Protein AF-0000000084943792 (afdb_homodimer)

pLDDT: mean 89.02, std 17.97, range [29.5, 98.94]

Structure (mmCIF, N/CA/C/O backbone):
data_AF-0000000084943792-model_v1
#
loop_
_entity.id
_entity.type
_entity.pdbx_description
1 polymer 'Methyltransferase small domain protein'
#
loop_
_atom_site.group_PDB
_atom_site.id
_atom_site.type_symbol
_atom_site.label_atom_id
_atom_site.label_alt_id
_atom_site.label_comp_id
_atom_site.label_asym_id
_atom_site.label_entity_id
_atom_site.label_seq_id
_atom_site.pdbx_PDB_ins_code
_atom_site.Cartn_x
_atom_site.Cartn_y
_atom_site.Cartn_z
_atom_site.occupancy
_atom_site.B_iso_or_equiv
_atom_site.auth_seq_id
_atom_site.auth_comp_id
_atom_site.auth_asym_id
_atom_site.auth_atom_id
_atom_site.pdbx_PDB_model_num
ATOM 1 N N . MET A 1 1 ? -8.391 41.938 5.5 1 45.59 1 MET A N 1
ATOM 2 C CA . MET A 1 1 ? -7.602 41.938 6.727 1 45.59 1 MET A CA 1
ATOM 3 C C . MET A 1 1 ? -6.223 42.531 6.496 1 45.59 1 MET A C 1
ATOM 5 O O . MET A 1 1 ? -5.566 42.25 5.496 1 45.59 1 MET A O 1
ATOM 9 N N . ILE A 1 2 ? -5.973 43.656 7.027 1 51.38 2 ILE A N 1
ATOM 10 C CA . ILE A 1 2 ? -4.75 44.438 6.805 1 51.38 2 ILE A CA 1
ATOM 11 C C . ILE A 1 2 ? -3.539 43.594 7.207 1 51.38 2 ILE A C 1
ATOM 13 O O . ILE A 1 2 ? -3.455 43.125 8.344 1 51.38 2 ILE A O 1
ATOM 17 N N . LYS A 1 3 ? -2.818 43 6.191 1 65.25 3 LYS A N 1
ATOM 18 C CA . LYS A 1 3 ? -1.578 42.281 6.48 1 65.25 3 LYS A CA 1
ATOM 19 C C . LYS A 1 3 ? -0.645 43.125 7.34 1 65.25 3 LYS A C 1
ATOM 21 O O . LYS A 1 3 ? -0.493 44.312 7.105 1 65.25 3 LYS A O 1
ATOM 26 N N . LYS A 1 4 ? -0.359 42.531 8.523 1 76.5 4 LYS A N 1
ATOM 27 C CA . LYS A 1 4 ? 0.578 43.188 9.438 1 76.5 4 LYS A CA 1
ATOM 28 C C . LYS A 1 4 ? 2.01 43.094 8.914 1 76.5 4 LYS A C 1
ATOM 30 O O . LYS A 1 4 ? 2.291 42.312 8 1 76.5 4 LYS A O 1
ATOM 35 N N . THR A 1 5 ? 2.773 44.062 9.297 1 81.69 5 THR A N 1
ATOM 36 C CA . THR A 1 5 ? 4.176 44.031 8.891 1 81.69 5 THR A CA 1
ATOM 37 C C . THR A 1 5 ? 5 43.188 9.859 1 81.69 5 THR A C 1
ATOM 39 O O . THR A 1 5 ? 4.863 43.312 11.078 1 81.69 5 THR A O 1
ATOM 42 N N . VAL A 1 6 ? 5.629 42.094 9.32 1 84.94 6 VAL A N 1
ATOM 43 C CA . VAL A 1 6 ? 6.535 41.312 10.141 1 84.94 6 VAL A CA 1
ATOM 44 C C . VAL A 1 6 ? 7.957 41.406 9.594 1 84.94 6 VAL A C 1
ATOM 46 O O . VAL A 1 6 ? 8.156 41.656 8.398 1 84.94 6 VAL A O 1
ATOM 49 N N . THR A 1 7 ? 8.922 41.375 10.523 1 88.81 7 THR A N 1
ATOM 50 C CA . THR A 1 7 ? 10.328 41.438 10.133 1 88.81 7 THR A CA 1
ATOM 51 C C . THR A 1 7 ? 10.844 40.062 9.711 1 88.81 7 THR A C 1
ATOM 53 O O . THR A 1 7 ? 10.633 39.094 10.414 1 88.81 7 THR A O 1
ATOM 56 N N . LEU A 1 8 ? 11.445 40.031 8.555 1 93 8 LEU A N 1
ATOM 57 C CA . LEU A 1 8 ? 12.117 38.812 8.094 1 93 8 LEU A CA 1
ATOM 58 C C . LEU A 1 8 ? 13.523 38.719 8.688 1 93 8 LEU A C 1
ATOM 60 O O . LEU A 1 8 ? 14.258 39.719 8.719 1 93 8 LEU A O 1
ATOM 64 N N . LYS A 1 9 ? 13.859 37.594 9.195 1 93.38 9 LYS A N 1
ATOM 65 C CA . LYS A 1 9 ? 15.211 37.344 9.703 1 93.38 9 LYS A CA 1
ATOM 66 C C . LYS A 1 9 ? 16.141 36.906 8.586 1 93.38 9 LYS A C 1
ATOM 68 O O . LYS A 1 9 ? 15.719 36.719 7.441 1 93.38 9 LYS A O 1
ATOM 73 N N . SER A 1 10 ? 17.422 36.719 9.016 1 90.56 10 SER A N 1
ATOM 74 C CA . SER A 1 10 ? 18.422 36.344 8.031 1 90.56 10 SER A CA 1
ATOM 75 C C . SER A 1 10 ? 18.062 35.031 7.324 1 90.56 10 SER A C 1
ATOM 77 O O . SER A 1 10 ? 17.656 34.094 7.969 1 90.56 10 SER A O 1
ATOM 79 N N . HIS A 1 11 ? 18.125 35.031 6.027 1 91 11 HIS A N 1
ATOM 80 C CA . HIS A 1 11 ? 17.969 33.875 5.168 1 91 11 HIS A CA 1
ATOM 81 C C . HIS A 1 11 ? 16.484 33.5 5.027 1 91 11 HIS A C 1
ATOM 83 O O . HIS A 1 11 ? 16.172 32.406 4.555 1 91 11 HIS A O 1
ATOM 89 N N . GLU A 1 12 ? 15.641 34.375 5.52 1 94.69 12 GLU A N 1
ATOM 90 C CA . GLU A 1 12 ? 14.211 34.125 5.371 1 94.69 12 GLU A CA 1
ATOM 91 C C . GLU A 1 12 ? 13.641 34.844 4.148 1 94.69 12 GLU A C 1
ATOM 93 O O . GLU A 1 12 ? 14.172 35.875 3.732 1 94.69 12 GLU A O 1
ATOM 98 N N . ARG A 1 13 ? 12.664 34.219 3.57 1 93.81 13 ARG A N 1
ATOM 99 C CA . ARG A 1 13 ? 11.922 34.844 2.467 1 93.81 13 ARG A CA 1
ATOM 100 C C . ARG A 1 13 ? 10.422 34.625 2.641 1 93.81 13 ARG A C 1
ATOM 102 O O . ARG A 1 13 ? 9.992 33.781 3.432 1 93.81 13 ARG A O 1
ATOM 109 N N . LEU A 1 14 ? 9.68 35.406 1.891 1 93.19 14 LEU A N 1
ATOM 110 C CA . LEU A 1 14 ? 8.227 35.25 1.849 1 93.19 14 LEU A CA 1
ATOM 111 C C . LEU A 1 14 ? 7.797 34.531 0.582 1 93.19 14 LEU A C 1
ATOM 113 O O . LEU A 1 14 ? 8.195 34.906 -0.522 1 93.19 14 LEU A O 1
ATOM 117 N N . ASP A 1 15 ? 7.145 33.469 0.838 1 91.69 15 ASP A N 1
ATOM 118 C CA . ASP A 1 15 ? 6.445 32.812 -0.265 1 91.69 15 ASP A CA 1
ATOM 119 C C . ASP A 1 15 ? 4.93 32.906 -0.084 1 91.69 15 ASP A C 1
ATOM 121 O O . ASP A 1 15 ? 4.449 33.531 0.865 1 91.69 15 ASP A O 1
ATOM 125 N N . ARG A 1 16 ? 4.191 32.406 -1.17 1 90.19 16 ARG A N 1
ATOM 126 C CA . ARG A 1 16 ? 2.74 32.531 -1.088 1 90.19 16 ARG A CA 1
ATOM 127 C C . ARG A 1 16 ? 2.055 31.203 -1.386 1 90.19 16 ARG A C 1
ATOM 129 O O . ARG A 1 16 ? 2.408 30.516 -2.348 1 90.19 16 ARG A O 1
ATOM 136 N N . LEU A 1 17 ? 1.208 30.781 -0.43 1 90.06 17 LEU A N 1
ATOM 137 C CA . LEU A 1 17 ? 0.222 29.75 -0.734 1 90.06 17 LEU A CA 1
ATOM 138 C C . LEU A 1 17 ? -0.937 30.328 -1.542 1 90.06 17 LEU A C 1
ATOM 140 O O . LEU A 1 17 ? -1.874 30.891 -0.974 1 90.06 17 LEU A O 1
ATOM 144 N N . GLU A 1 18 ? -0.9 30.141 -2.809 1 84.81 18 GLU A N 1
ATOM 145 C CA . GLU A 1 18 ? -1.724 30.875 -3.758 1 84.81 18 GLU A CA 1
ATOM 146 C C . GLU A 1 18 ? -3.203 30.562 -3.572 1 84.81 18 GLU A C 1
ATOM 148 O O . GLU A 1 18 ? -4.031 31.469 -3.467 1 84.81 18 GLU A O 1
ATOM 153 N N . LYS A 1 19 ? -3.445 29.328 -3.477 1 85.19 19 LYS A N 1
ATOM 154 C CA . LYS A 1 19 ? -4.84 28.906 -3.367 1 85.19 19 LYS A CA 1
ATOM 155 C C . LYS A 1 19 ? -5.473 29.438 -2.08 1 85.19 19 LYS A C 1
ATOM 157 O O . LYS A 1 19 ? -6.641 29.828 -2.07 1 85.19 19 LYS A O 1
ATOM 162 N N . GLU A 1 20 ? -4.703 29.578 -1.036 1 88.56 20 GLU A N 1
ATOM 163 C CA . GLU A 1 20 ? -5.199 29.969 0.278 1 88.56 20 GLU A CA 1
ATOM 164 C C . GLU A 1 20 ? -4.938 31.438 0.549 1 88.56 20 GLU A C 1
ATOM 166 O O . GLU A 1 20 ? -5.43 32 1.535 1 88.56 20 GLU A O 1
ATOM 171 N N . ASN A 1 21 ? -4.215 32.094 -0.339 1 89.56 21 ASN A N 1
ATOM 172 C CA . ASN A 1 21 ? -3.859 33.5 -0.195 1 89.56 21 ASN A CA 1
ATOM 173 C C . ASN A 1 21 ? -3.178 33.781 1.144 1 89.56 21 ASN A C 1
ATOM 175 O O . ASN A 1 21 ? -3.588 34.688 1.882 1 89.56 21 ASN A O 1
ATOM 179 N N . ILE A 1 22 ? -2.186 33 1.455 1 92.94 22 ILE A N 1
ATOM 180 C CA . ILE A 1 22 ? -1.424 33.156 2.691 1 92.94 22 ILE A CA 1
ATOM 181 C C . ILE A 1 22 ? 0.05 33.375 2.369 1 92.94 22 ILE A C 1
ATOM 183 O O . ILE A 1 22 ? 0.651 32.625 1.601 1 92.94 22 ILE A O 1
ATOM 187 N N . ASP A 1 23 ? 0.575 34.438 2.936 1 95.06 23 ASP A N 1
ATOM 188 C CA . ASP A 1 23 ? 2.02 34.656 2.893 1 95.06 23 ASP A CA 1
ATOM 189 C C . ASP A 1 23 ? 2.723 33.844 3.98 1 95.06 23 ASP A C 1
ATOM 191 O O . ASP A 1 23 ? 2.377 33.938 5.16 1 95.06 23 ASP A O 1
ATOM 195 N N . ILE A 1 24 ? 3.715 33.062 3.559 1 95.25 24 ILE A N 1
ATOM 196 C CA . ILE A 1 24 ? 4.363 32.156 4.52 1 95.25 24 ILE A CA 1
ATOM 197 C C . ILE A 1 24 ? 5.867 32.438 4.535 1 95.25 24 ILE A C 1
ATOM 199 O O . ILE A 1 24 ? 6.488 32.594 3.48 1 95.25 24 ILE A O 1
ATOM 203 N N . ILE A 1 25 ? 6.402 32.562 5.719 1 95.88 25 ILE A N 1
ATOM 204 C CA . ILE A 1 25 ? 7.836 32.75 5.895 1 95.88 25 ILE A CA 1
ATOM 205 C C . ILE A 1 25 ? 8.57 31.438 5.75 1 95.88 25 ILE A C 1
ATOM 207 O O . ILE A 1 25 ? 8.203 30.438 6.391 1 95.88 25 ILE A O 1
ATOM 211 N N . GLN A 1 26 ? 9.562 31.406 4.918 1 93.5 26 GLN A N 1
ATOM 212 C CA . GLN A 1 26 ? 10.383 30.234 4.676 1 93.5 26 GLN A CA 1
ATOM 213 C C . GLN A 1 26 ? 11.867 30.562 4.77 1 93.5 26 GLN A C 1
ATOM 215 O O . GLN A 1 26 ? 12.25 31.734 4.797 1 93.5 26 GLN A O 1
ATOM 220 N N . SER A 1 27 ? 12.609 29.5 4.91 1 90.5 27 SER A N 1
ATOM 221 C CA . SER A 1 27 ? 14.07 29.594 4.883 1 90.5 27 SER A CA 1
ATOM 222 C C . SER A 1 27 ? 14.688 28.359 4.25 1 90.5 27 SER A C 1
ATOM 224 O O . SER A 1 27 ? 14.453 27.234 4.715 1 90.5 27 SER A O 1
ATOM 226 N N . ARG A 1 28 ? 15.477 28.609 3.232 1 83.06 28 ARG A N 1
ATOM 227 C CA . ARG A 1 28 ? 16.141 27.484 2.586 1 83.06 28 ARG A CA 1
ATOM 228 C C . ARG A 1 28 ? 17.078 26.766 3.557 1 83.06 28 ARG A C 1
ATOM 230 O O . ARG A 1 28 ? 17.266 25.547 3.463 1 83.06 28 ARG A O 1
ATOM 237 N N . GLU A 1 29 ? 17.5 27.5 4.469 1 78.31 29 GLU A N 1
ATOM 238 C CA . GLU A 1 29 ? 18.453 26.969 5.434 1 78.31 29 GLU A CA 1
ATOM 239 C C . GLU A 1 29 ? 17.75 26.172 6.531 1 78.31 29 GLU A C 1
ATOM 241 O O . GLU A 1 29 ? 18.328 25.25 7.102 1 78.31 29 GLU A O 1
ATOM 246 N N . VAL A 1 30 ? 16.594 26.594 6.719 1 74.81 30 VAL A N 1
ATOM 247 C CA . VAL A 1 30 ? 15.906 26 7.863 1 74.81 30 VAL A CA 1
ATOM 248 C C . VAL A 1 30 ? 14.812 25.047 7.375 1 74.81 30 VAL A C 1
ATOM 250 O O . VAL A 1 30 ? 14.828 23.859 7.672 1 74.81 30 VAL A O 1
ATOM 253 N N . PHE A 1 31 ? 13.891 25.656 6.578 1 78.88 31 PHE A N 1
ATOM 254 C CA . PHE A 1 31 ? 12.758 24.844 6.133 1 78.88 31 PHE A CA 1
ATOM 255 C C . PHE A 1 31 ? 11.977 25.562 5.039 1 78.88 31 PHE A C 1
ATOM 257 O O . PHE A 1 31 ? 11.703 26.766 5.152 1 78.88 31 PHE A O 1
ATOM 264 N N . SER A 1 32 ? 11.742 24.891 3.961 1 81.25 32 SER A N 1
ATOM 265 C CA . SER A 1 32 ? 10.789 25.25 2.922 1 81.25 32 SER A CA 1
ATOM 266 C C . SER A 1 32 ? 9.695 24.188 2.777 1 81.25 32 SER A C 1
ATOM 268 O O . SER A 1 32 ? 9.984 22.984 2.826 1 81.25 32 SER A O 1
ATOM 270 N N . PHE A 1 33 ? 8.5 24.781 2.738 1 80.12 33 PHE A N 1
ATOM 271 C CA . PHE A 1 33 ? 7.449 23.781 2.621 1 80.12 33 PHE A CA 1
ATOM 272 C C . PHE A 1 33 ? 7.582 23 1.316 1 80.12 33 PHE A C 1
ATOM 274 O O . PHE A 1 33 ? 8.156 23.5 0.347 1 80.12 33 PHE A O 1
ATOM 281 N N . SER A 1 34 ? 7.004 21.797 1.365 1 87.75 34 SER A N 1
ATOM 282 C CA . SER A 1 34 ? 7.199 20.828 0.289 1 87.75 34 SER A CA 1
ATOM 283 C C . SER A 1 34 ? 5.863 20.391 -0.305 1 87.75 34 SER A C 1
ATOM 285 O O . SER A 1 34 ? 4.805 20.719 0.226 1 87.75 34 SER A O 1
ATOM 287 N N . LEU A 1 35 ? 5.953 19.734 -1.43 1 92.56 35 LEU A N 1
ATOM 288 C CA . LEU A 1 35 ? 4.785 19.094 -2.039 1 92.56 35 LEU A CA 1
ATOM 289 C C . LEU A 1 35 ? 4.098 18.156 -1.053 1 92.56 35 LEU A C 1
ATOM 291 O O . LEU A 1 35 ? 2.873 18.031 -1.071 1 92.56 35 LEU A O 1
ATOM 295 N N . ASP A 1 36 ? 4.816 17.594 -0.114 1 94.94 36 ASP A N 1
ATOM 296 C CA . ASP A 1 36 ? 4.262 16.719 0.92 1 94.94 36 ASP A CA 1
ATOM 297 C C . ASP A 1 36 ? 3.193 17.453 1.732 1 94.94 36 ASP A C 1
ATOM 299 O O . ASP A 1 36 ? 2.113 16.906 1.979 1 94.94 36 ASP A O 1
ATOM 303 N N . ALA A 1 37 ? 3.52 18.641 2.088 1 95.56 37 ALA A N 1
ATOM 304 C CA . ALA A 1 37 ? 2.605 19.422 2.916 1 95.56 37 ALA A CA 1
ATOM 305 C C . ALA A 1 37 ? 1.3 19.703 2.178 1 95.56 37 ALA A C 1
ATOM 307 O O . ALA A 1 37 ? 0.216 19.562 2.748 1 95.56 37 ALA A O 1
ATOM 308 N N . VAL A 1 38 ? 1.476 20.078 0.917 1 95.31 38 VAL A N 1
ATOM 309 C CA . VAL A 1 38 ? 0.312 20.438 0.116 1 95.31 38 VAL A CA 1
ATOM 310 C C . VAL A 1 38 ? -0.555 19.203 -0.13 1 95.31 38 VAL A C 1
ATOM 312 O O . VAL A 1 38 ? -1.78 19.266 -0.002 1 95.31 38 VAL A O 1
ATOM 315 N N . LEU A 1 39 ? 0.08 18.078 -0.41 1 97.69 39 LEU A N 1
ATOM 316 C CA . LEU A 1 39 ? -0.632 16.844 -0.668 1 97.69 39 LEU A CA 1
ATOM 317 C C . LEU A 1 39 ? -1.338 16.344 0.591 1 97.69 39 LEU A C 1
ATOM 319 O O . LEU A 1 39 ? -2.473 15.867 0.525 1 97.69 39 LEU A O 1
ATOM 323 N N . LEU A 1 40 ? -0.668 16.438 1.708 1 98.44 40 LEU A N 1
ATOM 324 C CA . LEU A 1 40 ? -1.256 16.031 2.977 1 98.44 40 LEU A CA 1
ATOM 325 C C . LEU A 1 40 ? -2.51 16.844 3.287 1 98.44 40 LEU A C 1
ATOM 327 O O . LEU A 1 40 ? -3.545 16.281 3.65 1 98.44 40 LEU A O 1
ATOM 331 N N . ALA A 1 41 ? -2.402 18.156 3.148 1 98 41 ALA A N 1
ATOM 332 C CA . ALA A 1 41 ? -3.547 19.016 3.418 1 98 41 ALA A CA 1
ATOM 333 C C . ALA A 1 41 ? -4.711 18.703 2.486 1 98 41 ALA A C 1
ATOM 335 O O . ALA A 1 41 ? -5.867 18.656 2.916 1 98 41 ALA A O 1
ATOM 336 N N . ASP A 1 42 ? -4.41 18.453 1.244 1 97.06 42 ASP A N 1
ATOM 337 C CA . ASP A 1 42 ? -5.445 18.125 0.27 1 97.06 42 ASP A CA 1
ATOM 338 C C . ASP A 1 42 ? -6.082 16.781 0.59 1 97.06 42 ASP A C 1
ATOM 340 O O . ASP A 1 42 ? -7.297 16.609 0.442 1 97.06 42 ASP A O 1
ATOM 344 N N . PHE A 1 43 ? -5.336 15.82 1.006 1 98.44 43 PHE A N 1
ATOM 345 C CA . PHE A 1 43 ? -5.754 14.461 1.308 1 98.44 43 PHE A CA 1
ATOM 346 C C . PHE A 1 43 ? -6.637 14.422 2.549 1 98.44 43 PHE A C 1
ATOM 348 O O . PHE A 1 43 ? -7.586 13.641 2.619 1 98.44 43 PHE A O 1
ATOM 355 N N . ALA A 1 44 ? -6.336 15.227 3.52 1 98.69 44 ALA A N 1
ATOM 356 C CA . ALA A 1 44 ? -7.035 15.219 4.805 1 98.69 44 ALA A CA 1
ATOM 357 C C . ALA A 1 44 ? -8.5 15.617 4.633 1 98.69 44 ALA A C 1
ATOM 359 O O . ALA A 1 44 ? -8.797 16.656 4.043 1 98.69 44 ALA A O 1
ATOM 360 N N . THR A 1 45 ? -9.344 14.758 5.121 1 98 45 THR A N 1
ATOM 361 C CA . THR A 1 45 ? -10.773 15.039 5.168 1 98 45 THR A CA 1
ATOM 362 C C . THR A 1 45 ? -11.203 15.406 6.586 1 98 45 THR A C 1
ATOM 364 O O . THR A 1 45 ? -11.398 14.523 7.43 1 98 45 THR A O 1
ATOM 367 N N . ILE A 1 46 ? -11.383 16.703 6.793 1 98 46 ILE A N 1
ATOM 368 C CA . ILE A 1 46 ? -11.68 17.172 8.141 1 98 46 ILE A CA 1
ATOM 369 C C . ILE A 1 46 ? -13.016 17.922 8.148 1 98 46 ILE A C 1
ATOM 371 O O . ILE A 1 46 ? -13.586 18.188 7.086 1 98 46 ILE A O 1
ATOM 375 N N . ALA A 1 47 ? -13.477 18.203 9.32 1 96.94 47 ALA A N 1
ATOM 376 C CA . ALA A 1 47 ? -14.734 18.922 9.461 1 96.94 47 ALA A CA 1
ATOM 377 C C . ALA A 1 47 ? -14.602 20.359 8.969 1 96.94 47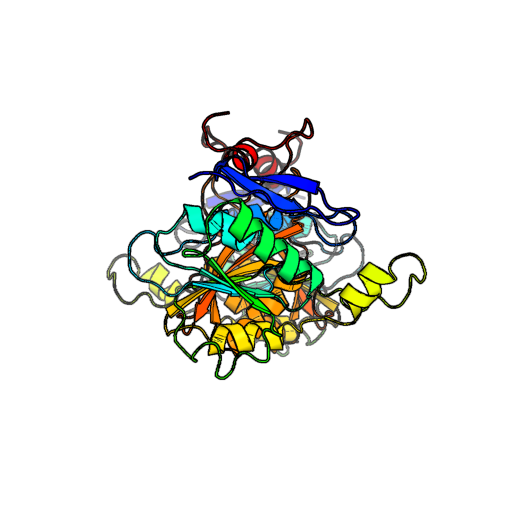 ALA A C 1
ATOM 379 O O . ALA A 1 47 ? -13.703 21.094 9.398 1 96.94 47 ALA A O 1
ATOM 380 N N . GLU A 1 48 ? -15.484 20.672 8.148 1 95.75 48 GLU A N 1
ATOM 381 C CA . GLU A 1 48 ? -15.453 22.031 7.594 1 95.75 48 GLU A CA 1
ATOM 382 C C . GLU A 1 48 ? -16.094 23.031 8.547 1 95.75 48 GLU A C 1
ATOM 384 O O . GLU A 1 48 ? -15.484 24.031 8.922 1 95.75 48 GLU A O 1
ATOM 389 N N . ARG A 1 49 ? -17.375 22.672 8.922 1 95.12 49 ARG A N 1
ATOM 390 C CA . ARG A 1 49 ? -18.141 23.625 9.719 1 95.12 49 ARG A CA 1
ATOM 391 C C . ARG A 1 49 ? -18.5 23.031 11.078 1 95.12 49 ARG A C 1
ATOM 393 O O . ARG A 1 49 ? -18.578 23.75 12.07 1 95.12 49 ARG A O 1
ATOM 400 N N . ARG A 1 50 ? -18.594 21.703 11.047 1 96.69 50 ARG A N 1
ATOM 401 C CA . ARG A 1 50 ? -18.875 21.047 12.32 1 96.69 50 ARG A CA 1
ATOM 402 C C . ARG A 1 50 ? -17.75 21.281 13.32 1 96.69 50 ARG A C 1
ATOM 404 O O . ARG A 1 50 ? -16.562 21.203 12.961 1 96.69 50 ARG A O 1
ATOM 411 N N . LYS A 1 51 ? -18.172 21.547 14.531 1 97.81 51 LYS A N 1
ATOM 412 C CA . LYS A 1 51 ? -17.156 21.766 15.57 1 97.81 51 LYS A CA 1
ATOM 413 C C . LYS A 1 51 ? -16.25 20.562 15.727 1 97.81 51 LYS A C 1
ATOM 415 O O . LYS A 1 51 ? -16.719 19.438 15.844 1 97.81 51 LYS A O 1
ATOM 420 N N . ALA A 1 52 ? -14.992 20.828 15.695 1 98.5 52 ALA A N 1
ATOM 421 C CA . ALA A 1 52 ? -13.992 19.781 15.805 1 98.5 52 ALA A CA 1
ATOM 422 C C . ALA A 1 52 ? -12.672 20.328 16.328 1 98.5 52 ALA A C 1
ATOM 424 O O . ALA A 1 52 ? -12.312 21.484 16.047 1 98.5 52 ALA A O 1
ATOM 425 N N . ASN A 1 53 ? -12.039 19.453 17.109 1 98.62 53 ASN A N 1
ATOM 426 C CA . ASN A 1 53 ? -10.68 19.75 17.531 1 98.62 53 ASN A CA 1
ATOM 427 C C . ASN A 1 53 ? -9.656 19.219 16.531 1 98.62 53 ASN A C 1
ATOM 429 O O . ASN A 1 53 ? -9.586 18.016 16.281 1 98.62 53 ASN A O 1
ATOM 433 N N . ILE A 1 54 ? -8.852 20.141 15.977 1 98.81 54 ILE A N 1
ATOM 434 C CA . ILE A 1 54 ? -7.883 19.797 14.938 1 98.81 54 ILE A CA 1
ATOM 435 C C . ILE A 1 54 ? -6.473 20.125 15.414 1 98.81 54 ILE A C 1
ATOM 437 O O . ILE A 1 54 ? -6.219 21.234 15.914 1 98.81 54 ILE A O 1
ATOM 441 N N . VAL A 1 55 ? -5.527 19.156 15.266 1 98.94 55 VAL A N 1
ATOM 442 C CA . VAL A 1 55 ? -4.145 19.328 15.703 1 98.94 55 VAL A CA 1
ATOM 443 C C . VAL A 1 55 ? -3.195 18.969 14.555 1 98.94 55 VAL A C 1
ATOM 445 O O . VAL A 1 55 ? -3.4 17.969 13.867 1 98.94 55 VAL A O 1
ATOM 448 N N . ASP A 1 56 ? -2.207 19.812 14.312 1 98.88 56 ASP A N 1
ATOM 449 C CA . ASP A 1 56 ? -1.108 19.516 13.398 1 98.88 56 ASP A CA 1
ATOM 450 C C . ASP A 1 56 ? 0.186 19.25 14.164 1 98.88 56 ASP A C 1
ATOM 452 O O . ASP A 1 56 ? 0.746 20.156 14.781 1 98.88 56 ASP A O 1
ATOM 456 N N . LEU A 1 57 ? 0.64 18 14.086 1 98.44 57 LEU A N 1
ATOM 457 C CA . LEU A 1 57 ? 1.87 17.609 14.773 1 98.44 57 LEU A CA 1
ATOM 458 C C . LEU A 1 57 ? 3.074 17.766 13.844 1 98.44 57 LEU A C 1
ATOM 460 O O . LEU A 1 57 ? 2.957 17.578 12.633 1 98.44 57 LEU A O 1
ATOM 464 N N . CYS A 1 58 ? 4.258 18.062 14.453 1 95.94 58 CYS A N 1
ATOM 465 C CA . CYS A 1 58 ? 5.449 18.312 13.656 1 95.94 58 CYS A CA 1
ATOM 466 C C . CYS A 1 58 ? 5.18 19.359 12.578 1 95.94 58 CYS A C 1
ATOM 468 O O . CYS A 1 58 ? 5.457 19.125 11.398 1 95.94 58 CYS A O 1
ATOM 470 N N . SER A 1 59 ? 4.785 20.547 13.016 1 96.94 59 SER A N 1
ATOM 471 C CA . SER A 1 59 ? 4.121 21.469 12.109 1 96.94 59 SER A CA 1
ATOM 472 C C . SER A 1 59 ? 5.137 22.234 11.266 1 96.94 59 SER A C 1
ATOM 474 O O . SER A 1 59 ? 4.781 22.844 10.258 1 96.94 59 SER A O 1
ATOM 476 N N . GLY A 1 60 ? 6.43 22.203 11.656 1 94 60 GLY A N 1
ATOM 477 C CA . GLY A 1 60 ? 7.41 22.984 10.922 1 94 60 GLY A CA 1
ATOM 478 C C . GLY A 1 60 ? 7.098 24.469 10.898 1 94 60 GLY A C 1
ATOM 479 O O . GLY A 1 60 ? 6.855 25.078 11.945 1 94 60 GLY A O 1
ATOM 480 N N . ASN A 1 61 ? 7.141 25.062 9.742 1 95.38 61 ASN A N 1
ATOM 481 C CA . ASN A 1 61 ? 6.809 26.484 9.633 1 95.38 61 ASN A CA 1
ATOM 482 C C . ASN A 1 61 ? 5.305 26.703 9.531 1 95.38 61 ASN A C 1
ATOM 484 O O . ASN A 1 61 ? 4.852 27.797 9.195 1 95.38 61 ASN A O 1
ATOM 488 N N . GLY A 1 62 ? 4.543 25.641 9.664 1 97.19 62 GLY A N 1
ATOM 489 C CA . GLY A 1 62 ? 3.1 25.781 9.781 1 97.19 62 GLY A CA 1
ATOM 490 C C . GLY A 1 62 ? 2.371 25.516 8.477 1 97.19 62 GLY A C 1
ATOM 491 O O . GLY A 1 62 ? 1.152 25.688 8.398 1 97.19 62 GLY A O 1
ATOM 492 N N . ALA A 1 63 ? 3.062 25.078 7.441 1 95.81 63 ALA A N 1
ATOM 493 C CA . ALA A 1 63 ? 2.506 24.984 6.094 1 95.81 63 ALA A CA 1
ATOM 494 C C . ALA A 1 63 ? 1.195 24.203 6.094 1 95.81 63 ALA A C 1
ATOM 496 O O . ALA A 1 63 ? 0.18 24.672 5.582 1 95.81 63 ALA A O 1
ATOM 497 N N . VAL A 1 64 ? 1.166 23.047 6.723 1 97.94 64 VAL A N 1
ATOM 49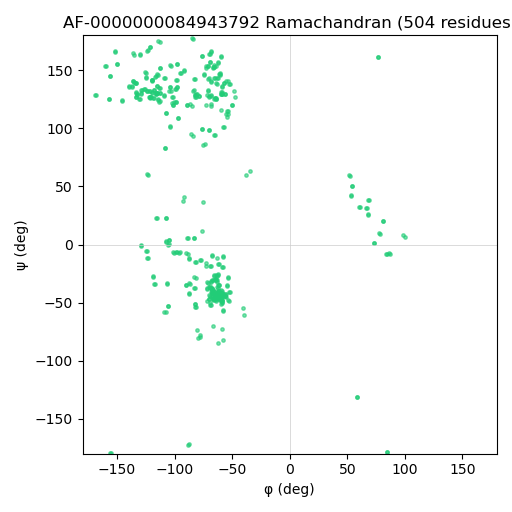8 C CA . VAL A 1 64 ? -0.023 22.203 6.699 1 97.94 64 VAL A CA 1
ATOM 499 C C . VAL A 1 64 ? -1.153 22.875 7.473 1 97.94 64 VAL A C 1
ATOM 501 O O . VAL A 1 64 ? -2.295 22.922 7.008 1 97.94 64 VAL A O 1
ATOM 504 N N . ALA A 1 65 ? -0.881 23.422 8.609 1 98.31 65 ALA A N 1
ATOM 505 C CA . ALA A 1 65 ? -1.893 24.109 9.406 1 98.31 65 ALA A CA 1
ATOM 506 C C . ALA A 1 65 ? -2.514 25.266 8.617 1 98.31 65 ALA A C 1
ATOM 508 O O . ALA A 1 65 ? -3.734 25.438 8.633 1 98.31 65 ALA A O 1
ATOM 509 N N . PHE A 1 66 ? -1.668 26.031 7.938 1 97.5 66 PHE A N 1
ATOM 510 C CA . PHE A 1 66 ? -2.156 27.156 7.164 1 97.5 66 PHE A CA 1
ATOM 511 C C . PHE A 1 66 ? -3.029 26.688 6.008 1 97.5 66 PHE A C 1
ATOM 513 O O . PHE A 1 66 ? -4.098 27.25 5.758 1 97.5 66 PHE A O 1
ATOM 520 N N . LEU A 1 67 ? -2.588 25.656 5.355 1 96.5 67 LEU A N 1
ATOM 521 C CA . LEU A 1 67 ? -3.381 25.109 4.258 1 96.5 67 LEU A CA 1
ATOM 522 C C . LEU A 1 67 ? -4.73 24.609 4.762 1 96.5 67 LEU A C 1
ATOM 524 O O . LEU A 1 67 ? -5.762 24.859 4.137 1 96.5 67 LEU A O 1
ATOM 528 N N . LEU A 1 68 ? -4.73 23.984 5.906 1 97.56 68 LEU A N 1
ATOM 529 C CA . LEU A 1 68 ? -5.941 23.406 6.48 1 97.56 68 LEU A CA 1
ATOM 530 C C . LEU A 1 68 ? -6.914 24.5 6.906 1 97.56 68 LEU A C 1
ATOM 532 O O . LEU A 1 68 ? -8.133 24.281 6.902 1 97.56 68 LEU A O 1
ATOM 536 N N . SER A 1 69 ? -6.402 25.594 7.316 1 96.31 69 SER A N 1
ATOM 537 C CA . SER A 1 69 ? -7.254 26.672 7.812 1 96.31 69 SER A CA 1
ATOM 538 C C . SER A 1 69 ? -8.266 27.109 6.758 1 96.31 69 SER A C 1
ATOM 540 O O . SER A 1 69 ? -9.32 27.656 7.09 1 96.31 69 SER A O 1
ATOM 542 N N . HIS A 1 70 ? -7.996 26.797 5.547 1 92.69 70 HIS A N 1
ATOM 543 C CA . HIS A 1 70 ? -8.891 27.172 4.453 1 92.69 70 HIS A CA 1
ATOM 544 C C . HIS A 1 70 ? -9.969 26.109 4.242 1 92.69 70 HIS A C 1
ATOM 546 O O . HIS A 1 70 ? -10.953 26.359 3.539 1 92.69 70 HIS A O 1
ATOM 552 N N . LYS A 1 71 ? -9.812 24.969 4.867 1 94.88 71 LYS A N 1
ATOM 553 C CA . LYS A 1 71 ? -10.742 23.859 4.691 1 94.88 71 LYS A CA 1
ATOM 554 C C . LYS A 1 71 ? -11.75 23.797 5.84 1 94.88 71 LYS A C 1
ATOM 556 O O . LYS A 1 71 ? -12.688 23 5.812 1 94.88 71 LYS A O 1
ATOM 561 N N . THR A 1 72 ? -11.539 24.656 6.844 1 97.5 72 THR A N 1
ATOM 562 C CA . THR A 1 72 ? -12.352 24.516 8.047 1 97.5 72 THR A CA 1
ATOM 563 C C . THR A 1 72 ? -12.547 25.859 8.727 1 97.5 72 THR A C 1
ATOM 565 O O . THR A 1 72 ? -11.734 26.766 8.57 1 97.5 72 THR A O 1
ATOM 568 N N . THR A 1 73 ? -13.586 25.969 9.469 1 96.94 73 THR A N 1
ATOM 569 C CA . THR A 1 73 ? -13.82 27.141 10.297 1 96.94 73 THR A CA 1
ATOM 570 C C . THR A 1 73 ? -13.328 26.906 11.719 1 96.94 73 THR A C 1
ATOM 572 O O . THR A 1 73 ? -13.328 27.828 12.547 1 96.94 73 THR A O 1
ATOM 575 N N . ASN A 1 74 ? -12.922 25.672 11.977 1 97.88 74 ASN A N 1
ATOM 576 C CA . ASN A 1 74 ? -12.438 25.328 13.312 1 97.88 74 ASN A CA 1
ATOM 577 C C . ASN A 1 74 ? -11.039 25.891 13.555 1 97.88 74 ASN A C 1
ATOM 579 O O . ASN A 1 74 ? -10.242 26.016 12.617 1 97.88 74 ASN A O 1
ATOM 583 N N . PRO A 1 75 ? -10.758 26.266 14.797 1 97.75 75 PRO A N 1
ATOM 584 C CA . PRO A 1 75 ? -9.359 26.594 15.102 1 97.75 75 PRO A CA 1
ATOM 585 C C . PRO A 1 75 ? -8.438 25.375 15 1 97.75 75 PRO A C 1
ATOM 587 O O . PRO A 1 75 ? -8.898 24.234 15.141 1 97.75 75 PRO A O 1
ATOM 590 N N . ILE A 1 76 ? -7.199 25.625 14.742 1 98.69 76 ILE A N 1
ATOM 591 C CA . ILE A 1 76 ? -6.191 24.578 14.602 1 98.69 76 ILE A CA 1
ATOM 592 C C . ILE A 1 76 ? -5.07 24.797 15.609 1 98.69 76 ILE A C 1
ATOM 594 O O . ILE A 1 76 ? -4.605 25.938 15.797 1 98.69 76 ILE A O 1
ATOM 598 N N . THR A 1 77 ? -4.707 23.75 16.297 1 98.88 77 THR A N 1
ATOM 599 C CA . THR A 1 77 ? -3.525 23.766 17.156 1 98.88 77 THR A CA 1
ATOM 600 C C . THR A 1 77 ? -2.361 23.047 16.484 1 98.88 77 THR A C 1
ATOM 602 O O . THR A 1 77 ? -2.506 21.906 16.031 1 98.88 77 THR A O 1
ATOM 605 N N . ALA A 1 78 ? -1.251 23.75 16.422 1 98.81 78 ALA A N 1
ATOM 606 C CA . ALA A 1 78 ? -0.07 23.172 15.773 1 98.81 78 ALA A CA 1
ATOM 607 C C . ALA A 1 78 ? 1.092 23.078 16.766 1 98.81 78 ALA A C 1
ATOM 609 O O . ALA A 1 78 ? 1.303 23.969 17.578 1 98.81 78 ALA A O 1
ATOM 610 N N . VAL A 1 79 ? 1.851 21.938 16.625 1 98.56 79 VAL A N 1
ATOM 611 C CA . VAL A 1 79 ? 2.93 21.688 17.578 1 98.56 79 VAL A CA 1
ATOM 612 C C . VAL A 1 79 ? 4.258 21.594 16.828 1 98.56 79 VAL A C 1
ATOM 614 O O . VAL A 1 79 ? 4.375 20.844 15.852 1 98.56 79 VAL A O 1
ATOM 617 N N . GLU A 1 80 ? 5.18 22.375 17.281 1 96.75 80 GLU A N 1
ATOM 618 C CA . GLU A 1 80 ? 6.512 22.359 16.688 1 96.75 80 GLU A CA 1
ATOM 619 C C . GLU A 1 80 ? 7.598 22.469 17.75 1 96.75 80 GLU A C 1
ATOM 621 O O . GLU A 1 80 ? 7.488 23.266 18.672 1 96.75 80 GLU A O 1
ATOM 626 N N . ILE A 1 81 ? 8.609 21.625 17.531 1 95.12 81 ILE A N 1
ATOM 627 C CA . ILE A 1 81 ? 9.625 21.5 18.578 1 95.12 81 ILE A CA 1
ATOM 628 C C . ILE A 1 81 ? 10.742 22.516 18.328 1 95.12 81 ILE A C 1
ATOM 630 O O . ILE A 1 81 ? 11.352 23 19.281 1 95.12 81 ILE A O 1
ATOM 634 N N . GLN A 1 82 ? 11.094 22.812 17.172 1 93.25 82 GLN A N 1
ATOM 635 C CA . GLN A 1 82 ? 12.219 23.688 16.844 1 93.25 82 GLN A CA 1
ATOM 636 C C . GLN A 1 82 ? 11.82 25.156 16.953 1 93.25 82 GLN A C 1
ATOM 638 O O . GLN A 1 82 ? 10.891 25.594 16.281 1 93.25 82 GLN A O 1
ATOM 643 N N . GLU A 1 83 ? 12.57 25.859 17.625 1 95.56 83 GLU A N 1
ATOM 644 C CA . GLU A 1 83 ? 12.266 27.25 17.938 1 95.56 83 GLU A CA 1
ATOM 645 C C . GLU A 1 83 ? 12.227 28.109 16.688 1 95.56 83 GLU A C 1
ATOM 647 O O . GLU A 1 83 ? 11.336 28.953 16.531 1 95.56 83 GLU A O 1
ATOM 652 N N . GLN A 1 84 ? 13.195 27.891 15.836 1 94.25 84 GLN A N 1
ATOM 653 C CA . GLN A 1 84 ? 13.273 28.703 14.625 1 94.25 84 GLN A CA 1
ATOM 654 C C . GLN A 1 84 ? 12.031 28.516 13.758 1 94.25 84 GLN A C 1
ATOM 656 O O . GLN A 1 84 ? 11.484 29.484 13.234 1 94.25 84 GLN A O 1
ATOM 661 N N . LEU A 1 85 ? 11.617 27.344 13.641 1 94.69 85 LEU A N 1
ATOM 662 C CA . LEU A 1 85 ? 10.43 27.031 12.852 1 94.69 85 LEU A CA 1
ATOM 663 C C . LEU A 1 85 ? 9.172 27.562 13.539 1 94.69 85 LEU A C 1
ATOM 665 O O . LEU A 1 85 ? 8.297 28.141 12.891 1 94.69 85 LEU A O 1
ATOM 669 N N . TYR A 1 86 ? 9.133 27.328 14.797 1 96.81 86 TYR A N 1
ATOM 670 C CA . TYR A 1 86 ? 8.039 27.844 15.602 1 96.81 86 TYR A CA 1
ATOM 671 C C . TYR A 1 86 ? 7.918 29.359 15.438 1 96.81 86 TYR A C 1
ATOM 673 O O . TYR A 1 86 ? 6.816 29.875 15.242 1 96.81 86 TYR A O 1
ATOM 681 N N . ASP A 1 87 ? 8.992 30.016 15.484 1 96.69 87 ASP A N 1
ATOM 682 C CA . ASP A 1 87 ? 9.031 31.469 15.344 1 96.69 87 ASP A CA 1
ATOM 683 C C . ASP A 1 87 ? 8.539 31.906 13.961 1 96.69 87 ASP A C 1
ATOM 685 O O . ASP A 1 87 ? 7.746 32.844 13.852 1 96.69 87 ASP A O 1
ATOM 689 N N . MET A 1 88 ? 9 31.234 12.945 1 96.5 88 MET A N 1
ATOM 690 C CA . MET A 1 88 ? 8.555 31.531 11.586 1 96.5 88 MET A CA 1
ATOM 691 C C . MET A 1 88 ? 7.039 31.375 11.469 1 96.5 88 MET A C 1
ATOM 693 O O . MET A 1 88 ? 6.367 32.219 10.859 1 96.5 88 MET A O 1
ATOM 697 N N . ALA A 1 89 ? 6.531 30.344 12.055 1 97.19 89 ALA A N 1
ATOM 698 C CA . ALA A 1 89 ? 5.102 30.062 12 1 97.19 89 ALA A CA 1
ATOM 699 C C . ALA A 1 89 ? 4.297 31.125 12.734 1 97.19 89 ALA A C 1
ATOM 701 O O . ALA A 1 89 ? 3.26 31.578 12.242 1 97.19 89 ALA A O 1
ATOM 702 N N . MET A 1 90 ? 4.824 31.547 13.852 1 97.31 90 MET A N 1
ATOM 703 C CA . MET A 1 90 ? 4.16 32.594 14.633 1 97.31 90 MET A CA 1
ATOM 704 C C . MET A 1 90 ? 4.105 33.906 13.859 1 97.31 90 MET A C 1
ATOM 706 O O . MET A 1 90 ? 3.062 34.562 13.812 1 97.31 90 MET A O 1
ATOM 710 N N . ARG A 1 91 ? 5.164 34.219 13.273 1 97.06 91 ARG A N 1
ATOM 711 C CA . ARG A 1 91 ? 5.219 35.469 12.516 1 97.06 91 ARG A CA 1
ATOM 712 C C . ARG A 1 91 ? 4.359 35.375 11.258 1 97.06 91 ARG A C 1
ATOM 714 O O . ARG A 1 91 ? 3.746 36.375 10.852 1 97.06 91 ARG A O 1
ATOM 721 N N . THR A 1 92 ? 4.32 34.219 10.625 1 96.94 92 THR A N 1
ATOM 722 C CA . THR A 1 92 ? 3.416 34 9.5 1 96.94 92 THR A CA 1
ATOM 723 C C . THR A 1 92 ? 1.965 34.188 9.93 1 96.94 92 THR A C 1
ATOM 725 O O . THR A 1 92 ? 1.181 34.812 9.211 1 96.94 92 THR A O 1
ATOM 728 N N . THR A 1 93 ? 1.654 33.688 11.078 1 97.06 93 THR A N 1
ATOM 729 C CA . THR A 1 93 ? 0.309 33.844 11.625 1 97.06 93 THR A CA 1
ATOM 730 C C . THR A 1 93 ? -0.054 35.312 11.797 1 97.06 93 THR A C 1
ATOM 732 O O . THR A 1 93 ? -1.139 35.75 11.406 1 97.06 93 THR A O 1
ATOM 735 N N . GLN A 1 94 ? 0.822 36.062 12.328 1 96.19 94 GLN A N 1
ATOM 736 C CA . GLN A 1 94 ? 0.621 37.5 12.539 1 96.19 94 GLN A CA 1
ATOM 737 C C . GLN A 1 94 ? 0.491 38.219 11.211 1 96.19 94 GLN A C 1
ATOM 739 O O . GLN A 1 94 ? -0.417 39.031 11.031 1 96.19 94 GLN A O 1
ATOM 744 N N . LEU A 1 95 ? 1.361 37.875 10.359 1 95.5 95 LEU A N 1
ATOM 745 C CA . LEU A 1 95 ? 1.411 38.5 9.039 1 95.5 95 LEU A CA 1
ATOM 746 C C . LEU A 1 95 ? 0.065 38.406 8.336 1 95.5 95 LEU A C 1
ATOM 748 O O . LEU A 1 95 ? -0.352 39.312 7.629 1 95.5 95 LEU A O 1
ATOM 752 N N . ASN A 1 96 ? -0.634 37.312 8.539 1 95.44 96 ASN A N 1
ATOM 753 C CA . ASN A 1 96 ? -1.855 37.031 7.797 1 95.44 96 ASN A CA 1
ATOM 754 C C . ASN A 1 96 ? -3.1 37.25 8.656 1 95.44 96 ASN A C 1
ATOM 756 O O . ASN A 1 96 ? -4.219 37 8.203 1 95.44 96 ASN A O 1
ATOM 760 N N . GLY A 1 97 ? -2.932 37.656 9.914 1 94.44 97 GLY A N 1
ATOM 761 C CA . GLY A 1 97 ? -4.059 37.875 10.805 1 94.44 97 GLY A CA 1
ATOM 762 C C . GLY A 1 97 ? -4.789 36.625 11.195 1 94.44 97 GLY A C 1
ATOM 763 O O . GLY A 1 97 ? -6.02 36.594 11.258 1 94.44 97 GLY A O 1
ATOM 764 N N . LEU A 1 98 ? -4.074 35.531 11.422 1 96.12 98 LEU A N 1
ATOM 765 C CA . LEU A 1 98 ? -4.68 34.25 11.68 1 96.12 98 LEU A CA 1
ATOM 766 C C . LEU A 1 98 ? -4.531 33.844 13.141 1 96.12 98 LEU A C 1
ATOM 768 O O . LEU A 1 98 ? -4.625 32.656 13.492 1 96.12 98 LEU A O 1
ATOM 772 N N . GLU A 1 99 ? -4.34 34.75 14.031 1 95.75 99 GLU A N 1
ATOM 773 C CA . GLU A 1 99 ? -4.051 34.5 15.445 1 95.75 99 GLU A CA 1
ATOM 774 C C . GLU A 1 99 ? -5.242 33.844 16.141 1 95.75 99 GLU A C 1
ATOM 776 O O . GLU A 1 99 ? -5.07 33.094 17.094 1 95.75 99 GLU A O 1
ATOM 781 N N . ASP A 1 100 ? -6.426 34.094 15.648 1 95.44 100 ASP A N 1
ATOM 782 C CA . ASP A 1 100 ? -7.621 33.5 16.25 1 95.44 100 ASP A CA 1
ATOM 783 C C . ASP A 1 100 ? -7.934 32.125 15.625 1 95.44 100 ASP A C 1
ATOM 785 O O . ASP A 1 100 ? -8.812 31.422 16.109 1 95.44 100 ASP A O 1
ATOM 789 N N . ARG A 1 101 ? -7.258 31.766 14.594 1 96.5 101 ARG A N 1
ATOM 790 C CA . ARG A 1 101 ? -7.562 30.562 13.828 1 96.5 101 ARG A CA 1
ATOM 791 C C . ARG A 1 101 ? -6.535 29.469 14.094 1 96.5 101 ARG A C 1
ATOM 793 O O . ARG A 1 101 ? -6.859 28.281 14.039 1 96.5 101 ARG A O 1
ATOM 800 N N . ILE A 1 102 ? -5.34 29.891 14.305 1 98.31 102 ILE A N 1
ATOM 801 C CA . ILE A 1 102 ? -4.262 28.922 14.461 1 98.31 102 ILE A CA 1
ATOM 802 C C . ILE A 1 102 ? -3.422 29.281 15.688 1 98.31 102 ILE A C 1
ATOM 804 O O . ILE A 1 102 ? -2.986 30.422 15.836 1 98.31 102 ILE A O 1
ATOM 808 N N . THR A 1 103 ? -3.219 28.359 16.5 1 98.38 103 THR A N 1
ATOM 809 C CA . THR A 1 103 ? -2.348 28.484 17.672 1 98.38 103 THR A CA 1
ATOM 810 C C . THR A 1 103 ? -1.153 27.547 17.562 1 98.38 103 THR A C 1
ATOM 812 O O . THR A 1 103 ? -1.319 26.344 17.281 1 98.38 103 THR A O 1
ATOM 815 N N . PHE A 1 104 ? -0.01 28.078 17.75 1 98.5 104 PHE A N 1
ATOM 816 C CA . PHE A 1 104 ? 1.195 27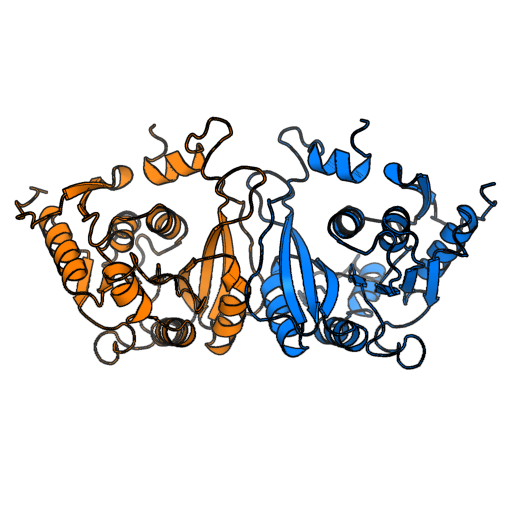.25 17.734 1 98.5 104 PHE A CA 1
ATOM 817 C C . PHE A 1 104 ? 1.713 27.016 19.141 1 98.5 104 PHE A C 1
ATOM 819 O O . PHE A 1 104 ? 1.741 27.938 19.969 1 98.5 104 PHE A O 1
ATOM 826 N N . ILE A 1 105 ? 2.07 25.797 19.391 1 98.56 105 ILE A N 1
ATOM 827 C CA . ILE A 1 105 ? 2.672 25.391 20.656 1 98.56 105 ILE A CA 1
ATOM 828 C C . ILE A 1 105 ? 4.113 24.938 20.422 1 98.56 105 ILE A C 1
ATOM 830 O O . ILE A 1 105 ? 4.375 24.078 19.578 1 98.56 105 ILE A O 1
ATOM 834 N N . HIS A 1 106 ? 5.055 25.562 21.156 1 98.25 106 HIS A N 1
ATOM 835 C CA . HIS A 1 106 ? 6.457 25.156 21.094 1 98.25 106 HIS A CA 1
ATOM 836 C C . HIS A 1 106 ? 6.746 24.016 22.062 1 98.25 106 HIS A C 1
ATOM 838 O O . HIS A 1 106 ? 7.047 24.25 23.234 1 98.25 106 HIS A O 1
ATOM 844 N N . GLN A 1 107 ? 6.68 22.781 21.516 1 97.56 107 GLN A N 1
ATOM 845 C CA . GLN A 1 107 ? 6.758 21.625 22.406 1 97.56 107 GLN A CA 1
ATOM 846 C C . GLN A 1 107 ? 7.156 20.375 21.641 1 97.56 107 GLN A C 1
ATOM 848 O O . GLN A 1 107 ? 6.941 20.281 20.422 1 97.56 107 GLN A O 1
ATOM 853 N N . ASP A 1 108 ? 7.773 19.422 22.328 1 96.25 108 ASP A N 1
ATOM 854 C CA . ASP A 1 108 ? 7.941 18.062 21.844 1 96.25 108 ASP A CA 1
ATOM 855 C C . ASP A 1 108 ? 6.609 17.312 21.828 1 96.25 108 ASP A C 1
ATOM 857 O O . ASP A 1 108 ? 5.898 17.281 22.844 1 96.25 108 ASP A O 1
ATOM 861 N N . ILE A 1 109 ? 6.281 16.719 20.656 1 96.75 109 ILE A N 1
ATOM 862 C CA . ILE A 1 109 ? 4.98 16.078 20.547 1 96.75 109 ILE A CA 1
ATOM 863 C C . ILE A 1 109 ? 4.895 14.93 21.562 1 96.75 109 ILE A C 1
ATOM 865 O O . ILE A 1 109 ? 3.801 14.445 21.875 1 96.75 109 ILE A O 1
ATOM 869 N N . ARG A 1 110 ? 5.973 14.445 22.125 1 94.94 110 ARG A N 1
ATOM 870 C CA . ARG A 1 110 ? 6.008 13.375 23.109 1 94.94 110 ARG A CA 1
ATOM 871 C C . ARG A 1 110 ? 5.602 13.883 24.5 1 94.94 110 ARG A C 1
ATOM 873 O O . ARG A 1 110 ? 5.336 13.094 25.406 1 94.94 110 ARG A O 1
ATOM 880 N N . ASN A 1 111 ? 5.57 15.133 24.594 1 96.25 111 ASN A N 1
ATOM 881 C CA . ASN A 1 111 ? 5.297 15.75 25.891 1 96.25 111 ASN A CA 1
ATOM 882 C C . ASN A 1 111 ? 4.09 16.688 25.812 1 96.25 111 ASN A C 1
ATOM 884 O O . ASN A 1 111 ? 4.18 17.844 26.219 1 96.25 111 ASN A O 1
ATOM 888 N N . LEU A 1 112 ? 2.992 16.125 25.469 1 97.81 112 LEU A N 1
ATOM 889 C CA . LEU A 1 112 ? 1.813 16.969 25.297 1 97.81 112 LEU A CA 1
ATOM 890 C C . LEU A 1 112 ? 0.821 16.75 26.438 1 97.81 112 LEU A C 1
ATOM 892 O O . LEU A 1 112 ? -0.264 17.328 26.438 1 97.81 112 LEU A O 1
ATOM 896 N N . LYS A 1 113 ? 1.229 15.883 27.391 1 94.12 113 LYS A N 1
ATOM 897 C CA . LYS A 1 113 ? 0.372 15.68 28.547 1 94.12 113 LYS A CA 1
ATOM 898 C C . LYS A 1 113 ? 0.136 16.984 29.297 1 94.12 113 LYS A C 1
ATOM 900 O O . LYS A 1 113 ? 1.085 17.703 29.609 1 94.12 113 LYS A O 1
ATOM 905 N N . GLY A 1 114 ? -1.112 17.344 29.594 1 95.44 114 GLY A N 1
ATOM 906 C CA . GLY A 1 114 ? -1.457 18.562 30.312 1 95.44 114 GLY A CA 1
ATOM 907 C C . GLY A 1 114 ? -1.554 19.766 29.391 1 95.44 114 GLY A C 1
ATOM 908 O O . GLY A 1 114 ? -1.998 20.844 29.812 1 95.44 114 GLY A O 1
ATOM 909 N N . ILE A 1 115 ? -1.197 19.656 28.219 1 97.88 115 ILE A N 1
ATOM 910 C CA . ILE A 1 115 ? -1.242 20.75 27.25 1 97.88 115 ILE A CA 1
ATOM 911 C C . ILE A 1 115 ? -2.402 20.531 26.281 1 97.88 115 ILE A C 1
ATOM 913 O O . ILE A 1 115 ? -3.256 21.406 26.125 1 97.88 115 ILE A O 1
ATOM 917 N N . ILE A 1 116 ? -2.408 19.375 25.703 1 98.19 116 ILE A N 1
ATOM 918 C CA . ILE A 1 116 ? -3.559 18.922 24.922 1 98.19 116 ILE A CA 1
ATOM 919 C C . ILE A 1 116 ? -4.211 17.734 25.625 1 98.19 116 ILE A C 1
ATOM 921 O O . ILE A 1 116 ? -3.551 16.719 25.891 1 98.19 116 ILE A O 1
ATOM 925 N N . PRO A 1 117 ? -5.445 17.844 25.938 1 98.19 117 PRO A N 1
ATOM 926 C CA . PRO A 1 117 ? -6.09 16.766 26.672 1 98.19 117 PRO A CA 1
ATOM 927 C C . PRO A 1 117 ? -6.113 15.445 25.906 1 98.19 117 PRO A C 1
ATOM 929 O O . PRO A 1 117 ? -6.309 15.453 24.688 1 98.19 117 PRO A O 1
ATOM 932 N N . LYS A 1 118 ? -5.949 14.367 26.625 1 98.06 118 LYS A N 1
ATOM 933 C CA . LYS A 1 118 ? -6.062 13.031 26.031 1 98.06 118 LYS A CA 1
ATOM 934 C C . LYS A 1 118 ? -7.457 12.789 25.469 1 98.06 118 LYS A C 1
ATOM 936 O O . LYS A 1 118 ? -8.445 13.273 26.016 1 98.06 118 LYS A O 1
ATOM 941 N N . ASP A 1 119 ? -7.527 12.016 24.375 1 98.38 119 ASP A N 1
ATOM 942 C CA . ASP A 1 119 ? -8.781 11.578 23.766 1 98.38 119 ASP A CA 1
ATOM 943 C C . ASP A 1 119 ? -9.695 12.766 23.469 1 98.38 119 ASP A C 1
ATOM 945 O O . ASP A 1 119 ? -10.898 12.695 23.719 1 98.38 119 ASP A O 1
ATOM 949 N N . SER A 1 120 ? -9.156 13.859 22.969 1 98.69 120 SER A N 1
ATOM 950 C CA . SER A 1 120 ? -9.953 15.062 22.797 1 98.69 120 SER A CA 1
ATOM 951 C C . SER A 1 120 ? -9.93 15.539 21.344 1 98.69 120 SER A C 1
ATOM 953 O O . SER A 1 120 ? -10.727 16.406 20.953 1 98.69 120 SER A O 1
ATOM 955 N N . VAL A 1 121 ? -9.086 15 20.562 1 98.88 121 VAL A N 1
ATOM 956 C CA . VAL A 1 121 ? -8.82 15.531 19.234 1 98.88 121 VAL A CA 1
ATOM 957 C C . VAL A 1 121 ? -9.617 14.734 18.203 1 98.88 121 VAL A C 1
ATOM 959 O O . VAL A 1 121 ? -9.688 13.508 18.266 1 98.88 121 VAL A O 1
ATOM 962 N N . ASP A 1 122 ? -10.242 15.43 17.266 1 98.88 122 ASP A N 1
ATOM 963 C CA . ASP A 1 122 ? -11.016 14.789 16.203 1 98.88 122 ASP A CA 1
ATOM 964 C C . ASP A 1 122 ? -10.125 14.438 15.008 1 98.88 122 ASP A C 1
ATOM 966 O O . ASP A 1 122 ? -10.273 13.367 14.414 1 98.88 122 ASP A O 1
ATOM 970 N N . PHE A 1 123 ? -9.242 15.352 14.656 1 98.88 123 PHE A N 1
ATOM 971 C CA . PHE A 1 123 ? -8.398 15.18 13.477 1 98.88 123 PHE A CA 1
ATOM 972 C C . PHE A 1 123 ? -6.961 15.594 13.773 1 98.88 123 PHE A C 1
ATOM 974 O O . PHE A 1 123 ? -6.723 16.625 14.398 1 98.88 123 PHE A O 1
ATOM 981 N N . ILE A 1 124 ? -6.004 14.766 13.312 1 98.94 124 ILE A N 1
ATOM 982 C CA . ILE A 1 124 ? -4.582 15.07 13.43 1 98.94 124 ILE A CA 1
ATOM 983 C C . ILE A 1 124 ? -3.92 14.984 12.055 1 98.94 124 ILE A C 1
ATOM 985 O O . ILE A 1 124 ? -4.203 14.07 11.281 1 98.94 124 ILE A O 1
ATOM 989 N N . THR A 1 125 ? -3.131 15.93 11.727 1 98.88 125 THR A N 1
ATOM 990 C CA . THR A 1 125 ? -2.225 15.805 10.594 1 98.88 125 THR A CA 1
ATOM 991 C C . THR A 1 125 ? -0.772 15.766 11.062 1 98.88 125 THR A C 1
ATOM 993 O O . THR A 1 125 ? -0.438 16.312 12.117 1 98.88 125 THR A O 1
ATOM 996 N N . CYS A 1 126 ? 0.038 15.109 10.273 1 98.31 126 CYS A N 1
ATOM 997 C CA . CYS A 1 126 ? 1.462 15.086 10.586 1 98.31 126 CYS A CA 1
ATOM 998 C C . CYS A 1 126 ? 2.291 14.797 9.336 1 98.31 126 CYS A C 1
ATOM 1000 O O . CYS A 1 126 ? 2.025 13.828 8.625 1 98.31 126 CYS A O 1
ATOM 1002 N N . ASN A 1 127 ? 3.193 15.617 9.039 1 95.94 127 ASN A N 1
ATOM 1003 C CA . ASN A 1 127 ? 4.309 15.398 8.125 1 95.94 127 ASN A CA 1
ATOM 1004 C C . ASN A 1 127 ? 5.633 15.266 8.875 1 95.94 127 ASN A C 1
ATOM 1006 O O . ASN A 1 127 ? 6.375 16.234 9.008 1 95.94 127 ASN A O 1
ATOM 1010 N N . PRO A 1 128 ? 5.871 14.078 9.344 1 93.81 128 PRO A N 1
ATOM 1011 C CA . PRO A 1 128 ? 7 13.914 10.266 1 93.81 128 PRO A CA 1
ATOM 1012 C C . PRO A 1 128 ? 8.352 14.086 9.57 1 93.81 128 PRO A C 1
ATOM 1014 O O . PRO A 1 128 ? 8.445 13.93 8.352 1 93.81 128 PRO A O 1
ATOM 1017 N N . PRO A 1 129 ? 9.328 14.414 10.344 1 83.56 129 PRO A N 1
ATOM 1018 C CA . PRO A 1 129 ? 10.672 14.461 9.766 1 83.56 129 PRO A CA 1
ATOM 1019 C C . PRO A 1 129 ? 11.195 13.078 9.383 1 83.56 129 PRO A C 1
ATOM 1021 O O . PRO A 1 129 ? 10.883 12.086 10.055 1 83.56 129 PRO A O 1
ATOM 1024 N N . TYR A 1 130 ? 11.523 12.844 8.117 1 67.25 130 TYR A N 1
ATOM 1025 C CA . TYR A 1 130 ? 11.867 11.523 7.598 1 67.25 130 TYR A CA 1
ATOM 1026 C C . TYR A 1 130 ? 13 10.898 8.406 1 67.25 130 TYR A C 1
ATOM 1028 O O . TYR A 1 130 ? 13.953 11.594 8.789 1 67.25 130 TYR A O 1
ATOM 1036 N N . PHE A 1 131 ? 12.656 9.875 9.023 1 53.5 131 PHE A N 1
ATOM 1037 C CA . PHE A 1 131 ? 13.516 9.062 9.875 1 53.5 131 PHE A CA 1
ATOM 1038 C C . PHE A 1 131 ? 14.492 8.242 9.031 1 53.5 131 PHE A C 1
ATOM 1040 O O . PHE A 1 131 ? 14.086 7.598 8.062 1 53.5 131 PHE A O 1
ATOM 1047 N N . LYS A 1 132 ? 15.672 8.82 8.664 1 45.97 132 LYS A N 1
ATOM 1048 C CA . LYS A 1 132 ? 16.562 7.902 7.957 1 45.97 132 LYS A CA 1
ATOM 1049 C C . LYS A 1 132 ? 16.812 6.641 8.773 1 45.97 132 LYS A C 1
ATOM 1051 O O . LYS A 1 132 ? 16.984 6.707 10 1 45.97 132 LYS A O 1
ATOM 1056 N N . VAL A 1 133 ? 16.328 5.523 8.422 1 41.31 133 VAL A N 1
ATOM 1057 C CA . VAL A 1 133 ? 17.125 4.426 8.977 1 41.31 133 VAL A CA 1
ATOM 1058 C C . VAL A 1 133 ? 18.609 4.688 8.719 1 41.31 133 VAL A C 1
ATOM 1060 O O . VAL A 1 133 ? 18.984 5.152 7.645 1 41.31 133 VAL A O 1
ATOM 1063 N N . LYS A 1 134 ? 19.391 4.633 9.812 1 38.66 134 LYS A N 1
ATOM 1064 C CA . LYS A 1 134 ? 20.859 4.738 9.789 1 38.66 134 LYS A CA 1
ATOM 1065 C C . LYS A 1 134 ? 21.438 4.094 8.531 1 38.66 134 LYS A C 1
ATOM 1067 O O . LYS A 1 134 ? 21.422 2.869 8.398 1 38.66 134 LYS A O 1
ATOM 1072 N N . GLU A 1 135 ? 21.219 4.48 7.332 1 34.44 135 GLU A N 1
ATOM 1073 C CA . GLU A 1 135 ? 22.375 4.055 6.559 1 34.44 135 GLU A CA 1
ATOM 1074 C C . GLU A 1 135 ? 23.672 4.598 7.16 1 34.44 135 GLU A C 1
ATOM 1076 O O . GLU A 1 135 ? 23.75 5.777 7.512 1 34.44 135 GLU A O 1
ATOM 1081 N N . THR A 1 136 ? 24.641 3.805 7.746 1 30.94 136 THR A N 1
ATOM 1082 C CA . THR A 1 136 ? 25.953 4.059 8.32 1 30.94 136 THR A CA 1
ATOM 1083 C C . THR A 1 136 ? 26.719 5.074 7.473 1 30.94 136 THR A C 1
ATOM 1085 O O . THR A 1 136 ? 27.609 5.762 7.977 1 30.94 136 THR A O 1
ATOM 1088 N N . ASN A 1 137 ? 27 5.039 6.18 1 29.5 137 ASN A N 1
ATOM 1089 C CA . ASN A 1 137 ? 28.312 5.527 5.738 1 29.5 137 ASN A CA 1
ATOM 1090 C C . ASN A 1 137 ? 28.344 7.051 5.66 1 29.5 137 ASN A C 1
ATOM 1092 O O . ASN A 1 137 ? 29.422 7.652 5.645 1 29.5 137 ASN A O 1
ATOM 1096 N N . LEU A 1 138 ? 27.828 7.809 4.59 1 29.58 138 LEU A N 1
ATOM 1097 C CA . LEU A 1 138 ? 28.547 8.93 3.996 1 29.58 138 LEU A CA 1
ATOM 1098 C C . LEU A 1 138 ? 28.562 10.125 4.941 1 29.58 138 LEU A C 1
ATOM 1100 O O . LEU A 1 138 ? 27.516 10.508 5.488 1 29.58 138 LEU A O 1
ATOM 1104 N N . THR A 1 139 ? 29.734 10.867 5.34 1 29.5 139 THR A N 1
ATOM 1105 C CA . THR A 1 139 ? 30.406 11.766 6.266 1 29.5 139 THR A CA 1
ATOM 1106 C C . THR A 1 139 ? 29.703 13.125 6.297 1 29.5 139 THR A C 1
ATOM 1108 O O . THR A 1 139 ? 29.453 13.68 7.371 1 29.5 139 THR A O 1
ATOM 1111 N N . ASN A 1 140 ? 30.094 14.117 5.234 1 31.19 140 ASN A N 1
ATOM 1112 C CA . ASN A 1 140 ? 30.438 15.523 5.398 1 31.19 140 ASN A CA 1
ATOM 1113 C C . ASN A 1 140 ? 29.203 16.391 5.578 1 31.19 140 ASN A C 1
ATOM 1115 O O . ASN A 1 140 ? 29.188 17.297 6.426 1 31.19 140 ASN A O 1
ATOM 1119 N N . LEU A 1 141 ? 28.562 16.688 4.434 1 32.34 141 LEU A N 1
ATOM 1120 C CA . LEU A 1 141 ? 27.734 17.891 4.367 1 32.34 141 LEU A CA 1
ATOM 1121 C C . LEU A 1 141 ? 26.562 17.797 5.352 1 32.34 141 LEU A C 1
ATOM 1123 O O . LEU A 1 141 ? 25.688 18.656 5.355 1 32.34 141 LEU A O 1
ATOM 1127 N N . LYS A 1 142 ? 26.328 16.609 5.91 1 37.97 142 LYS A N 1
ATOM 1128 C CA . LYS A 1 142 ? 25.172 16.141 6.664 1 37.97 142 LYS A CA 1
ATOM 1129 C C . LYS A 1 142 ? 25.172 16.703 8.086 1 37.97 142 LYS A C 1
ATOM 1131 O O . LYS A 1 142 ? 24.453 16.203 8.953 1 37.97 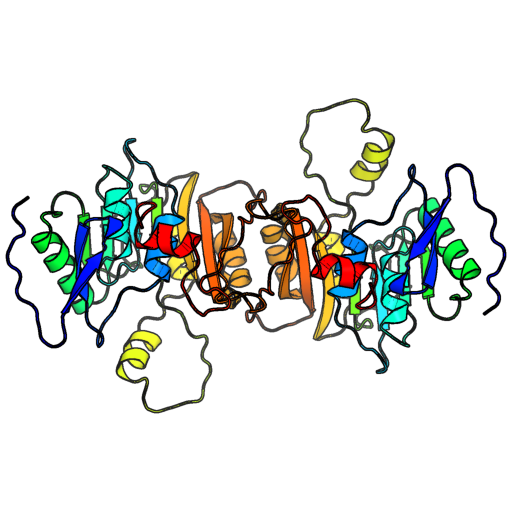142 LYS A O 1
ATOM 1136 N N . GLU A 1 143 ? 25.984 17.641 8.359 1 33.03 143 GLU A N 1
ATOM 1137 C CA . GLU A 1 143 ? 26.078 17.969 9.773 1 33.03 143 GLU A CA 1
ATOM 1138 C C . GLU A 1 143 ? 24.766 18.578 10.289 1 33.03 143 GLU A C 1
ATOM 1140 O O . GLU A 1 143 ? 24.266 18.188 11.344 1 33.03 143 GLU A O 1
ATOM 1145 N N . ALA A 1 144 ? 24.469 19.875 9.82 1 34.03 144 ALA A N 1
ATOM 1146 C CA . ALA A 1 144 ? 23.359 20.547 10.461 1 34.03 144 ALA A CA 1
ATOM 1147 C C . ALA A 1 144 ? 22.047 19.828 10.188 1 34.03 144 ALA A C 1
ATOM 1149 O O . ALA A 1 144 ? 21.188 19.703 11.07 1 34.03 144 ALA A O 1
ATOM 1150 N N . TYR A 1 145 ? 21.781 19.453 8.914 1 35.94 145 TYR A N 1
ATOM 1151 C CA . TYR A 1 145 ? 20.625 18.625 8.57 1 35.94 145 TYR A CA 1
ATOM 1152 C C . TYR A 1 145 ? 20.703 17.266 9.258 1 35.94 145 TYR A C 1
ATOM 1154 O O . TYR A 1 145 ? 19.688 16.703 9.648 1 35.94 145 TYR A O 1
ATOM 1162 N N . THR A 1 146 ? 21.953 16.75 9.391 1 38.81 146 THR A N 1
ATOM 1163 C CA . THR A 1 146 ? 22.281 15.492 10.055 1 38.81 146 THR A CA 1
ATOM 1164 C C . THR A 1 146 ? 22.062 15.602 11.562 1 38.81 146 THR A C 1
ATOM 1166 O O . THR A 1 146 ? 21.547 14.672 12.195 1 38.81 146 THR A O 1
ATOM 1169 N N . ILE A 1 147 ? 22.656 16.688 12.102 1 37.53 147 ILE A N 1
ATOM 1170 C CA . ILE A 1 147 ? 22.359 16.875 13.516 1 37.53 147 ILE A CA 1
ATOM 1171 C C . ILE A 1 147 ? 20.844 16.984 13.719 1 37.53 147 ILE A C 1
ATOM 1173 O O . ILE A 1 147 ? 20.297 16.359 14.633 1 37.53 147 ILE A O 1
ATOM 1177 N N . ALA A 1 148 ? 20.172 18 13 1 37.88 148 ALA A N 1
ATOM 1178 C CA . ALA A 1 148 ? 18.719 18.109 13.094 1 37.88 148 ALA A CA 1
ATOM 1179 C C . ALA A 1 148 ? 18.031 16.797 12.727 1 37.88 148 ALA A C 1
ATOM 1181 O O . ALA A 1 148 ? 17.062 16.391 13.359 1 37.88 148 ALA A O 1
ATOM 1182 N N . ARG A 1 149 ? 18.438 16.141 11.742 1 38.09 149 ARG A N 1
ATOM 1183 C CA . ARG A 1 149 ? 17.906 14.859 11.266 1 38.09 149 ARG A CA 1
ATOM 1184 C C . ARG A 1 149 ? 18.25 13.734 12.234 1 38.09 149 ARG A C 1
ATOM 1186 O O . ARG A 1 149 ? 17.453 12.828 12.453 1 38.09 149 ARG A O 1
ATOM 1193 N N . HIS A 1 150 ? 19.391 13.656 12.641 1 41.03 150 HIS A N 1
ATOM 1194 C CA . HIS A 1 150 ? 19.875 12.609 13.539 1 41.03 150 HIS A CA 1
ATOM 1195 C C . HIS A 1 150 ? 19.266 12.742 14.93 1 41.03 150 HIS A C 1
ATOM 1197 O O . HIS A 1 150 ? 18.984 11.734 15.586 1 41.03 150 HIS A O 1
ATOM 1203 N N . GLU A 1 151 ? 19.375 14.008 15.547 1 39.34 151 GLU A N 1
ATOM 1204 C CA . GLU A 1 151 ? 18.922 14.242 16.906 1 39.34 151 GLU A CA 1
ATOM 1205 C C . GLU A 1 151 ? 17.406 14.117 17.016 1 39.34 151 GLU A C 1
ATOM 1207 O O . GLU A 1 151 ? 16.875 13.703 18.062 1 39.34 151 GLU A O 1
ATOM 1212 N N . VAL A 1 152 ? 16.688 14.695 16.125 1 48.16 152 VAL A N 1
ATOM 1213 C CA . VAL A 1 152 ? 15.242 14.773 16.359 1 48.16 152 VAL A CA 1
ATOM 1214 C C . VAL A 1 152 ? 14.555 13.57 15.711 1 48.16 152 VAL A C 1
ATOM 1216 O O . VAL A 1 152 ? 14.086 13.656 14.57 1 48.16 152 VAL A O 1
ATOM 1219 N N . HIS A 1 153 ? 15.156 12.398 15.734 1 61.22 153 HIS A N 1
ATOM 1220 C CA . HIS A 1 153 ? 14.5 11.227 15.164 1 61.22 153 HIS A CA 1
ATOM 1221 C C . HIS A 1 153 ? 13.242 10.859 15.953 1 61.22 153 HIS A C 1
ATOM 1223 O O . HIS A 1 153 ? 13.297 10.68 17.172 1 61.22 153 HIS A O 1
ATOM 1229 N N . LEU A 1 154 ? 12.164 11.32 15.523 1 78.62 154 LEU A N 1
ATOM 1230 C CA . LEU A 1 154 ? 10.891 10.883 16.078 1 78.62 154 LEU A CA 1
ATOM 1231 C C . LEU A 1 154 ? 10.586 9.438 15.68 1 78.62 154 LEU A C 1
ATOM 1233 O O . LEU A 1 154 ? 10.234 9.164 14.531 1 78.62 154 LEU A O 1
ATOM 1237 N N . PRO A 1 155 ? 10.922 8.555 16.688 1 88.62 155 PRO A N 1
ATOM 1238 C CA . PRO A 1 155 ? 10.562 7.168 16.391 1 88.62 155 PRO A CA 1
ATOM 1239 C C . PRO A 1 155 ? 9.086 7.004 16.016 1 88.62 155 PRO A C 1
ATOM 1241 O O . PRO A 1 155 ? 8.227 7.676 16.594 1 88.62 155 PRO A O 1
ATOM 1244 N N . LEU A 1 156 ? 8.859 6.188 15.086 1 92.75 156 LEU A N 1
ATOM 1245 C CA . LEU A 1 156 ? 7.508 5.902 14.617 1 92.75 156 LEU A CA 1
ATOM 1246 C C . LEU A 1 156 ? 6.602 5.52 15.781 1 92.75 156 LEU A C 1
ATOM 1248 O O . LEU A 1 156 ? 5.449 5.957 15.844 1 92.75 156 LEU A O 1
ATOM 1252 N N . GLU A 1 157 ? 7.098 4.758 16.688 1 94.19 157 GLU A N 1
ATOM 1253 C CA . GLU A 1 157 ? 6.328 4.312 17.844 1 94.19 157 GLU A CA 1
ATOM 1254 C C . GLU A 1 157 ? 5.855 5.496 18.688 1 94.19 157 GLU A C 1
ATOM 1256 O O . GLU A 1 157 ? 4.699 5.539 19.109 1 94.19 157 GLU A O 1
ATOM 1261 N N . ASP A 1 158 ? 6.75 6.438 18.906 1 94.94 158 ASP A N 1
ATOM 1262 C CA . ASP A 1 158 ? 6.391 7.613 19.688 1 94.94 158 ASP A CA 1
ATOM 1263 C C . ASP A 1 158 ? 5.328 8.445 18.984 1 94.94 158 ASP A C 1
ATOM 1265 O O . ASP A 1 158 ? 4.383 8.922 19.609 1 94.94 158 ASP A O 1
ATOM 1269 N N . LEU A 1 159 ? 5.516 8.609 17.719 1 96.44 159 LEU A N 1
ATOM 1270 C CA . LEU A 1 159 ? 4.555 9.375 16.922 1 96.44 159 LEU A CA 1
ATOM 1271 C C . LEU A 1 159 ? 3.168 8.742 17 1 96.44 159 LEU A C 1
ATOM 1273 O O . LEU A 1 159 ? 2.193 9.414 17.344 1 96.44 159 LEU A O 1
ATOM 1277 N N . LEU A 1 160 ? 3.105 7.48 16.75 1 97.75 160 LEU A N 1
ATOM 1278 C CA . LEU A 1 160 ? 1.812 6.809 16.688 1 97.75 160 LEU A CA 1
ATOM 1279 C C . LEU A 1 160 ? 1.189 6.688 18.062 1 97.75 160 LEU A C 1
ATOM 1281 O O . LEU A 1 160 ? -0.034 6.746 18.219 1 97.75 160 LEU A O 1
ATOM 1285 N N . SER A 1 161 ? 2.004 6.527 19.062 1 97.94 161 SER A N 1
ATOM 1286 C CA . SER A 1 161 ? 1.515 6.547 20.438 1 97.94 161 SER A CA 1
ATOM 1287 C C . SER A 1 161 ? 0.875 7.887 20.781 1 97.94 161 SER A C 1
ATOM 1289 O O . SER A 1 161 ? -0.208 7.934 21.375 1 97.94 161 SER A O 1
ATOM 1291 N N . THR A 1 162 ? 1.538 8.945 20.406 1 98.31 162 THR A N 1
ATOM 1292 C CA . THR A 1 162 ? 1.019 10.289 20.656 1 98.31 162 THR A CA 1
ATOM 1293 C C . THR A 1 162 ? -0.296 10.508 19.922 1 98.31 162 THR A C 1
ATOM 1295 O O . THR A 1 162 ? -1.271 10.984 20.5 1 98.31 162 THR A O 1
ATOM 1298 N N . ILE A 1 163 ? -0.292 10.094 18.656 1 98.69 163 ILE A N 1
ATOM 1299 C CA . ILE A 1 163 ? -1.489 10.234 17.844 1 98.69 163 ILE A CA 1
ATOM 1300 C C . ILE A 1 163 ? -2.65 9.484 18.484 1 98.69 163 ILE A C 1
ATOM 1302 O O . ILE A 1 163 ? -3.727 10.047 18.688 1 98.69 163 ILE A O 1
ATOM 1306 N N . SER A 1 164 ? -2.387 8.297 18.844 1 98.75 164 SER A N 1
ATOM 1307 C CA . SER A 1 164 ? -3.42 7.457 19.438 1 98.75 164 SER A CA 1
ATOM 1308 C C . SER A 1 164 ? -3.92 8.047 20.75 1 98.75 164 SER A C 1
ATOM 1310 O O . SER A 1 164 ? -5.121 8.039 21.031 1 98.75 164 SER A O 1
ATOM 1312 N N . GLY A 1 165 ? -3.047 8.547 21.531 1 98.62 165 GLY A N 1
ATOM 1313 C CA . GLY A 1 165 ? -3.395 9.102 22.828 1 98.62 165 GLY A CA 1
ATOM 1314 C C . GLY A 1 165 ? -4.23 10.359 22.734 1 98.62 165 GLY A C 1
ATOM 1315 O O . GLY A 1 165 ? -5.059 10.633 23.609 1 98.62 165 GLY A O 1
ATOM 1316 N N . LEU A 1 166 ? -4.059 11.117 21.719 1 98.81 166 LEU A N 1
ATOM 1317 C CA . LEU A 1 166 ? -4.738 12.398 21.562 1 98.81 166 LEU A CA 1
ATOM 1318 C C . LEU A 1 166 ? -6.105 12.211 20.906 1 98.81 166 LEU A C 1
ATOM 1320 O O . LEU A 1 166 ? -7.051 12.938 21.234 1 98.81 166 LEU A O 1
ATOM 1324 N N . LEU A 1 167 ? -6.195 11.25 20.016 1 98.88 167 LEU A N 1
ATOM 1325 C CA . LEU A 1 167 ? -7.402 11.086 19.219 1 98.88 167 LEU A CA 1
ATOM 1326 C C . LEU A 1 167 ? -8.562 10.594 20.078 1 98.88 167 LEU A C 1
ATOM 1328 O O . LEU A 1 167 ? -8.375 9.734 20.938 1 98.88 167 LEU A O 1
ATOM 1332 N N . LYS A 1 168 ? -9.727 11.125 19.734 1 98.5 168 LYS A N 1
ATOM 1333 C CA . LYS A 1 168 ? -10.969 10.508 20.203 1 98.5 168 LYS A CA 1
ATOM 1334 C C . LYS A 1 168 ? -11.195 9.156 19.516 1 98.5 168 LYS A C 1
ATOM 1336 O O . LYS A 1 168 ? -10.586 8.867 18.484 1 98.5 168 LYS A O 1
ATOM 1341 N N . MET A 1 169 ? -12.141 8.422 20.188 1 98.12 169 MET A N 1
ATOM 1342 C CA . MET A 1 169 ? -12.594 7.234 19.469 1 98.12 169 MET A CA 1
ATOM 1343 C C . MET A 1 169 ? -13.133 7.605 18.094 1 98.12 169 MET A C 1
ATOM 1345 O O . MET A 1 169 ? -13.883 8.57 17.953 1 98.12 169 MET A O 1
ATOM 1349 N N . LYS A 1 170 ? -12.656 6.91 17.078 1 98.06 170 LYS A N 1
ATOM 1350 C CA . LYS A 1 170 ? -13.039 7.082 15.688 1 98.06 170 LYS A CA 1
ATOM 1351 C C . LYS A 1 170 ? -12.445 8.367 15.109 1 98.06 170 LYS A C 1
ATOM 1353 O O . LYS A 1 170 ? -12.758 8.742 13.977 1 98.06 170 LYS A O 1
ATOM 1358 N N . GLY A 1 171 ? -11.656 9.094 15.953 1 98.81 171 GLY A N 1
ATOM 1359 C CA . GLY A 1 171 ? -10.883 10.188 15.383 1 98.81 171 GLY A CA 1
ATOM 1360 C C . GLY A 1 171 ? -9.914 9.734 14.305 1 98.81 171 GLY A C 1
ATOM 1361 O O . GLY A 1 171 ? -9.57 8.555 14.227 1 98.81 171 GLY A O 1
ATOM 1362 N N . LYS A 1 172 ? -9.469 10.711 13.484 1 98.88 172 LYS A N 1
ATOM 1363 C CA . LYS A 1 172 ? -8.656 10.344 12.336 1 98.88 172 LYS A CA 1
ATOM 1364 C C . LYS A 1 172 ? -7.328 11.102 12.336 1 98.88 172 LYS A C 1
ATOM 1366 O O . LYS A 1 172 ? -7.273 12.273 12.727 1 98.88 172 LYS A O 1
ATOM 1371 N N . ALA A 1 173 ? -6.344 10.414 11.906 1 98.94 173 ALA A N 1
ATOM 1372 C CA . ALA A 1 173 ? -5.043 11.023 11.648 1 98.94 173 ALA A CA 1
ATOM 1373 C C . ALA A 1 173 ? -4.645 10.859 10.188 1 98.94 173 ALA A C 1
ATOM 1375 O O . ALA A 1 173 ? -4.902 9.82 9.578 1 98.94 173 ALA A O 1
ATOM 1376 N N . TYR A 1 174 ? -4.066 11.867 9.664 1 98.94 174 TYR A N 1
ATOM 1377 C CA . TYR A 1 174 ? -3.555 11.883 8.305 1 98.94 174 TYR A CA 1
ATOM 1378 C C . TYR A 1 174 ? -2.045 12.102 8.289 1 98.94 174 TYR A C 1
ATOM 1380 O O . TYR A 1 174 ? -1.545 13.07 8.852 1 98.94 174 TYR A O 1
ATOM 1388 N N . LEU A 1 175 ? -1.369 11.18 7.609 1 98.44 175 LEU A N 1
ATOM 1389 C CA . LEU A 1 175 ? 0.089 11.203 7.559 1 98.44 175 LEU A CA 1
ATOM 1390 C C . LEU A 1 175 ? 0.582 11.211 6.113 1 98.44 175 LEU A C 1
ATOM 1392 O O . LEU A 1 175 ? -0.07 10.648 5.23 1 98.44 175 LEU A O 1
ATOM 1396 N N . VAL A 1 176 ? 1.698 11.859 5.922 1 98.06 176 VAL A N 1
ATOM 1397 C CA . VAL A 1 176 ? 2.498 11.664 4.719 1 98.06 176 VAL A CA 1
ATOM 1398 C C . VAL A 1 176 ? 3.844 11.047 5.086 1 98.06 176 VAL A C 1
ATOM 1400 O O . VAL A 1 176 ? 4.445 11.414 6.102 1 98.06 176 VAL A O 1
ATOM 1403 N N . HIS A 1 177 ? 4.277 10.086 4.344 1 96.5 177 HIS A N 1
ATOM 1404 C CA . HIS A 1 177 ? 5.516 9.375 4.641 1 96.5 177 HIS A CA 1
ATOM 1405 C C . HIS A 1 177 ? 6.102 8.742 3.383 1 96.5 177 HIS A C 1
ATOM 1407 O O . HIS A 1 177 ? 5.633 9.008 2.273 1 96.5 177 HIS A O 1
ATOM 1413 N N . ARG A 1 178 ? 7.191 8.094 3.584 1 95.06 178 ARG A N 1
ATOM 1414 C CA . ARG A 1 178 ? 7.801 7.324 2.502 1 95.06 178 ARG A CA 1
ATOM 1415 C C . ARG A 1 178 ? 7.145 5.957 2.357 1 95.06 178 ARG A C 1
ATOM 1417 O O . ARG A 1 178 ? 6.867 5.289 3.355 1 95.06 178 ARG A O 1
ATOM 1424 N N . PRO A 1 179 ? 6.992 5.508 1.097 1 97.12 179 PRO A N 1
ATOM 1425 C CA . PRO A 1 179 ? 6.355 4.207 0.862 1 97.12 179 PRO A CA 1
ATOM 1426 C C . PRO A 1 179 ? 7.156 3.047 1.448 1 97.12 179 PRO A C 1
ATOM 1428 O O . PRO A 1 179 ? 6.578 2.035 1.854 1 97.12 179 PRO A O 1
ATOM 1431 N N . ASP A 1 180 ? 8.453 3.189 1.52 1 95.44 180 ASP A N 1
ATOM 1432 C CA . ASP A 1 180 ? 9.289 2.086 1.99 1 95.44 180 ASP A CA 1
ATOM 1433 C C . ASP A 1 180 ? 9.047 1.812 3.473 1 95.44 180 ASP A C 1
ATOM 1435 O O . ASP A 1 180 ? 9.461 0.771 3.992 1 95.44 180 ASP A O 1
ATOM 1439 N N . ARG A 1 181 ? 8.312 2.686 4.137 1 93.81 181 ARG A N 1
ATOM 1440 C CA . ARG A 1 181 ? 8.008 2.533 5.555 1 93.81 181 ARG A CA 1
ATOM 1441 C C . ARG A 1 181 ? 6.566 2.07 5.758 1 93.81 181 ARG A C 1
ATOM 1443 O O . ARG A 1 181 ? 6.117 1.903 6.895 1 93.81 181 ARG A O 1
ATOM 1450 N N . LEU A 1 182 ? 5.875 1.807 4.734 1 96.62 182 LEU A N 1
ATOM 1451 C CA . LEU A 1 182 ? 4.445 1.528 4.824 1 96.62 182 LEU A CA 1
ATOM 1452 C C . LEU A 1 182 ? 4.18 0.332 5.73 1 96.62 182 LEU A C 1
ATOM 1454 O O . LEU A 1 182 ? 3.312 0.393 6.605 1 96.62 182 LEU A O 1
ATOM 1458 N N . SER A 1 183 ? 4.906 -0.749 5.543 1 96.12 183 SER A N 1
ATOM 1459 C CA . SER A 1 183 ? 4.719 -1.941 6.363 1 96.12 183 SER A CA 1
ATOM 1460 C C . SER A 1 183 ? 4.922 -1.633 7.84 1 96.12 183 SER A C 1
ATOM 1462 O O . SER A 1 183 ? 4.145 -2.078 8.688 1 96.12 183 SER A O 1
ATOM 1464 N N . ASP A 1 184 ? 5.938 -0.854 8.164 1 95.12 184 ASP A N 1
ATOM 1465 C CA . ASP A 1 184 ? 6.203 -0.442 9.539 1 95.12 184 ASP A CA 1
ATOM 1466 C C . ASP A 1 184 ? 5.047 0.377 10.102 1 95.12 184 ASP A C 1
ATOM 1468 O O . ASP A 1 184 ? 4.605 0.148 11.227 1 95.12 184 ASP A O 1
ATOM 1472 N N . ILE A 1 185 ? 4.625 1.262 9.312 1 96.56 185 ILE A N 1
ATOM 1473 C CA . ILE A 1 185 ? 3.586 2.186 9.75 1 96.56 185 ILE A CA 1
ATOM 1474 C C . ILE A 1 185 ? 2.299 1.415 10.039 1 96.56 185 ILE A C 1
ATOM 1476 O O . ILE A 1 185 ? 1.7 1.568 11.109 1 96.56 185 ILE A O 1
ATOM 1480 N N . LEU A 1 186 ? 1.908 0.551 9.094 1 97 186 LEU A N 1
ATOM 1481 C CA . LEU A 1 186 ? 0.653 -0.176 9.25 1 97 186 LEU A CA 1
ATOM 1482 C C . LEU A 1 186 ? 0.731 -1.146 10.43 1 97 186 LEU A C 1
ATOM 1484 O O . LEU A 1 186 ? -0.216 -1.261 11.211 1 97 186 LEU A O 1
ATOM 1488 N N . THR A 1 187 ? 1.787 -1.81 10.578 1 95.44 187 THR A N 1
ATOM 1489 C CA . THR A 1 187 ? 1.972 -2.771 11.656 1 95.44 187 THR A CA 1
ATOM 1490 C C . THR A 1 187 ? 2 -2.066 13.008 1 95.44 187 THR A C 1
ATOM 1492 O O . THR A 1 187 ? 1.309 -2.477 13.945 1 95.44 187 THR A O 1
ATOM 1495 N N . GLU A 1 188 ? 2.766 -0.963 13.133 1 95.38 188 GLU A N 1
ATOM 1496 C CA . GLU A 1 188 ? 2.869 -0.217 14.383 1 95.38 188 GLU A CA 1
ATOM 1497 C C . GLU A 1 188 ? 1.547 0.462 14.734 1 95.38 188 GLU A C 1
ATOM 1499 O O . GLU A 1 188 ? 1.184 0.56 15.906 1 95.38 188 GLU A O 1
ATOM 1504 N N . ALA A 1 189 ? 0.862 0.952 13.75 1 97.88 189 ALA A N 1
ATOM 1505 C CA . ALA A 1 189 ? -0.426 1.604 13.977 1 97.88 189 ALA A CA 1
ATOM 1506 C C . ALA A 1 189 ? -1.395 0.671 14.695 1 97.88 189 ALA A C 1
ATOM 1508 O O . ALA A 1 189 ? -2.051 1.072 15.656 1 97.88 189 ALA A O 1
ATOM 1509 N N . ARG A 1 190 ? -1.423 -0.556 14.242 1 96.19 190 ARG A N 1
ATOM 1510 C CA . ARG A 1 190 ? -2.342 -1.511 14.859 1 96.19 190 ARG A CA 1
ATOM 1511 C C . ARG A 1 190 ? -1.965 -1.778 16.312 1 96.19 190 ARG A C 1
ATOM 1513 O O . ARG A 1 190 ? -2.838 -1.989 17.156 1 96.19 190 ARG A O 1
ATOM 152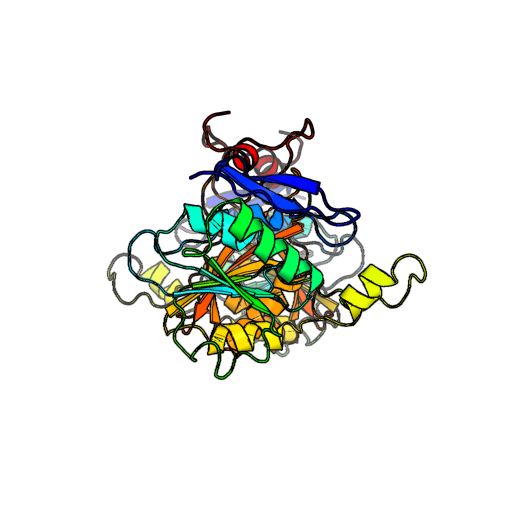0 N N . GLN A 1 191 ? -0.732 -1.687 16.594 1 95.75 191 GLN A N 1
ATOM 1521 C CA . GLN A 1 191 ? -0.272 -1.869 17.969 1 95.75 191 GLN A CA 1
ATOM 1522 C C . GLN A 1 191 ? -0.73 -0.719 18.859 1 95.75 191 GLN A C 1
ATOM 1524 O O . GLN A 1 191 ? -0.725 -0.839 20.094 1 95.75 191 GLN A O 1
ATOM 1529 N N . HIS A 1 192 ? -1.102 0.385 18.266 1 97.69 192 HIS A N 1
ATOM 1530 C CA . HIS A 1 192 ? -1.533 1.559 19.016 1 97.69 192 HIS A CA 1
ATOM 1531 C C . HIS A 1 192 ? -2.998 1.882 18.734 1 97.69 192 HIS A C 1
ATOM 1533 O O . HIS A 1 192 ? -3.4 3.047 18.781 1 97.69 192 HIS A O 1
ATOM 1539 N N . ARG A 1 193 ? -3.738 0.852 18.297 1 97.75 193 ARG A N 1
ATOM 1540 C CA . ARG A 1 193 ? -5.188 0.933 18.125 1 97.75 193 ARG A CA 1
ATOM 1541 C C . ARG A 1 193 ? -5.559 1.91 17.016 1 97.75 193 ARG A C 1
ATOM 1543 O O . ARG A 1 193 ? -6.539 2.646 17.141 1 97.75 193 ARG A O 1
ATOM 1550 N N . LEU A 1 194 ? -4.742 2.01 16.062 1 98.69 194 LEU A N 1
ATOM 1551 C CA . LEU A 1 194 ? -5 2.797 14.859 1 98.69 194 LEU A CA 1
ATOM 1552 C C . LEU A 1 194 ? -5.145 1.896 13.641 1 98.69 194 LEU A C 1
ATOM 1554 O O . LEU A 1 194 ? -4.289 1.045 13.383 1 98.69 194 LEU A O 1
ATOM 1558 N N . GLU A 1 195 ? -6.191 2.092 12.891 1 98.5 195 GLU A N 1
ATOM 1559 C CA . GLU A 1 195 ? -6.434 1.292 11.695 1 98.5 195 GLU A CA 1
ATOM 1560 C C . GLU A 1 195 ? -6.379 2.152 10.438 1 98.5 195 GLU A C 1
ATOM 1562 O O . GLU A 1 195 ? -7.008 3.211 10.375 1 98.5 195 GLU A O 1
ATOM 1567 N N . ALA A 1 196 ? -5.609 1.681 9.469 1 98.62 196 ALA A N 1
ATOM 1568 C CA . ALA A 1 196 ? -5.566 2.4 8.203 1 98.62 196 ALA A CA 1
ATOM 1569 C C . ALA A 1 196 ? -6.875 2.24 7.434 1 98.62 196 ALA A C 1
ATOM 1571 O O . ALA A 1 196 ? -7.383 1.126 7.285 1 98.62 196 ALA A O 1
ATOM 1572 N N . LYS A 1 197 ? -7.406 3.348 6.945 1 98.56 197 LYS A N 1
ATOM 1573 C CA . LYS A 1 197 ? -8.688 3.297 6.246 1 98.56 197 LYS A CA 1
ATOM 1574 C C . LYS A 1 197 ? -8.539 3.732 4.793 1 98.56 197 LYS A C 1
ATOM 1576 O O . LYS A 1 197 ? -9.258 3.246 3.916 1 98.56 197 LYS A O 1
ATOM 1581 N N . ARG A 1 198 ? -7.641 4.68 4.531 1 98.69 198 ARG A N 1
ATOM 1582 C CA . ARG A 1 198 ? -7.328 5.133 3.182 1 98.69 198 ARG A CA 1
ATOM 1583 C C . ARG A 1 198 ? -5.824 5.285 2.988 1 98.69 198 ARG A C 1
ATOM 1585 O O . ARG A 1 198 ? -5.117 5.738 3.893 1 98.69 198 ARG A O 1
ATOM 1592 N N . VAL A 1 199 ? -5.395 4.914 1.865 1 98.81 199 VAL A N 1
ATOM 1593 C CA . VAL A 1 199 ? -4.023 5.164 1.442 1 98.81 199 VAL A CA 1
ATOM 1594 C C . VAL A 1 199 ? -4.012 5.684 0.006 1 98.81 199 VAL A C 1
ATOM 1596 O O . VAL A 1 199 ? -4.801 5.238 -0.829 1 98.81 199 VAL A O 1
ATOM 1599 N N . GLN A 1 200 ? -3.193 6.633 -0.269 1 98.81 200 GLN A N 1
ATOM 1600 C CA . GLN A 1 200 ? -2.986 7.152 -1.616 1 98.81 200 GLN A CA 1
ATOM 1601 C C . GLN A 1 200 ? -1.5 7.293 -1.93 1 98.81 200 GLN A C 1
ATOM 1603 O O . GLN A 1 200 ? -0.748 7.879 -1.149 1 98.81 200 GLN A O 1
ATOM 1608 N N . PHE A 1 201 ? -1.139 6.707 -3.021 1 98.81 201 PHE A N 1
ATOM 1609 C CA . PHE A 1 201 ? 0.265 6.734 -3.412 1 98.81 201 PHE A CA 1
ATOM 1610 C C . PHE A 1 201 ? 0.518 7.832 -4.441 1 98.81 201 PHE A C 1
ATOM 1612 O O . PHE A 1 201 ? -0.309 8.062 -5.324 1 98.81 201 PHE A O 1
ATOM 1619 N N . VAL A 1 202 ? 1.627 8.461 -4.309 1 98.69 202 VAL A N 1
ATOM 1620 C CA . VAL A 1 202 ? 2.07 9.508 -5.219 1 98.69 202 VAL A CA 1
ATOM 1621 C C . VAL A 1 202 ? 3.328 9.055 -5.957 1 98.69 202 VAL A C 1
ATOM 1623 O O . VAL A 1 202 ? 4.27 8.555 -5.336 1 98.69 202 VAL A O 1
ATOM 1626 N N . TYR A 1 203 ? 3.275 9.211 -7.223 1 98.5 203 TYR A N 1
ATOM 1627 C CA . TYR A 1 203 ? 4.371 8.82 -8.102 1 98.5 203 TYR A CA 1
ATOM 1628 C C . TYR A 1 203 ? 5.012 10.047 -8.75 1 98.5 203 TYR A C 1
ATOM 1630 O O . TYR A 1 203 ? 4.309 10.938 -9.234 1 98.5 203 TYR A O 1
ATOM 1638 N N . PRO A 1 204 ? 6.34 10.094 -8.758 1 97.75 204 PRO A N 1
ATOM 1639 C CA . PRO A 1 204 ? 6.969 11.273 -9.367 1 97.75 204 PRO A CA 1
ATOM 1640 C C . PRO A 1 204 ? 6.672 11.398 -10.859 1 97.75 204 PRO A C 1
ATOM 1642 O O . PRO A 1 204 ? 6.41 12.5 -11.344 1 97.75 204 PRO A O 1
ATOM 1645 N N . LYS A 1 205 ? 6.734 10.305 -11.562 1 96.56 205 LYS A N 1
ATOM 1646 C CA . LYS A 1 205 ? 6.426 10.227 -12.984 1 96.56 205 LYS A CA 1
ATOM 1647 C C . LYS A 1 205 ? 5.914 8.844 -13.367 1 96.56 205 LYS A C 1
ATOM 1649 O O . LYS A 1 205 ? 6.043 7.895 -12.586 1 96.56 205 LYS A O 1
ATOM 1654 N N . GLU A 1 206 ? 5.367 8.797 -14.547 1 94.31 206 GLU A N 1
ATOM 1655 C CA . GLU A 1 206 ? 4.906 7.504 -15.039 1 94.31 206 GLU A CA 1
ATOM 1656 C C . GLU A 1 206 ? 6.051 6.5 -15.109 1 94.31 206 GLU A C 1
ATOM 1658 O O . GLU A 1 206 ? 7.156 6.836 -15.547 1 94.31 206 GLU A O 1
ATOM 1663 N N . GLY A 1 207 ? 5.734 5.281 -14.633 1 95.06 207 GLY A N 1
ATOM 1664 C CA . GLY A 1 207 ? 6.727 4.223 -14.734 1 95.06 207 GLY A CA 1
ATOM 1665 C C . GLY A 1 207 ? 7.688 4.191 -13.562 1 95.06 207 GLY A C 1
ATOM 1666 O O . GLY A 1 207 ? 8.484 3.26 -13.43 1 95.06 207 GLY A O 1
ATOM 1667 N N . LYS A 1 208 ? 7.637 5.172 -12.703 1 96.94 208 LYS A N 1
ATOM 1668 C CA . LYS A 1 208 ? 8.539 5.223 -11.555 1 96.94 208 LYS A CA 1
ATOM 1669 C C . LYS A 1 208 ? 7.852 4.691 -10.297 1 96.94 208 LYS A C 1
ATOM 1671 O O . LYS A 1 208 ? 6.625 4.727 -10.195 1 96.94 208 LYS A O 1
ATOM 1676 N N . GLU A 1 209 ? 8.648 4.223 -9.367 1 98.19 209 GLU A N 1
ATOM 1677 C CA . GLU A 1 209 ? 8.141 3.789 -8.07 1 98.19 209 GLU A CA 1
ATOM 1678 C C . GLU A 1 209 ? 7.598 4.969 -7.27 1 98.19 209 GLU A C 1
ATOM 1680 O O . GLU A 1 209 ? 8.039 6.105 -7.449 1 98.19 209 GLU A O 1
ATOM 1685 N N . SER A 1 210 ? 6.664 4.633 -6.43 1 98.62 210 SER A N 1
ATOM 1686 C CA . SER A 1 210 ? 6.113 5.664 -5.555 1 98.62 210 SER A CA 1
ATOM 1687 C C . SER A 1 210 ? 7.168 6.18 -4.582 1 98.62 210 SER A C 1
ATOM 1689 O O . SER A 1 210 ? 7.984 5.406 -4.074 1 98.62 210 SER A O 1
ATOM 1691 N N . ASN A 1 211 ? 7.102 7.473 -4.312 1 97.44 211 ASN A N 1
ATOM 1692 C CA . ASN A 1 211 ? 8.039 8.031 -3.348 1 97.44 211 ASN A CA 1
ATOM 1693 C C . ASN A 1 211 ? 7.32 8.75 -2.215 1 97.44 211 ASN A C 1
ATOM 1695 O O . ASN A 1 211 ? 7.949 9.195 -1.253 1 97.44 211 ASN A O 1
ATOM 1699 N N . ILE A 1 212 ? 5.996 8.891 -2.289 1 97.81 212 ILE A N 1
ATOM 1700 C CA . ILE A 1 212 ? 5.188 9.477 -1.228 1 97.81 212 ILE A CA 1
ATOM 1701 C C . ILE A 1 212 ? 3.959 8.602 -0.975 1 97.81 212 ILE A C 1
ATOM 1703 O O . ILE A 1 212 ? 3.363 8.07 -1.914 1 97.81 212 ILE A O 1
ATOM 1707 N N . VAL A 1 213 ? 3.607 8.422 0.251 1 98.56 213 VAL A N 1
ATOM 1708 C CA . VAL A 1 213 ? 2.355 7.758 0.601 1 98.56 213 VAL A CA 1
ATOM 1709 C C . VAL A 1 213 ? 1.581 8.617 1.602 1 98.56 213 VAL A C 1
ATOM 1711 O O . VAL A 1 213 ? 2.16 9.141 2.555 1 98.56 213 VAL A O 1
ATOM 1714 N N . LEU A 1 214 ? 0.34 8.844 1.319 1 98.88 214 LEU A N 1
ATOM 1715 C CA . LEU A 1 214 ? -0.616 9.477 2.219 1 98.88 214 LEU A CA 1
ATOM 1716 C C . LEU A 1 214 ? -1.486 8.438 2.914 1 98.88 214 LEU A C 1
ATOM 1718 O O . LEU A 1 214 ? -1.999 7.52 2.27 1 98.88 214 LEU A O 1
ATOM 1722 N N . ILE A 1 215 ? -1.667 8.57 4.238 1 98.88 215 ILE A N 1
ATOM 1723 C CA . ILE A 1 215 ? -2.34 7.531 5.012 1 98.88 215 ILE A CA 1
ATOM 1724 C C . ILE A 1 215 ? -3.373 8.164 5.938 1 98.88 215 ILE A C 1
ATOM 1726 O O . ILE A 1 215 ? -3.078 9.141 6.633 1 98.88 215 ILE A O 1
ATOM 1730 N N . GLU A 1 216 ? -4.551 7.652 5.934 1 98.88 216 GLU A N 1
ATOM 1731 C CA . GLU A 1 216 ? -5.574 7.957 6.926 1 98.88 216 GLU A CA 1
ATOM 1732 C C . GLU A 1 216 ? -5.684 6.848 7.969 1 98.88 216 GLU A C 1
ATOM 1734 O O . GLU A 1 216 ? -5.941 5.691 7.625 1 98.88 216 GLU A O 1
ATOM 1739 N N . LEU A 1 217 ? -5.465 7.148 9.188 1 98.81 217 LEU A N 1
ATOM 1740 C CA . LEU A 1 217 ? -5.621 6.234 10.32 1 98.81 217 LEU A CA 1
ATOM 1741 C C . LEU A 1 217 ? -6.836 6.613 11.156 1 98.81 217 LEU A C 1
ATOM 1743 O O . LEU A 1 217 ? -7.109 7.797 11.367 1 98.81 217 LEU A O 1
ATOM 1747 N N . MET A 1 218 ? -7.523 5.621 11.656 1 98.81 218 MET A N 1
ATOM 1748 C CA . MET A 1 218 ? -8.672 5.836 12.539 1 98.81 218 MET A CA 1
ATOM 1749 C C . MET A 1 218 ? -8.461 5.145 13.875 1 98.81 218 MET A C 1
ATOM 1751 O O . MET A 1 218 ? -8.125 3.961 13.922 1 98.81 218 MET A O 1
ATOM 1755 N N . LYS A 1 219 ? -8.602 5.891 14.93 1 98.75 219 LYS A N 1
ATOM 1756 C CA . LYS A 1 219 ? -8.523 5.289 16.25 1 98.75 219 LYS A CA 1
ATOM 1757 C C . LYS A 1 219 ? -9.672 4.316 16.484 1 98.75 219 LYS A C 1
ATOM 1759 O O . LYS A 1 219 ? -10.836 4.648 16.25 1 98.75 219 LYS A O 1
ATOM 1764 N N . ASP A 1 220 ? -9.344 3.133 16.844 1 97.94 220 ASP A N 1
ATOM 1765 C CA . ASP A 1 220 ? -10.289 2.07 17.156 1 97.94 220 ASP A CA 1
ATOM 1766 C C . ASP A 1 220 ? -11.172 1.753 15.945 1 97.94 220 ASP A C 1
ATOM 1768 O O . ASP A 1 220 ? -12.367 1.475 16.094 1 97.94 220 ASP A O 1
ATOM 1772 N N . GLY A 1 221 ? -10.648 1.894 14.781 1 95.62 221 GLY A N 1
ATOM 1773 C CA . GLY A 1 221 ? -11.359 1.468 13.586 1 95.62 221 GLY A CA 1
ATOM 1774 C C . GLY A 1 221 ? -11.453 -0.041 13.453 1 95.62 221 GLY A C 1
ATOM 1775 O O . GLY A 1 221 ? -10.57 -0.765 13.922 1 95.62 221 GLY A O 1
ATOM 1776 N N . LEU A 1 222 ? -12.438 -0.479 12.781 1 92.5 222 LEU A N 1
ATOM 1777 C CA . LEU A 1 222 ? -12.547 -1.907 12.508 1 92.5 222 LEU A CA 1
ATOM 1778 C C . LEU A 1 222 ? -11.453 -2.363 11.555 1 92.5 222 LEU A C 1
ATOM 1780 O O . LEU A 1 222 ? -11.117 -1.655 10.602 1 92.5 222 LEU A O 1
ATOM 1784 N N . PRO A 1 223 ? -10.945 -3.527 11.852 1 89.38 223 PRO A N 1
ATOM 1785 C CA . PRO A 1 223 ? -9.922 -4.035 10.938 1 89.38 223 PRO A CA 1
ATOM 1786 C C . PRO A 1 223 ? -10.438 -4.223 9.508 1 89.38 223 PRO A C 1
ATOM 1788 O O . PRO A 1 223 ? -11.617 -4.527 9.312 1 89.38 223 PRO A O 1
ATOM 1791 N N . GLY A 1 224 ? -9.531 -3.998 8.57 1 86.69 224 GLY A N 1
ATOM 1792 C CA . GLY A 1 224 ? -9.906 -4.176 7.176 1 86.69 224 GLY A CA 1
ATOM 1793 C C . GLY A 1 224 ? -10.586 -2.959 6.578 1 86.69 224 GLY A C 1
ATOM 1794 O O . GLY A 1 224 ? -10.578 -1.883 7.18 1 86.69 224 GLY A O 1
ATOM 1795 N N . GLY A 1 225 ? -10.961 -3.082 5.34 1 91.19 225 GLY A N 1
ATOM 1796 C CA . GLY A 1 225 ? -11.688 -2.023 4.656 1 91.19 225 GLY A CA 1
ATOM 1797 C C . GLY A 1 225 ? -10.789 -0.916 4.145 1 91.19 225 GLY A C 1
ATOM 1798 O O . GLY A 1 225 ? -11.227 0.224 3.982 1 91.19 225 GLY A O 1
ATOM 1799 N N . LEU A 1 226 ? -9.539 -1.173 3.994 1 97.12 226 LEU A N 1
ATOM 1800 C CA . LEU A 1 226 ? -8.594 -0.192 3.473 1 97.12 226 LEU A CA 1
ATOM 1801 C C . LEU A 1 226 ? -8.938 0.179 2.033 1 97.12 226 LEU A C 1
ATOM 1803 O O . LEU A 1 226 ? -9.133 -0.7 1.19 1 97.12 226 LEU A O 1
ATOM 1807 N N . LYS A 1 227 ? -9.094 1.396 1.803 1 98.38 227 LYS A N 1
ATOM 1808 C CA . LYS A 1 227 ? -9.281 1.9 0.446 1 98.38 227 LYS A CA 1
ATOM 1809 C C . LYS A 1 227 ? -7.977 2.453 -0.12 1 98.38 227 LYS A C 1
ATOM 1811 O O . LYS A 1 227 ? -7.344 3.32 0.491 1 98.38 227 LYS A O 1
ATOM 1816 N N . VAL A 1 228 ? -7.562 1.932 -1.212 1 98.69 228 VAL A N 1
ATOM 1817 C CA . VAL A 1 228 ? -6.41 2.467 -1.929 1 98.69 228 VAL A CA 1
ATOM 1818 C C . VAL A 1 228 ? -6.883 3.393 -3.049 1 98.69 228 VAL A C 1
ATOM 1820 O O . VAL A 1 228 ? -7.406 2.93 -4.066 1 98.69 228 VAL A O 1
ATOM 1823 N N . LEU A 1 229 ? -6.68 4.637 -2.879 1 98.75 229 LEU A N 1
ATOM 1824 C CA . LEU A 1 229 ? -7.227 5.68 -3.738 1 98.75 229 LEU A CA 1
ATOM 1825 C C . LEU A 1 229 ? -6.461 5.754 -5.055 1 98.75 229 LEU A C 1
ATOM 1827 O O . LEU A 1 229 ? -5.363 5.211 -5.172 1 98.75 229 LEU A O 1
ATOM 1831 N N . PRO A 1 230 ? -7.074 6.398 -6.082 1 98.38 230 PRO A N 1
ATOM 1832 C CA . PRO A 1 230 ? -6.348 6.574 -7.344 1 98.38 230 PRO A CA 1
ATOM 1833 C C . PRO A 1 230 ? -4.973 7.207 -7.148 1 98.38 230 PRO A C 1
ATOM 1835 O O . PRO A 1 230 ? -4.812 8.109 -6.32 1 98.38 230 PRO A O 1
ATOM 1838 N N . PRO A 1 231 ? -4 6.684 -7.859 1 98.25 231 PRO A N 1
ATOM 1839 C CA . PRO A 1 231 ? -2.652 7.242 -7.723 1 98.25 231 PRO A CA 1
ATOM 1840 C C . PRO A 1 231 ? -2.555 8.68 -8.227 1 98.25 231 PRO A C 1
ATOM 1842 O O . PRO A 1 231 ? -3.35 9.094 -9.07 1 98.25 231 PRO A O 1
ATOM 1845 N N . ILE A 1 232 ? -1.637 9.422 -7.672 1 98 232 ILE A N 1
ATOM 1846 C CA . ILE A 1 232 ? -1.312 10.758 -8.148 1 98 232 ILE A CA 1
ATOM 1847 C C . ILE A 1 232 ? 0.061 10.75 -8.812 1 98 232 ILE A C 1
ATOM 1849 O O . ILE A 1 232 ? 1.028 10.234 -8.25 1 98 232 ILE A O 1
ATOM 1853 N N . THR A 1 233 ? 0.112 11.234 -9.977 1 97.94 233 THR A N 1
ATOM 1854 C CA . THR A 1 233 ? 1.384 11.438 -10.664 1 97.94 233 THR A CA 1
ATOM 1855 C C . THR A 1 233 ? 1.777 12.914 -10.648 1 97.94 233 THR A C 1
ATOM 1857 O O . THR A 1 233 ? 0.976 13.781 -11 1 97.94 233 THR A O 1
ATOM 1860 N N . VAL A 1 234 ? 3.002 13.195 -10.297 1 97.5 234 VAL A N 1
ATOM 1861 C CA . VAL A 1 234 ? 3.416 14.57 -10.055 1 97.5 234 VAL A CA 1
ATOM 1862 C C . VAL A 1 234 ? 3.752 15.242 -11.391 1 97.5 234 VAL A C 1
ATOM 1864 O O . VAL A 1 234 ? 3.219 16.312 -11.703 1 97.5 234 VAL A O 1
ATOM 1867 N N . PHE A 1 235 ? 4.609 14.586 -12.188 1 97 235 PHE A N 1
ATOM 1868 C CA . PHE A 1 235 ? 5.074 15.195 -13.43 1 97 235 PHE A CA 1
ATOM 1869 C C . PHE A 1 235 ? 4.609 14.383 -14.633 1 97 235 PHE A C 1
ATOM 1871 O O . PHE A 1 235 ? 4.609 13.148 -14.602 1 97 235 PHE A O 1
ATOM 1878 N N . ASN A 1 236 ? 4.309 15.062 -15.703 1 95.5 236 ASN A N 1
ATOM 1879 C CA . ASN A 1 236 ? 4 14.391 -16.953 1 95.5 236 ASN A CA 1
ATOM 1880 C C . ASN A 1 236 ? 5.258 14.133 -17.781 1 95.5 236 ASN A C 1
ATOM 1882 O O . ASN A 1 236 ? 6.375 14.297 -17.281 1 95.5 236 ASN A O 1
ATOM 1886 N N . GLU A 1 237 ? 5.039 13.688 -18.953 1 93.31 237 GLU A N 1
ATOM 1887 C CA . GLU A 1 237 ? 6.16 13.336 -19.828 1 93.31 237 GLU A CA 1
ATOM 1888 C C . GLU A 1 237 ? 7.008 14.562 -20.156 1 93.31 237 GLU A C 1
ATOM 1890 O O . GLU A 1 237 ? 8.203 14.438 -20.438 1 93.31 237 GLU A O 1
ATOM 1895 N N . GLN A 1 238 ? 6.371 15.727 -20.125 1 94.94 238 GLN A N 1
ATOM 1896 C CA . GLN A 1 238 ? 7.055 16.969 -20.438 1 94.94 238 GLN A CA 1
ATOM 1897 C C . GLN A 1 238 ? 7.703 17.578 -19.203 1 94.94 238 GLN A C 1
ATOM 1899 O O . GLN A 1 238 ? 8.141 18.734 -19.219 1 94.94 238 GLN A O 1
ATOM 1904 N N . GLN A 1 239 ? 7.637 16.828 -18.109 1 94.19 239 GLN A N 1
ATOM 1905 C CA . GLN A 1 239 ? 8.25 17.234 -16.844 1 94.19 239 GLN A CA 1
ATOM 1906 C C . GLN A 1 239 ? 7.531 18.453 -16.25 1 94.19 239 GLN A C 1
ATOM 1908 O O . GLN A 1 239 ? 8.164 19.312 -15.656 1 94.19 239 GLN A O 1
ATOM 1913 N N . GLU A 1 240 ? 6.305 18.547 -16.625 1 95.38 240 GLU A N 1
ATOM 1914 C CA . GLU A 1 240 ? 5.438 19.562 -16.016 1 95.38 240 GLU A CA 1
ATOM 1915 C C . GLU A 1 240 ? 4.492 18.938 -14.992 1 95.38 240 GLU A C 1
ATOM 1917 O O . GLU A 1 240 ? 4.164 17.75 -15.094 1 95.38 240 GLU A O 1
ATOM 1922 N N . TYR A 1 241 ? 4.09 19.781 -14.039 1 94.31 241 TYR A N 1
ATOM 1923 C CA . TYR A 1 241 ? 3.1 19.281 -13.086 1 94.31 241 TYR A CA 1
ATOM 1924 C C . TYR A 1 241 ? 1.849 18.797 -13.805 1 94.31 241 TYR A C 1
ATOM 1926 O O . TYR A 1 241 ? 1.387 19.422 -14.758 1 94.31 241 TYR A O 1
ATOM 1934 N N . THR A 1 242 ? 1.276 17.703 -13.391 1 95.69 242 THR A N 1
ATOM 1935 C CA . THR A 1 242 ? 0.019 17.188 -13.93 1 95.69 242 THR A CA 1
ATOM 1936 C C . THR A 1 242 ? -1.141 18.109 -13.547 1 95.69 242 THR A C 1
ATOM 1938 O O . THR A 1 242 ? -1 18.969 -12.68 1 95.69 242 THR A O 1
ATOM 1941 N N . GLU A 1 243 ? -2.252 17.906 -14.203 1 93.19 243 GLU A N 1
ATOM 1942 C CA . GLU A 1 243 ? -3.438 18.703 -13.914 1 93.19 243 GLU A CA 1
ATOM 1943 C C . GLU A 1 243 ? -3.867 18.562 -12.461 1 93.19 243 GLU A C 1
ATOM 1945 O O . GLU A 1 243 ? -4.262 19.531 -11.82 1 93.19 243 GLU A O 1
ATOM 1950 N N . LYS A 1 244 ? -3.773 17.375 -11.977 1 94 244 LYS A N 1
ATOM 1951 C CA . LYS A 1 244 ? -4.145 17.125 -10.586 1 94 244 LYS A CA 1
ATOM 1952 C C . LYS A 1 244 ? -3.268 17.922 -9.625 1 94 244 LYS A C 1
ATOM 1954 O O . LYS A 1 244 ? -3.773 18.562 -8.711 1 94 244 LYS A O 1
ATOM 1959 N N . ILE A 1 245 ? -1.972 17.938 -9.859 1 94.44 245 ILE A N 1
ATOM 1960 C CA . ILE A 1 245 ? -1.035 18.656 -8.992 1 94.44 245 ILE A CA 1
ATOM 1961 C C . ILE A 1 245 ? -1.266 20.156 -9.117 1 94.44 245 ILE A C 1
ATOM 1963 O O . ILE A 1 245 ? -1.268 20.875 -8.117 1 94.44 245 ILE A O 1
ATOM 1967 N N . ARG A 1 246 ? -1.539 20.609 -10.281 1 92.25 246 ARG A N 1
ATOM 1968 C CA . ARG A 1 246 ? -1.822 22.016 -10.492 1 92.25 246 ARG A CA 1
ATOM 1969 C C . ARG A 1 246 ? -3.072 22.453 -9.727 1 92.25 246 ARG A C 1
ATOM 1971 O O . ARG A 1 246 ? -3.092 23.516 -9.102 1 92.25 246 ARG A O 1
ATOM 1978 N N . SER A 1 247 ? -4.062 21.578 -9.797 1 92.25 247 SER A N 1
ATOM 1979 C CA . SER A 1 247 ? -5.301 21.875 -9.086 1 92.25 247 SER A CA 1
ATOM 1980 C C . SER A 1 247 ? -5.07 21.953 -7.582 1 92.25 247 SER A C 1
ATOM 1982 O O . SER A 1 247 ? -5.641 22.797 -6.906 1 92.25 247 SER A O 1
ATOM 1984 N N . ILE A 1 248 ? -4.211 21.109 -7.109 1 90.62 248 ILE A N 1
ATOM 1985 C CA . ILE A 1 248 ? -3.92 21.062 -5.68 1 90.62 248 ILE A CA 1
ATOM 1986 C C . ILE A 1 248 ? -3.109 22.281 -5.273 1 90.62 248 ILE A C 1
ATOM 1988 O O . ILE A 1 248 ? -3.357 22.875 -4.223 1 90.62 248 ILE A O 1
ATOM 1992 N N . LEU A 1 249 ? -2.213 22.688 -6.121 1 88.62 249 LEU A N 1
ATOM 1993 C CA . LEU A 1 249 ? -1.286 23.781 -5.809 1 88.62 249 LEU A CA 1
ATOM 1994 C C . LEU A 1 249 ? -1.938 25.141 -6.047 1 88.62 249 LEU A C 1
ATOM 1996 O O . LEU A 1 249 ? -1.74 26.062 -5.266 1 88.62 249 LEU A O 1
ATOM 2000 N N . TRP A 1 250 ? -2.777 25.25 -7.117 1 86.94 250 TRP A N 1
ATOM 2001 C CA . TRP A 1 250 ? -3.195 26.578 -7.555 1 86.94 250 TRP A CA 1
ATOM 2002 C C . TRP A 1 250 ? -4.715 26.656 -7.695 1 86.94 250 TRP A C 1
ATOM 2004 O O . TRP A 1 250 ? -5.266 27.719 -7.953 1 86.94 250 TRP A O 1
ATOM 2014 N N . GLY A 1 251 ? -5.434 25.594 -7.449 1 81.88 251 GLY A N 1
ATOM 2015 C CA . GLY A 1 251 ? -6.875 25.578 -7.656 1 81.88 251 GLY A CA 1
ATOM 2016 C C . GLY A 1 251 ? -7.266 25.453 -9.117 1 81.88 251 GLY A C 1
ATOM 2017 O O . GLY A 1 251 ? -6.402 25.328 -9.984 1 81.88 251 GLY A O 1
ATOM 2018 N N . ASP A 1 252 ? -8.602 25.031 -9.492 1 68.5 252 ASP A N 1
ATOM 2019 C CA . ASP A 1 252 ? -9.125 24.812 -10.836 1 68.5 252 ASP A CA 1
ATOM 2020 C C . ASP A 1 252 ? -9 26.062 -11.695 1 68.5 252 ASP A C 1
ATOM 2022 O O . ASP A 1 252 ? -9.227 26.016 -12.906 1 68.5 252 ASP A O 1
ATOM 2026 N N . LYS A 1 253 ? -8.672 27.188 -11.234 1 56.09 253 LYS A N 1
ATOM 2027 C CA . LYS A 1 253 ? -8.68 28.406 -12.047 1 56.09 253 LYS A CA 1
ATOM 2028 C C . LYS A 1 253 ? -7.531 28.406 -13.047 1 56.09 253 LYS A C 1
ATOM 2030 O O . LYS A 1 253 ? -7.484 29.266 -13.945 1 56.09 253 LYS A O 1
ATOM 2035 N N . ALA A 1 254 ? -6.461 27.641 -12.953 1 42.25 254 ALA A N 1
ATOM 2036 C CA . ALA A 1 254 ? -5.379 27.984 -13.875 1 42.25 254 ALA A CA 1
ATOM 2037 C C . ALA A 1 254 ? -5.648 27.438 -15.273 1 42.25 254 ALA A C 1
ATOM 2039 O O . ALA A 1 254 ? -6.09 26.297 -15.422 1 42.25 254 ALA A O 1
ATOM 2040 N N . MET B 1 1 ? 5.457 -30.328 -30.281 1 45.59 1 MET B N 1
ATOM 2041 C CA . MET B 1 1 ? 4.93 -31.328 -29.344 1 45.59 1 MET B CA 1
ATOM 2042 C C . MET B 1 1 ? 3.484 -31.672 -29.688 1 45.59 1 MET B C 1
ATOM 2044 O O . MET B 1 1 ? 2.67 -30.781 -29.938 1 45.59 1 MET B O 1
ATOM 2048 N N . ILE B 1 2 ? 3.25 -32.812 -30.188 1 51.5 2 ILE B N 1
ATOM 2049 C CA . ILE B 1 2 ? 1.942 -33.25 -30.656 1 51.5 2 ILE B CA 1
ATOM 2050 C C . ILE B 1 2 ? 0.918 -33.156 -29.531 1 51.5 2 ILE B C 1
ATOM 2052 O O . ILE B 1 2 ? 1.105 -33.719 -28.453 1 51.5 2 ILE B O 1
ATOM 2056 N N . LYS B 1 3 ? 0.063 -32.062 -29.547 1 65.12 3 LYS B N 1
ATOM 2057 C CA . LYS B 1 3 ? -1.021 -31.938 -28.578 1 65.12 3 LYS B CA 1
ATOM 2058 C C . LYS B 1 3 ? -1.843 -33.219 -28.516 1 65.12 3 LYS B C 1
ATOM 2060 O O . LYS B 1 3 ? -2.154 -33.812 -29.547 1 65.12 3 LYS B O 1
ATOM 2065 N N . LYS B 1 4 ? -1.84 -33.781 -27.297 1 76.56 4 LYS B N 1
ATOM 2066 C CA . LYS B 1 4 ? -2.633 -35 -27.062 1 76.56 4 LYS B CA 1
ATOM 2067 C C . LYS B 1 4 ? -4.125 -34.656 -27.016 1 76.56 4 LYS B C 1
ATOM 2069 O O . LYS B 1 4 ? -4.508 -33.5 -26.938 1 76.56 4 LYS B O 1
ATOM 2074 N N . THR B 1 5 ? -4.891 -35.656 -27.359 1 81.81 5 THR B N 1
ATOM 2075 C CA . THR B 1 5 ? -6.336 -35.438 -27.312 1 81.81 5 THR B CA 1
ATOM 2076 C C . THR B 1 5 ? -6.867 -35.719 -25.906 1 81.81 5 THR B C 1
ATOM 2078 O O . THR B 1 5 ? -6.5 -36.719 -25.281 1 81.81 5 THR B O 1
ATOM 2081 N N . VAL B 1 6 ? -7.496 -34.688 -25.281 1 84.75 6 VAL B N 1
ATOM 2082 C CA . VAL B 1 6 ? -8.148 -34.875 -23.984 1 84.75 6 VAL B CA 1
ATOM 2083 C C . VAL B 1 6 ? -9.648 -34.688 -24.125 1 84.75 6 VAL B C 1
ATOM 2085 O O . VAL B 1 6 ? -10.102 -33.938 -25.016 1 84.75 6 VAL B O 1
ATOM 2088 N N . THR B 1 7 ? -10.414 -35.438 -23.344 1 88.44 7 THR B N 1
ATOM 2089 C CA . THR B 1 7 ? -11.867 -35.312 -23.359 1 88.44 7 THR B CA 1
ATOM 2090 C C . THR B 1 7 ? -12.32 -34.156 -22.484 1 88.44 7 THR B C 1
ATOM 2092 O O . THR B 1 7 ? -11.883 -34.031 -21.328 1 88.44 7 THR B O 1
ATOM 2095 N N . LEU B 1 8 ? -13.133 -33.312 -23.062 1 92.69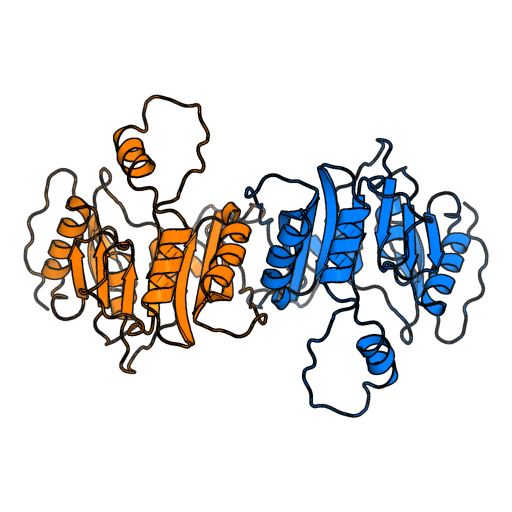 8 LEU B N 1
ATOM 2096 C CA . LEU B 1 8 ? -13.766 -32.25 -22.281 1 92.69 8 LEU B CA 1
ATOM 2097 C C . LEU B 1 8 ? -15.016 -32.75 -21.578 1 92.69 8 LEU B C 1
ATOM 2099 O O . LEU B 1 8 ? -15.82 -33.5 -22.156 1 92.69 8 LEU B O 1
ATOM 2103 N N . LYS B 1 9 ? -15.141 -32.469 -20.328 1 93.12 9 LYS B N 1
ATOM 2104 C CA . LYS B 1 9 ? -16.328 -32.812 -19.562 1 93.12 9 LYS B CA 1
ATOM 2105 C C . LYS B 1 9 ? -17.422 -31.766 -19.719 1 93.12 9 LYS B C 1
ATOM 2107 O O . LYS B 1 9 ? -17.219 -30.75 -20.375 1 93.12 9 LYS B O 1
ATOM 2112 N N . SER B 1 10 ? -18.562 -32.094 -19.062 1 90.12 10 SER B N 1
ATOM 2113 C CA . SER B 1 10 ? -19.703 -31.203 -19.203 1 90.12 10 SER B CA 1
ATOM 2114 C C . SER B 1 10 ? -19.375 -29.797 -18.703 1 90.12 10 SER B C 1
ATOM 2116 O O . SER B 1 10 ? -18.75 -29.641 -17.656 1 90.12 10 SER B O 1
ATOM 2118 N N . HIS B 1 11 ? -19.672 -28.797 -19.469 1 90.62 11 HIS B N 1
ATOM 2119 C CA . HIS B 1 11 ? -19.578 -27.375 -19.141 1 90.62 11 HIS B CA 1
ATOM 2120 C C . HIS B 1 11 ? -18.125 -26.891 -19.234 1 90.62 11 HIS B C 1
ATOM 2122 O O . HIS B 1 11 ? -17.797 -25.812 -18.75 1 90.62 11 HIS B O 1
ATOM 2128 N N . GLU B 1 12 ? -17.281 -27.766 -19.766 1 94.38 12 GLU B N 1
ATOM 2129 C CA . GLU B 1 12 ? -15.898 -27.359 -19.953 1 94.38 12 GLU B CA 1
ATOM 2130 C C . GLU B 1 12 ? -15.656 -26.828 -21.359 1 94.38 12 GLU B C 1
ATOM 2132 O O . GLU B 1 12 ? -16.359 -27.234 -22.297 1 94.38 12 GLU B O 1
ATOM 2137 N N . ARG B 1 13 ? -14.773 -25.906 -21.453 1 93.5 13 ARG B N 1
ATOM 2138 C CA . ARG B 1 13 ? -14.328 -25.375 -22.734 1 93.5 13 ARG B CA 1
ATOM 2139 C C . ARG B 1 13 ? -12.805 -25.234 -22.781 1 93.5 13 ARG B C 1
ATOM 2141 O O . ARG B 1 13 ? -12.156 -25.25 -21.734 1 93.5 13 ARG B O 1
ATOM 2148 N N . LEU B 1 14 ? -12.312 -25.109 -23.984 1 92.94 14 LEU B N 1
ATOM 2149 C CA . LEU B 1 14 ? -10.891 -24.844 -24.188 1 92.94 14 LEU B CA 1
ATOM 2150 C C . LEU B 1 14 ? -10.656 -23.359 -24.484 1 92.94 14 LEU B C 1
ATOM 2152 O O . LEU B 1 14 ? -11.305 -22.797 -25.359 1 92.94 14 LEU B O 1
ATOM 2156 N N . ASP B 1 15 ? -9.852 -22.844 -23.656 1 91.38 15 ASP B N 1
ATOM 2157 C CA . ASP B 1 15 ? -9.336 -21.516 -23.969 1 91.38 15 ASP B CA 1
ATOM 2158 C C . ASP B 1 15 ? -7.828 -21.562 -24.219 1 91.38 15 ASP B C 1
ATOM 2160 O O . ASP B 1 15 ? -7.227 -22.641 -24.203 1 91.38 15 ASP B O 1
ATOM 2164 N N . ARG B 1 16 ? -7.281 -20.328 -24.641 1 90 16 ARG B N 1
ATOM 2165 C CA . ARG B 1 16 ? -5.859 -20.344 -24.969 1 90 16 ARG B CA 1
ATOM 2166 C C . ARG B 1 16 ? -5.125 -19.203 -24.281 1 90 16 ARG B C 1
ATOM 2168 O O . ARG B 1 16 ? -5.598 -18.062 -24.281 1 90 16 ARG B O 1
ATOM 2175 N N . LEU B 1 17 ? -4.066 -19.594 -23.531 1 89.62 17 LEU B N 1
ATOM 2176 C CA . LEU B 1 17 ? -3.072 -18.594 -23.141 1 89.62 17 LEU B CA 1
ATOM 2177 C C . LEU B 1 17 ? -2.154 -18.25 -24.297 1 89.62 17 LEU B C 1
ATOM 2179 O O . LEU B 1 17 ? -1.182 -18.953 -24.562 1 89.62 17 LEU B O 1
ATOM 2183 N N . GLU B 1 18 ? -2.42 -17.172 -24.938 1 84.38 18 GLU B N 1
ATOM 2184 C CA . GLU B 1 18 ? -1.872 -16.844 -26.25 1 84.38 18 GLU B CA 1
ATOM 2185 C C . GLU B 1 18 ? -0.361 -16.641 -26.188 1 84.38 18 GLU B C 1
ATOM 2187 O O . GLU B 1 18 ? 0.385 -17.234 -26.969 1 84.38 18 GLU B O 1
ATOM 2192 N N . LYS B 1 19 ? 0.017 -15.898 -25.234 1 84.88 19 LYS B N 1
ATOM 2193 C CA . LYS B 1 19 ? 1.439 -15.586 -25.125 1 84.88 19 LYS B CA 1
ATOM 2194 C C . LYS B 1 19 ? 2.258 -16.844 -24.844 1 84.88 19 LYS B C 1
ATOM 2196 O O . LYS B 1 19 ? 3.365 -17 -25.359 1 84.88 19 LYS B O 1
ATOM 2201 N N . GLU B 1 20 ? 1.698 -17.812 -24.156 1 88.25 20 GLU B N 1
ATOM 2202 C CA . GLU B 1 20 ? 2.404 -19.016 -23.734 1 88.25 20 GLU B CA 1
ATOM 2203 C C . GLU B 1 20 ? 2.068 -20.188 -24.656 1 88.25 20 GLU B C 1
ATOM 2205 O O . GLU B 1 20 ? 2.691 -21.25 -24.562 1 88.25 20 GLU B O 1
ATOM 2210 N N . ASN B 1 21 ? 1.122 -20 -25.562 1 89.31 21 ASN B N 1
ATOM 2211 C CA . ASN B 1 21 ? 0.674 -21.047 -26.469 1 89.31 21 ASN B CA 1
ATOM 2212 C C . ASN B 1 21 ? 0.244 -22.297 -25.719 1 89.31 21 ASN B C 1
ATOM 2214 O O . ASN B 1 21 ? 0.705 -23.406 -26.031 1 89.31 21 ASN B O 1
ATOM 2218 N N . ILE B 1 22 ? -0.585 -22.141 -24.75 1 92.75 22 ILE B N 1
ATOM 2219 C CA . ILE B 1 22 ? -1.1 -23.234 -23.938 1 92.75 22 ILE B CA 1
ATOM 2220 C C . ILE B 1 22 ? -2.623 -23.266 -24.031 1 92.75 22 ILE B C 1
ATOM 2222 O O . ILE B 1 22 ? -3.291 -22.266 -23.812 1 92.75 22 ILE B O 1
ATOM 2226 N N . ASP B 1 23 ? -3.127 -24.422 -24.391 1 94.81 23 ASP B N 1
ATOM 2227 C CA . ASP B 1 23 ? -4.562 -24.656 -24.281 1 94.81 23 ASP B CA 1
ATOM 2228 C C . ASP B 1 23 ? -4.961 -25.047 -22.859 1 94.81 23 ASP B C 1
ATOM 2230 O O . ASP B 1 23 ? -4.402 -25.984 -22.281 1 94.81 23 ASP B O 1
ATOM 2234 N N . ILE B 1 24 ? -5.934 -24.312 -22.328 1 95.06 24 ILE B N 1
ATOM 2235 C CA . ILE B 1 24 ? -6.293 -24.531 -20.938 1 95.06 24 ILE B CA 1
ATOM 2236 C C . ILE B 1 24 ? -7.781 -24.859 -20.828 1 95.06 24 ILE B C 1
ATOM 2238 O O . ILE B 1 24 ? -8.609 -24.219 -21.469 1 95.06 24 ILE B O 1
ATOM 2242 N N . ILE B 1 25 ? -8.07 -25.891 -20.094 1 95.56 25 ILE B N 1
ATOM 2243 C CA . ILE B 1 25 ? -9.453 -26.297 -19.859 1 95.56 25 ILE B CA 1
ATOM 2244 C C . ILE B 1 25 ? -10.078 -25.406 -18.781 1 95.56 25 ILE B C 1
ATOM 2246 O O . ILE B 1 25 ? -9.508 -25.219 -17.703 1 95.56 25 ILE B O 1
ATOM 2250 N N . GLN B 1 26 ? -11.219 -24.844 -19.094 1 93.12 26 GLN B N 1
ATOM 2251 C CA . GLN B 1 26 ? -11.961 -23.984 -18.172 1 93.12 26 GLN B CA 1
ATOM 2252 C C . GLN B 1 26 ? -13.422 -24.406 -18.078 1 93.12 26 GLN B C 1
ATOM 2254 O O . GLN B 1 26 ? -13.898 -25.219 -18.875 1 93.12 26 GLN B O 1
ATOM 2259 N N . SER B 1 27 ? -14.023 -23.906 -17.047 1 89.94 27 SER B N 1
ATOM 2260 C CA . SER B 1 27 ? -15.453 -24.078 -16.844 1 89.94 27 SER B CA 1
ATOM 2261 C C . SER B 1 27 ? -16.078 -22.859 -16.172 1 89.94 27 SER B C 1
ATOM 2263 O O . SER B 1 27 ? -15.648 -22.469 -15.078 1 89.94 27 SER B O 1
ATOM 2265 N N . ARG B 1 28 ? -17.062 -22.328 -16.844 1 82.5 28 ARG B N 1
ATOM 2266 C CA . ARG B 1 28 ? -17.75 -21.172 -16.25 1 82.5 28 ARG B CA 1
ATOM 2267 C C . ARG B 1 28 ? -18.406 -21.547 -14.93 1 82.5 28 ARG B C 1
ATOM 2269 O O . ARG B 1 28 ? -18.516 -20.703 -14.023 1 82.5 28 ARG B O 1
ATOM 2276 N N . GLU B 1 29 ? -18.688 -22.734 -14.836 1 77.75 29 GLU B N 1
ATOM 2277 C CA . GLU B 1 29 ? -19.391 -23.219 -13.648 1 77.75 29 GLU B CA 1
ATOM 2278 C C . GLU B 1 29 ? -18.422 -23.484 -12.5 1 77.75 29 GLU B C 1
ATOM 2280 O O . GLU B 1 29 ? -18.781 -23.391 -11.328 1 77.75 29 GLU B O 1
ATOM 2285 N N . VAL B 1 30 ? -17.281 -23.781 -12.93 1 74.31 30 VAL B N 1
ATOM 2286 C CA . VAL B 1 30 ? -16.328 -24.203 -11.906 1 74.31 30 VAL B CA 1
ATOM 2287 C C . VAL B 1 30 ? -15.266 -23.125 -11.703 1 74.31 30 VAL B C 1
ATOM 2289 O O . VAL B 1 30 ? -15.125 -22.578 -10.609 1 74.31 30 VAL B O 1
ATOM 2292 N N . PHE B 1 31 ? -14.578 -22.812 -12.844 1 78.44 31 PHE B N 1
ATOM 2293 C CA . PHE B 1 31 ? -13.484 -21.859 -12.727 1 78.44 31 PHE B CA 1
ATOM 2294 C C . PHE B 1 31 ? -13.008 -21.422 -14.109 1 78.44 31 PHE B C 1
ATOM 2296 O O . PHE B 1 31 ? -12.836 -22.25 -15.008 1 78.44 31 PHE B O 1
ATOM 2303 N N . SER B 1 32 ? -12.938 -20.141 -14.297 1 80.75 32 SER B N 1
ATOM 2304 C CA . SER B 1 32 ? -12.234 -19.484 -15.406 1 80.75 32 SER B CA 1
ATOM 2305 C C . SER B 1 32 ? -11.102 -18.594 -14.898 1 80.75 32 SER B C 1
ATOM 2307 O O . SER B 1 32 ? -11.258 -17.906 -13.891 1 80.75 32 SER B O 1
ATOM 2309 N N . PHE B 1 33 ? -10 -18.828 -15.602 1 79.25 33 PHE B N 1
ATOM 2310 C CA . PHE B 1 33 ? -8.898 -18 -15.117 1 79.25 33 PHE B CA 1
ATOM 2311 C C . PHE B 1 33 ? -9.219 -16.516 -15.289 1 79.25 33 PHE B C 1
ATOM 2313 O O . PHE B 1 33 ? -10.031 -16.156 -16.141 1 79.25 33 PHE B O 1
ATOM 2320 N N . SER B 1 34 ? -8.531 -15.734 -14.461 1 87.56 34 SER B N 1
ATOM 2321 C CA . SER B 1 34 ? -8.844 -14.312 -14.336 1 87.56 34 SER B CA 1
ATOM 2322 C C . SER B 1 34 ? -7.621 -13.445 -14.625 1 87.56 34 SER B C 1
ATOM 2324 O O . SER B 1 34 ? -6.508 -13.961 -14.766 1 87.56 34 SER B O 1
ATOM 2326 N N . LEU B 1 35 ? -7.863 -12.188 -14.805 1 92.56 35 LEU B N 1
ATOM 2327 C CA . LEU B 1 35 ? -6.789 -11.203 -14.93 1 92.56 35 LEU B CA 1
ATOM 2328 C C . LEU B 1 35 ? -5.836 -11.297 -13.742 1 92.56 35 LEU B C 1
ATOM 2330 O O . LEU B 1 35 ? -4.629 -11.086 -13.891 1 92.56 35 LEU B O 1
ATOM 2334 N N . ASP B 1 36 ? -6.301 -11.719 -12.586 1 94.88 36 ASP B N 1
ATOM 2335 C CA . ASP B 1 36 ? -5.477 -11.898 -11.398 1 94.88 36 ASP B CA 1
ATOM 2336 C C . ASP B 1 36 ? -4.344 -12.891 -11.656 1 94.88 36 ASP B C 1
ATOM 2338 O O . ASP B 1 36 ? -3.189 -12.633 -11.305 1 94.88 36 ASP B O 1
ATOM 2342 N N . ALA B 1 37 ? -4.699 -13.945 -12.297 1 95.5 37 ALA B N 1
ATOM 2343 C CA . ALA B 1 37 ? -3.717 -15 -12.562 1 95.5 37 ALA B CA 1
ATOM 2344 C C . ALA B 1 37 ? -2.615 -14.492 -13.492 1 95.5 37 ALA B C 1
ATOM 2346 O O . ALA B 1 37 ? -1.431 -14.734 -13.25 1 95.5 37 ALA B O 1
ATOM 2347 N N . VAL B 1 38 ? -3.076 -13.773 -14.508 1 95.19 38 VAL B N 1
ATOM 2348 C CA . VAL B 1 38 ? -2.135 -13.289 -15.508 1 95.19 38 VAL B CA 1
ATOM 2349 C C . VAL B 1 38 ? -1.22 -12.234 -14.883 1 95.19 38 VAL B C 1
ATOM 2351 O O . VAL B 1 38 ? -0.004 -12.258 -15.094 1 95.19 38 VAL B O 1
ATOM 2354 N N . LEU B 1 39 ? -1.79 -11.367 -14.07 1 97.62 39 LEU B N 1
ATOM 2355 C CA . LEU B 1 39 ? -1.028 -10.305 -13.422 1 97.62 39 LEU B CA 1
ATOM 2356 C C . LEU B 1 39 ? -0.046 -10.883 -12.406 1 97.62 39 LEU B C 1
ATOM 2358 O O . LEU B 1 39 ? 1.094 -10.43 -12.312 1 97.62 39 LEU B O 1
ATOM 2362 N N . LEU B 1 40 ? -0.492 -11.859 -11.672 1 98.44 40 LEU B N 1
ATOM 2363 C CA . LEU B 1 40 ? 0.369 -12.508 -10.688 1 98.44 40 LEU B CA 1
ATOM 2364 C C . LEU B 1 40 ? 1.579 -13.148 -11.359 1 98.44 40 LEU B C 1
ATOM 2366 O O . LEU B 1 40 ? 2.713 -12.969 -10.906 1 98.44 40 LEU B O 1
ATOM 2370 N N . ALA B 1 41 ? 1.329 -13.891 -12.422 1 97.94 41 ALA B N 1
ATOM 2371 C CA . ALA B 1 41 ? 2.416 -14.539 -13.148 1 97.94 41 ALA B CA 1
ATOM 2372 C C . ALA B 1 41 ? 3.402 -13.516 -13.703 1 97.94 41 ALA B C 1
ATOM 2374 O O . ALA B 1 41 ? 4.617 -13.719 -13.641 1 97.94 41 ALA B O 1
ATOM 2375 N N . ASP B 1 42 ? 2.885 -12.453 -14.227 1 97 42 ASP B N 1
ATOM 2376 C CA . ASP B 1 42 ? 3.734 -11.398 -14.773 1 97 42 ASP B CA 1
ATOM 2377 C C . ASP B 1 42 ? 4.547 -10.719 -13.672 1 97 42 ASP B C 1
ATOM 2379 O O . ASP B 1 42 ? 5.715 -10.383 -13.875 1 97 42 ASP B O 1
ATOM 2383 N N . PHE B 1 43 ? 3.98 -10.492 -12.547 1 98.44 43 PHE B N 1
ATOM 2384 C CA . PHE B 1 43 ? 4.574 -9.812 -11.398 1 98.44 43 PHE B CA 1
ATOM 2385 C C . PHE B 1 43 ? 5.684 -10.648 -10.781 1 98.44 43 PHE B C 1
ATOM 2387 O O . PHE B 1 43 ? 6.699 -10.117 -10.328 1 98.44 43 PHE B O 1
ATOM 2394 N N . ALA B 1 44 ? 5.512 -11.93 -10.742 1 98.69 44 ALA B N 1
ATOM 2395 C CA . ALA B 1 44 ? 6.449 -12.836 -10.086 1 98.69 44 ALA B CA 1
ATOM 2396 C C . ALA B 1 44 ? 7.805 -12.828 -10.781 1 98.69 44 ALA B C 1
ATOM 2398 O O . ALA B 1 44 ? 7.887 -13.008 -12 1 98.69 44 ALA B O 1
ATOM 2399 N N . THR B 1 45 ? 8.805 -12.578 -9.992 1 98 45 THR B N 1
ATOM 2400 C CA . THR B 1 45 ? 10.188 -12.656 -10.461 1 98 45 THR B CA 1
ATOM 2401 C C . THR B 1 45 ? 10.859 -13.93 -9.953 1 98 45 THR B C 1
ATOM 2403 O O . THR B 1 45 ? 11.297 -13.992 -8.805 1 98 45 THR B O 1
ATOM 2406 N N . ILE B 1 46 ? 10.945 -14.906 -10.852 1 98 46 ILE B N 1
ATOM 2407 C CA . ILE B 1 46 ? 11.461 -16.203 -10.438 1 98 46 ILE B CA 1
ATOM 2408 C C . ILE B 1 46 ? 12.695 -16.562 -11.266 1 98 46 ILE B C 1
ATOM 2410 O O . ILE B 1 46 ? 13.016 -15.875 -12.234 1 98 46 ILE B O 1
ATOM 2414 N N . ALA B 1 47 ? 13.352 -17.594 -10.852 1 96.94 47 ALA B N 1
ATOM 2415 C CA . ALA B 1 47 ? 14.547 -18.047 -11.562 1 96.94 47 ALA B CA 1
ATOM 2416 C C . ALA B 1 47 ? 14.18 -18.609 -12.938 1 96.94 47 ALA B C 1
ATOM 2418 O O . ALA B 1 47 ? 13.32 -19.484 -13.055 1 96.94 47 ALA B O 1
ATOM 2419 N N . GLU B 1 48 ? 14.852 -18.094 -13.852 1 95.75 48 GLU B N 1
ATOM 2420 C CA . GLU B 1 48 ? 14.586 -18.547 -15.211 1 95.75 48 GLU B CA 1
ATOM 2421 C C . GLU B 1 48 ? 15.312 -19.844 -15.516 1 95.75 48 GLU B C 1
ATOM 2423 O O . GLU B 1 48 ? 14.695 -20.828 -15.922 1 95.75 48 GLU B O 1
ATOM 2428 N N . ARG B 1 49 ? 16.672 -19.781 -15.258 1 95.12 49 ARG B N 1
ATOM 2429 C CA . ARG B 1 49 ? 17.484 -20.938 -15.641 1 95.12 49 ARG B CA 1
ATOM 2430 C C . ARG B 1 49 ? 18.156 -21.562 -14.422 1 95.12 49 ARG B C 1
ATOM 2432 O O . ARG B 1 49 ? 18.344 -22.781 -14.367 1 95.12 49 ARG B O 1
ATOM 2439 N N . ARG B 1 50 ? 18.359 -20.688 -13.453 1 96.69 50 ARG B N 1
ATOM 2440 C CA . ARG B 1 50 ? 18.953 -21.219 -12.227 1 96.69 50 ARG B CA 1
ATOM 2441 C C . ARG B 1 50 ? 18.031 -22.219 -11.562 1 96.69 50 ARG B C 1
ATOM 2443 O O . ARG B 1 50 ? 16.812 -22 -11.492 1 96.69 50 ARG B O 1
ATOM 2450 N N . LYS B 1 51 ? 18.656 -23.281 -11.086 1 97.81 51 LYS B N 1
ATOM 2451 C CA . LYS B 1 51 ? 17.844 -24.312 -10.43 1 97.81 51 LYS B CA 1
ATOM 2452 C C . LYS B 1 51 ? 17.094 -23.734 -9.234 1 97.81 51 LYS B C 1
ATOM 2454 O O . LYS B 1 51 ? 17.688 -23.047 -8.391 1 97.81 51 LYS B O 1
ATOM 2459 N N . ALA B 1 52 ? 15.844 -24 -9.219 1 98.44 52 ALA B N 1
ATOM 2460 C CA . ALA B 1 52 ? 14.984 -23.5 -8.148 1 98.44 52 ALA B CA 1
ATOM 2461 C C . ALA B 1 52 ? 13.742 -24.375 -7.988 1 98.44 52 ALA B C 1
ATOM 2463 O O . ALA B 1 52 ? 13.242 -24.922 -8.969 1 98.44 52 ALA B O 1
ATOM 2464 N N . ASN B 1 53 ? 13.359 -24.469 -6.715 1 98.62 53 ASN B N 1
ATOM 2465 C CA . ASN B 1 53 ? 12.086 -25.109 -6.414 1 98.62 53 ASN B CA 1
ATOM 2466 C C . ASN B 1 53 ? 10.938 -24.109 -6.43 1 98.62 53 ASN B C 1
ATOM 2468 O O . ASN B 1 53 ? 10.938 -23.141 -5.656 1 98.62 53 ASN B O 1
ATOM 2472 N N . ILE B 1 54 ? 9.961 -24.344 -7.312 1 98.81 54 ILE B N 1
ATOM 2473 C CA . ILE B 1 54 ? 8.844 -23.422 -7.496 1 98.81 54 ILE B CA 1
ATOM 2474 C C . ILE B 1 54 ? 7.531 -24.125 -7.18 1 98.81 54 ILE B C 1
ATOM 2476 O O . ILE B 1 54 ? 7.281 -25.234 -7.664 1 98.81 54 ILE B O 1
ATOM 2480 N N . VAL B 1 55 ? 6.672 -23.484 -6.336 1 98.88 55 VAL B N 1
ATOM 2481 C CA . VAL B 1 55 ? 5.391 -24.047 -5.938 1 98.88 55 VAL B CA 1
ATOM 2482 C C . VAL B 1 55 ? 4.273 -23.047 -6.18 1 98.88 55 VAL B C 1
ATOM 2484 O O . VAL B 1 55 ? 4.426 -21.859 -5.879 1 98.88 55 VAL B O 1
ATOM 2487 N N . ASP B 1 56 ? 3.184 -23.484 -6.781 1 98.88 56 ASP B N 1
ATOM 2488 C CA . ASP B 1 56 ? 1.96 -22.688 -6.898 1 98.88 56 ASP B CA 1
ATOM 2489 C C . ASP B 1 56 ? 0.871 -23.234 -5.973 1 98.88 56 ASP B C 1
ATOM 2491 O O . ASP B 1 56 ? 0.36 -24.328 -6.18 1 98.88 56 ASP B O 1
ATOM 2495 N N . LEU B 1 57 ? 0.534 -22.422 -4.969 1 98.44 57 LEU B N 1
ATOM 2496 C CA . LEU B 1 57 ? -0.495 -22.812 -4.012 1 98.44 57 LEU B CA 1
ATOM 2497 C C . LEU B 1 57 ? -1.867 -22.312 -4.457 1 98.44 57 LEU B C 1
ATOM 2499 O O . LEU B 1 57 ? -1.978 -21.266 -5.078 1 98.44 57 LEU B O 1
ATOM 2503 N N . CYS B 1 58 ? -2.938 -23.094 -4.086 1 95.94 58 CYS B N 1
ATOM 2504 C CA . CYS B 1 58 ? -4.285 -22.75 -4.531 1 95.94 58 CYS B CA 1
ATOM 2505 C C . CYS B 1 58 ? -4.328 -22.562 -6.047 1 95.94 58 CYS B C 1
ATOM 2507 O O . CYS B 1 58 ? -4.812 -21.547 -6.539 1 95.94 58 CYS B O 1
ATOM 2509 N N . SER B 1 59 ? -3.961 -23.625 -6.754 1 96.88 59 SER B N 1
ATOM 2510 C CA . SER B 1 59 ? -3.58 -23.469 -8.148 1 96.88 59 SER B CA 1
ATOM 2511 C C . SER B 1 59 ? -4.809 -23.406 -9.055 1 96.88 59 SER B C 1
ATOM 2513 O O . SER B 1 59 ? -4.711 -23 -10.211 1 96.88 59 SER B O 1
ATOM 2515 N N . GLY B 1 60 ? -5.984 -23.797 -8.531 1 93.88 60 GLY B N 1
ATOM 2516 C CA . GLY B 1 60 ? -7.16 -23.828 -9.383 1 93.88 60 GLY B CA 1
ATOM 2517 C C . GLY B 1 60 ? -6.996 -24.734 -10.594 1 93.88 60 GLY B C 1
ATOM 2518 O O . GLY B 1 60 ? -6.609 -25.891 -10.461 1 93.88 60 GLY B O 1
ATOM 2519 N N . ASN B 1 61 ? -7.324 -24.234 -11.75 1 95.19 61 ASN B N 1
ATOM 2520 C CA . ASN B 1 61 ? -7.156 -25.031 -12.969 1 95.19 61 ASN B CA 1
ATOM 2521 C C . ASN B 1 61 ? -5.727 -24.953 -13.492 1 95.19 61 ASN B C 1
ATOM 2523 O O . ASN B 1 61 ? -5.453 -25.359 -14.625 1 95.19 61 ASN B O 1
ATOM 2527 N N . GLY B 1 62 ? -4.859 -24.312 -12.758 1 97.06 62 GLY B N 1
ATOM 2528 C CA . GLY B 1 62 ? -3.438 -24.344 -13.07 1 97.06 62 GLY B CA 1
ATOM 2529 C C . GLY B 1 62 ? -2.961 -23.125 -13.828 1 97.06 62 GLY B C 1
ATOM 2530 O O . GLY B 1 62 ? -1.801 -23.047 -14.242 1 97.06 62 GLY B O 1
ATOM 2531 N N . ALA B 1 63 ? -3.789 -22.109 -13.984 1 95.75 63 ALA B N 1
ATOM 2532 C CA . ALA B 1 63 ? -3.504 -20.969 -14.852 1 95.75 63 ALA B CA 1
ATOM 2533 C C . ALA B 1 63 ? -2.154 -20.344 -14.516 1 95.75 63 ALA B C 1
ATOM 2535 O O . ALA B 1 63 ? -1.309 -20.156 -15.398 1 95.75 63 ALA B O 1
ATOM 2536 N N . VAL B 1 64 ? -1.896 -20.094 -13.25 1 97.88 64 VAL B N 1
ATOM 2537 C CA . VAL B 1 64 ? -0.662 -19.422 -12.852 1 97.88 64 VAL B CA 1
ATOM 2538 C C . VAL B 1 64 ? 0.532 -20.328 -13.117 1 97.88 64 VAL B C 1
ATOM 2540 O O . VAL B 1 64 ? 1.551 -19.891 -13.656 1 97.88 64 VAL B O 1
ATOM 2543 N N . ALA B 1 65 ? 0.438 -21.562 -12.773 1 98.31 65 ALA B N 1
ATOM 2544 C CA . ALA B 1 65 ? 1.518 -22.516 -13.008 1 98.31 65 ALA B CA 1
ATOM 2545 C C . ALA B 1 65 ? 1.863 -22.594 -14.492 1 98.31 65 ALA B C 1
ATOM 2547 O O . ALA B 1 65 ? 3.039 -22.609 -14.867 1 98.31 65 ALA B O 1
ATOM 2548 N N . PHE B 1 66 ? 0.835 -22.641 -15.336 1 97.38 66 PHE B N 1
ATOM 2549 C CA . PHE B 1 66 ? 1.054 -22.734 -16.766 1 97.38 66 PHE B CA 1
ATOM 2550 C C . PHE B 1 66 ? 1.724 -21.469 -17.297 1 97.38 66 PHE B C 1
ATOM 2552 O O . PHE B 1 66 ? 2.664 -21.531 -18.094 1 97.38 66 PHE B O 1
ATOM 2559 N N . LEU B 1 67 ? 1.253 -20.359 -16.812 1 96.38 67 LEU B N 1
ATOM 2560 C CA . LEU B 1 67 ? 1.86 -19.094 -17.219 1 96.38 67 LEU B CA 1
ATOM 2561 C C . LEU B 1 67 ? 3.322 -19.031 -16.797 1 96.38 67 LEU B C 1
ATOM 2563 O O . LEU B 1 67 ? 4.184 -18.609 -17.578 1 96.38 67 LEU B O 1
ATOM 2567 N N . LEU B 1 68 ? 3.615 -19.5 -15.617 1 97.5 68 LEU B N 1
ATOM 2568 C CA . LEU B 1 68 ? 4.965 -19.453 -15.062 1 97.5 68 LEU B CA 1
ATOM 2569 C C . LEU B 1 68 ? 5.898 -20.391 -15.82 1 97.5 68 LEU B C 1
ATOM 2571 O O . LEU B 1 68 ? 7.102 -20.141 -15.906 1 97.5 68 LEU B O 1
ATOM 2575 N N . SER B 1 69 ? 5.375 -21.453 -16.312 1 96.25 69 SER B N 1
ATOM 2576 C CA . SER B 1 69 ? 6.203 -22.438 -17 1 96.25 69 SER B CA 1
ATOM 2577 C C . SER B 1 69 ? 6.938 -21.828 -18.188 1 96.25 69 SER B C 1
ATOM 2579 O O . SER B 1 69 ? 7.988 -22.312 -18.594 1 96.25 69 SER B O 1
ATOM 2581 N N . HIS B 1 70 ? 6.473 -20.734 -18.641 1 92.69 70 HIS B N 1
ATOM 2582 C CA . HIS B 1 70 ? 7.09 -20.047 -19.766 1 92.69 70 HIS B CA 1
ATOM 2583 C C . HIS B 1 70 ? 8.203 -19.109 -19.297 1 92.69 70 HIS B C 1
ATOM 2585 O O . HIS B 1 70 ? 9 -18.641 -20.109 1 92.69 70 HIS B O 1
ATOM 2591 N N . LYS B 1 71 ? 8.281 -18.859 -18.016 1 94.88 71 LYS B N 1
ATOM 2592 C CA . LYS B 1 71 ? 9.266 -17.938 -17.453 1 94.88 71 LYS B CA 1
ATOM 2593 C C . LYS B 1 71 ? 10.477 -18.688 -16.906 1 94.88 71 LYS B C 1
ATOM 2595 O O . LYS B 1 71 ? 11.461 -18.062 -16.5 1 94.88 71 LYS B O 1
ATOM 2600 N N . THR B 1 72 ? 10.391 -20.016 -16.906 1 97.5 72 THR B N 1
ATOM 2601 C CA . THR B 1 72 ? 11.43 -20.766 -16.219 1 97.5 72 THR B CA 1
ATOM 2602 C C . THR B 1 72 ? 11.633 -22.141 -16.875 1 97.5 72 THR B C 1
ATOM 2604 O O . THR B 1 72 ? 10.711 -22.672 -17.5 1 97.5 72 THR B O 1
ATOM 2607 N N . THR B 1 73 ? 12.773 -22.672 -16.703 1 96.88 73 THR B N 1
ATOM 2608 C CA . THR B 1 73 ? 13.047 -24.031 -17.141 1 96.88 73 THR B CA 1
ATOM 2609 C C . THR B 1 73 ? 12.867 -25.016 -15.977 1 96.88 73 THR B C 1
ATOM 2611 O O . THR B 1 73 ? 12.938 -26.234 -16.172 1 96.88 73 THR B O 1
ATOM 2614 N N . ASN B 1 74 ? 12.648 -24.453 -14.789 1 97.88 74 ASN B N 1
ATOM 2615 C CA . ASN B 1 74 ? 12.469 -25.297 -13.617 1 97.88 74 ASN B CA 1
ATOM 2616 C C . ASN B 1 74 ? 11.094 -25.969 -13.609 1 97.88 74 ASN B C 1
ATOM 2618 O O . ASN B 1 74 ? 10.125 -25.406 -14.125 1 97.88 74 ASN B O 1
ATOM 2622 N N . PRO B 1 75 ? 11.031 -27.188 -13.094 1 97.69 75 PRO B N 1
ATOM 2623 C CA . PRO B 1 75 ? 9.703 -27.766 -12.867 1 97.69 75 PRO B CA 1
ATOM 2624 C C . PRO B 1 75 ? 8.898 -27 -11.828 1 97.69 75 PRO B C 1
ATOM 2626 O O . PRO B 1 75 ? 9.477 -26.328 -10.953 1 97.69 75 PRO B O 1
ATOM 2629 N N . ILE B 1 76 ? 7.609 -27.062 -11.922 1 98.69 76 ILE B N 1
ATOM 2630 C CA . ILE B 1 76 ? 6.695 -26.391 -11.016 1 98.69 76 ILE B CA 1
ATOM 2631 C C . ILE B 1 76 ? 5.777 -27.406 -10.344 1 98.69 76 ILE B C 1
ATOM 2633 O O . ILE B 1 76 ? 5.258 -28.312 -11 1 98.69 76 ILE B O 1
ATOM 2637 N N . THR B 1 77 ? 5.66 -27.297 -9.047 1 98.88 77 THR B N 1
ATOM 2638 C CA . THR B 1 77 ? 4.676 -28.062 -8.297 1 98.88 77 THR B CA 1
ATOM 2639 C C . THR B 1 77 ? 3.471 -27.203 -7.938 1 98.88 77 THR B C 1
ATOM 2641 O O . THR B 1 77 ? 3.625 -26.109 -7.379 1 98.88 77 THR B O 1
ATOM 2644 N N . ALA B 1 78 ? 2.311 -27.703 -8.289 1 98.81 78 ALA B N 1
ATOM 2645 C CA . ALA B 1 78 ? 1.083 -26.953 -8.016 1 98.81 78 ALA B CA 1
ATOM 2646 C C . ALA B 1 78 ? 0.155 -27.75 -7.102 1 98.81 78 ALA B C 1
ATOM 2648 O O . ALA B 1 78 ? 0.031 -28.969 -7.234 1 98.81 78 ALA B O 1
ATOM 2649 N N . VAL B 1 79 ? -0.51 -26.984 -6.172 1 98.56 79 VAL B N 1
ATOM 2650 C CA . VAL B 1 79 ? -1.354 -27.656 -5.184 1 98.56 79 VAL B CA 1
ATOM 2651 C C . VAL B 1 79 ? -2.789 -27.141 -5.305 1 98.56 79 VAL B C 1
ATOM 2653 O O . VAL B 1 79 ? -3.027 -25.938 -5.32 1 98.56 79 VAL B O 1
ATOM 2656 N N . GLU B 1 80 ? -3.674 -28.078 -5.438 1 96.75 80 GLU B N 1
ATOM 2657 C CA . GLU B 1 80 ? -5.09 -27.75 -5.543 1 96.75 80 GLU B CA 1
ATOM 2658 C C . GLU B 1 80 ? -5.949 -28.734 -4.75 1 96.75 80 GLU B C 1
ATOM 2660 O O . GLU B 1 80 ? -5.742 -29.938 -4.816 1 96.75 80 GLU B O 1
ATOM 2665 N N . ILE B 1 81 ? -6.895 -28.109 -4.035 1 95.12 81 ILE B N 1
ATOM 2666 C CA . ILE B 1 81 ? -7.664 -28.922 -3.098 1 95.12 81 ILE B CA 1
ATOM 2667 C C . ILE B 1 81 ? -8.898 -29.484 -3.799 1 95.12 81 ILE B C 1
ATOM 2669 O O . ILE B 1 81 ? -9.359 -30.578 -3.467 1 95.12 81 ILE B O 1
ATOM 2673 N N . GLN B 1 82 ? -9.508 -28.812 -4.676 1 93.25 82 GLN B N 1
ATOM 2674 C CA . GLN B 1 82 ? -10.742 -29.234 -5.32 1 93.25 82 GLN B CA 1
ATOM 2675 C C . GLN B 1 82 ? -10.469 -30.234 -6.449 1 93.25 82 GLN B C 1
ATOM 2677 O O . GLN B 1 82 ? -9.734 -29.922 -7.391 1 93.25 82 GLN B O 1
ATOM 2682 N N . GLU B 1 83 ? -11.125 -31.266 -6.43 1 95.44 83 GLU B N 1
ATOM 2683 C CA . GLU B 1 83 ? -10.891 -32.375 -7.355 1 95.44 83 GLU B CA 1
ATOM 2684 C C . GLU B 1 83 ? -11.172 -31.953 -8.797 1 95.44 83 GLU B C 1
ATOM 2686 O O . GLU B 1 83 ? -10.422 -32.281 -9.711 1 95.44 83 GLU B O 1
ATOM 2691 N N . GLN B 1 84 ? -12.281 -31.266 -8.961 1 94.06 84 GLN B N 1
ATOM 2692 C CA . GLN B 1 84 ? -12.672 -30.875 -10.312 1 94.06 84 GLN B CA 1
ATOM 2693 C C . GLN B 1 84 ? -11.609 -29.969 -10.953 1 94.06 84 GLN B C 1
ATOM 2695 O O . GLN B 1 84 ? -11.273 -30.141 -12.125 1 94.06 84 GLN B O 1
ATOM 2700 N N . LEU B 1 85 ? -11.125 -29.094 -10.203 1 94.62 85 LEU B N 1
ATOM 2701 C CA . LEU B 1 85 ? -10.094 -28.188 -10.695 1 94.62 85 LEU B CA 1
ATOM 2702 C C . LEU B 1 85 ? -8.781 -28.922 -10.914 1 94.62 85 LEU B C 1
ATOM 2704 O O . LEU B 1 85 ? -8.109 -28.719 -11.93 1 94.62 85 LEU B O 1
ATOM 2708 N N . TYR B 1 86 ? -8.477 -29.734 -9.984 1 96.75 86 TYR B N 1
ATOM 2709 C CA . TYR B 1 86 ? -7.297 -30.578 -10.102 1 96.75 86 TYR B CA 1
ATOM 2710 C C . TYR B 1 86 ? -7.352 -31.406 -11.375 1 96.75 86 TYR B C 1
ATOM 2712 O O . TYR B 1 86 ? -6.367 -31.484 -12.117 1 96.75 86 TYR B O 1
ATOM 2720 N N . ASP B 1 87 ? -8.445 -31.953 -11.633 1 96.62 87 ASP B N 1
ATOM 2721 C CA . ASP B 1 87 ? -8.641 -32.781 -12.82 1 96.62 87 ASP B CA 1
ATOM 2722 C C . ASP B 1 87 ? -8.477 -31.969 -14.102 1 96.62 87 ASP B C 1
ATOM 2724 O O . ASP B 1 87 ? -7.809 -32.406 -15.039 1 96.62 87 ASP B O 1
ATOM 2728 N N . MET B 1 88 ? -9.07 -30.812 -14.125 1 96.38 88 MET B N 1
ATOM 2729 C CA . MET B 1 88 ? -8.93 -29.922 -15.273 1 96.38 88 MET B CA 1
ATOM 2730 C C . MET B 1 88 ? -7.461 -29.578 -15.523 1 96.38 88 MET B C 1
ATOM 2732 O O . MET B 1 88 ? -7.004 -29.594 -16.672 1 96.38 88 MET B O 1
ATOM 2736 N N . ALA B 1 89 ? -6.754 -29.328 -14.484 1 97.06 89 ALA B N 1
ATOM 2737 C CA . ALA B 1 89 ? -5.34 -28.969 -14.586 1 97.06 89 ALA B CA 1
ATOM 2738 C C . ALA B 1 89 ? -4.512 -30.125 -15.102 1 97.06 89 ALA B C 1
ATOM 2740 O O . ALA B 1 89 ? -3.637 -29.953 -15.953 1 97.06 89 ALA B O 1
ATOM 2741 N N . MET B 1 90 ? -4.84 -31.312 -14.633 1 97.25 90 MET B N 1
ATOM 2742 C CA . MET B 1 90 ? -4.133 -32.5 -15.07 1 97.25 90 MET B CA 1
ATOM 2743 C C . MET B 1 90 ? -4.355 -32.75 -16.562 1 97.25 90 MET B C 1
ATOM 2745 O O . MET B 1 90 ? -3.408 -33.062 -17.297 1 97.25 90 MET B O 1
ATOM 2749 N N . ARG B 1 91 ? -5.543 -32.625 -16.969 1 97 91 ARG B N 1
ATOM 2750 C CA . ARG B 1 91 ? -5.859 -32.844 -18.375 1 97 91 ARG B CA 1
ATOM 2751 C C . ARG B 1 91 ? -5.258 -31.734 -19.25 1 97 91 ARG B C 1
ATOM 2753 O O . ARG B 1 91 ? -4.828 -32 -20.375 1 97 91 ARG B O 1
ATOM 2760 N N . THR B 1 92 ? -5.234 -30.5 -18.734 1 96.81 92 THR B N 1
ATOM 2761 C CA . THR B 1 92 ? -4.555 -29.422 -19.453 1 96.81 92 THR B CA 1
ATOM 2762 C C . THR B 1 92 ? -3.07 -29.734 -19.625 1 96.81 92 THR B C 1
ATOM 2764 O O . THR B 1 92 ? -2.504 -29.516 -20.703 1 96.81 92 THR B O 1
ATOM 2767 N N . THR B 1 93 ? -2.498 -30.281 -18.594 1 97 93 THR B N 1
ATOM 2768 C CA . THR B 1 93 ? -1.09 -30.656 -18.625 1 97 93 THR B CA 1
ATOM 2769 C C . THR B 1 93 ? -0.836 -31.688 -19.719 1 97 93 THR B C 1
ATOM 2771 O O . THR B 1 93 ? 0.106 -31.562 -20.5 1 97 93 THR B O 1
ATOM 2774 N N . GLN B 1 94 ? -1.654 -32.656 -19.797 1 96.12 94 GLN B N 1
ATOM 2775 C CA . GLN B 1 94 ? -1.547 -33.719 -20.797 1 96.12 94 GLN B CA 1
ATOM 2776 C C . GLN B 1 94 ? -1.749 -33.156 -22.203 1 96.12 94 GLN B C 1
ATOM 2778 O O . GLN B 1 94 ? -0.97 -33.469 -23.109 1 96.12 94 GLN B O 1
ATOM 2783 N N . LEU B 1 95 ? -2.73 -32.375 -22.297 1 95.38 95 LEU B N 1
ATOM 2784 C CA . LEU B 1 95 ? -3.096 -31.766 -23.578 1 95.38 95 LEU B CA 1
ATOM 2785 C C . LEU B 1 95 ? -1.91 -31.031 -24.188 1 95.38 95 LEU B C 1
ATOM 2787 O O . LEU B 1 95 ? -1.726 -31.047 -25.406 1 95.38 95 LEU B O 1
ATOM 2791 N N . ASN B 1 96 ? -1.095 -30.438 -23.359 1 95.38 96 ASN B N 1
ATOM 2792 C CA . ASN B 1 96 ? -0.023 -29.562 -23.844 1 95.38 96 ASN B CA 1
ATOM 2793 C C . ASN B 1 96 ? 1.34 -30.25 -23.734 1 95.38 96 ASN B C 1
ATOM 2795 O O . ASN B 1 96 ? 2.369 -29.625 -24.016 1 95.38 96 ASN B O 1
ATOM 2799 N N . GLY B 1 97 ? 1.394 -31.5 -23.219 1 94.38 97 GLY B N 1
ATOM 2800 C CA . GLY B 1 97 ? 2.646 -32.219 -23.078 1 94.38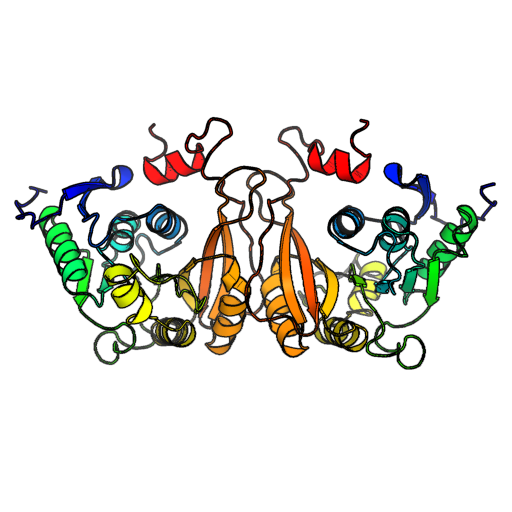 97 GLY B CA 1
ATOM 2801 C C . GLY B 1 97 ? 3.555 -31.625 -22.016 1 94.38 97 GLY B C 1
ATOM 2802 O O . GLY B 1 97 ? 4.77 -31.547 -22.203 1 94.38 97 GLY B O 1
ATOM 2803 N N . LEU B 1 98 ? 2.996 -31.172 -20.906 1 96 98 LEU B N 1
ATOM 2804 C CA . LEU B 1 98 ? 3.758 -30.484 -19.875 1 96 98 LEU B CA 1
ATOM 2805 C C . LEU B 1 98 ? 3.941 -31.375 -18.641 1 96 98 LEU B C 1
ATOM 2807 O O . LEU B 1 98 ? 4.211 -30.875 -17.547 1 96 98 LEU B O 1
ATOM 2811 N N . GLU B 1 99 ? 3.85 -32.656 -18.766 1 95.62 99 GLU B N 1
ATOM 2812 C CA . GLU B 1 99 ? 3.869 -33.594 -17.641 1 95.62 99 GLU B CA 1
ATOM 2813 C C . GLU B 1 99 ? 5.227 -33.594 -16.938 1 95.62 99 GLU B C 1
ATOM 2815 O O . GLU B 1 99 ? 5.316 -33.844 -15.742 1 95.62 99 GLU B O 1
ATOM 2820 N N . ASP B 1 100 ? 6.266 -33.25 -17.656 1 95.31 100 ASP B N 1
ATOM 2821 C CA . ASP B 1 100 ? 7.605 -33.219 -17.062 1 95.31 100 ASP B CA 1
ATOM 2822 C C . ASP B 1 100 ? 7.914 -31.844 -16.484 1 95.31 100 ASP B C 1
ATOM 2824 O O . ASP B 1 100 ? 8.938 -31.656 -15.812 1 95.31 100 ASP B O 1
ATOM 2828 N N . ARG B 1 101 ? 7.078 -30.891 -16.703 1 96.38 101 ARG B N 1
ATOM 2829 C CA . ARG B 1 101 ? 7.332 -29.5 -16.312 1 96.38 101 ARG B CA 1
ATOM 2830 C C . ARG B 1 101 ? 6.48 -29.094 -15.117 1 96.38 101 ARG B C 1
ATOM 2832 O O . ARG B 1 101 ? 6.898 -28.266 -14.305 1 96.38 101 ARG B O 1
ATOM 2839 N N . ILE B 1 102 ? 5.316 -29.656 -15.086 1 98.25 102 ILE B N 1
ATOM 2840 C CA . ILE B 1 102 ? 4.387 -29.25 -14.039 1 98.25 102 ILE B CA 1
ATOM 2841 C C . ILE B 1 102 ? 3.775 -30.484 -13.383 1 98.25 102 ILE B C 1
ATOM 2843 O O . ILE B 1 102 ? 3.27 -31.375 -14.078 1 98.25 102 ILE B O 1
ATOM 2847 N N . THR B 1 103 ? 3.826 -30.531 -12.141 1 98.38 103 THR B N 1
ATOM 2848 C CA . THR B 1 103 ? 3.193 -31.594 -11.352 1 98.38 103 THR B CA 1
ATOM 2849 C C . THR B 1 103 ? 2.094 -31.016 -10.461 1 98.38 103 THR B C 1
ATOM 2851 O O . THR B 1 103 ? 2.312 -30.031 -9.758 1 98.38 103 THR B O 1
ATOM 2854 N N . PHE B 1 104 ? 0.963 -31.609 -10.523 1 98.5 104 PHE B N 1
ATOM 2855 C CA . PHE B 1 104 ? -0.141 -31.188 -9.672 1 98.5 104 PHE B CA 1
ATOM 2856 C C . PHE B 1 104 ? -0.343 -32.156 -8.516 1 98.5 104 PHE B C 1
ATOM 2858 O O . PHE B 1 104 ? -0.287 -33.375 -8.703 1 98.5 104 PHE B O 1
ATOM 2865 N N . ILE B 1 105 ? -0.528 -31.594 -7.363 1 98.56 105 ILE B N 1
ATOM 2866 C CA . ILE B 1 105 ? -0.831 -32.344 -6.152 1 98.56 105 ILE B CA 1
ATOM 2867 C C . ILE B 1 105 ? -2.244 -32 -5.676 1 98.56 105 ILE B C 1
ATOM 2869 O O . ILE B 1 105 ? -2.582 -30.844 -5.488 1 98.56 105 ILE B O 1
ATOM 2873 N N . HIS B 1 106 ? -3.086 -33.062 -5.512 1 98.25 106 HIS B N 1
ATOM 2874 C CA . HIS B 1 106 ? -4.43 -32.906 -4.969 1 98.25 106 HIS B CA 1
ATOM 2875 C C . HIS B 1 106 ? -4.418 -32.906 -3.445 1 98.25 106 HIS B C 1
ATOM 2877 O O . HIS B 1 106 ? -4.496 -34 -2.84 1 98.25 106 HIS B O 1
ATOM 2883 N N . GLN B 1 107 ? -4.344 -31.703 -2.846 1 97.56 107 GLN B N 1
ATOM 2884 C CA . GLN B 1 107 ? -4.133 -31.656 -1.402 1 97.56 107 GLN B CA 1
ATOM 2885 C C . GLN B 1 107 ? -4.555 -30.312 -0.834 1 97.56 107 GLN B C 1
ATOM 2887 O O . GLN B 1 107 ? -4.578 -29.297 -1.553 1 97.56 107 GLN B O 1
ATOM 2892 N N . ASP B 1 108 ? -4.934 -30.297 0.431 1 96.19 108 ASP B N 1
ATOM 2893 C CA . ASP B 1 108 ? -5.066 -29.062 1.211 1 96.19 108 ASP B CA 1
ATOM 2894 C C . ASP B 1 108 ? -3.699 -28.453 1.507 1 96.19 108 ASP B C 1
ATOM 2896 O O . ASP B 1 108 ? -2.805 -29.141 2.014 1 96.19 108 ASP B O 1
ATOM 2900 N N . ILE B 1 109 ? -3.551 -27.172 1.172 1 96.69 109 ILE B N 1
ATOM 2901 C CA . ILE B 1 109 ? -2.242 -26.547 1.35 1 96.69 109 ILE B CA 1
ATOM 2902 C C . ILE B 1 109 ? -1.854 -26.578 2.826 1 96.69 109 ILE B C 1
ATOM 2904 O O . ILE B 1 109 ? -0.682 -26.391 3.168 1 96.69 109 ILE B O 1
ATOM 2908 N N . ARG B 1 110 ? -2.752 -26.797 3.742 1 94.94 110 ARG B N 1
ATOM 2909 C CA . ARG B 1 110 ? -2.494 -26.875 5.176 1 94.94 110 ARG B CA 1
ATOM 2910 C C . ARG B 1 110 ? -1.875 -28.203 5.555 1 94.94 110 ARG B C 1
ATOM 2912 O O . ARG B 1 110 ? -1.361 -28.375 6.664 1 94.94 110 ARG B O 1
ATOM 2919 N N . ASN B 1 111 ? -1.934 -29.078 4.668 1 96.19 111 ASN B N 1
ATOM 2920 C CA . ASN B 1 111 ? -1.468 -30.422 4.934 1 96.19 111 ASN B CA 1
ATOM 2921 C C . ASN B 1 111 ? -0.393 -30.859 3.941 1 96.19 111 ASN B C 1
ATOM 2923 O O . ASN B 1 111 ? -0.51 -31.906 3.312 1 96.19 111 ASN B O 1
ATOM 2927 N N . LEU B 1 112 ? 0.657 -30.125 3.941 1 97.81 112 LEU B N 1
ATOM 2928 C CA . LEU B 1 112 ? 1.696 -30.422 2.963 1 97.81 112 LEU B CA 1
ATOM 2929 C C . LEU B 1 112 ? 2.908 -31.062 3.633 1 97.81 112 LEU B C 1
ATOM 2931 O O . LEU B 1 112 ? 3.91 -31.344 2.973 1 97.81 112 LEU B O 1
ATOM 2935 N N . LYS B 1 113 ? 2.773 -31.281 4.953 1 94 113 LYS B N 1
ATOM 2936 C CA . LYS B 1 113 ? 3.859 -31.953 5.66 1 94 113 LYS B CA 1
ATOM 2937 C C . LYS B 1 113 ? 4.117 -33.344 5.078 1 94 113 LYS B C 1
ATOM 2939 O O . LYS B 1 113 ? 3.182 -34.125 4.902 1 94 113 LYS B O 1
ATOM 2944 N N . GLY B 1 114 ? 5.367 -33.688 4.746 1 95.38 114 GLY B N 1
ATOM 2945 C CA . GLY B 1 114 ? 5.73 -34.969 4.18 1 95.38 114 GLY B CA 1
ATOM 2946 C C . GLY B 1 114 ? 5.531 -35.031 2.678 1 95.38 114 GLY B C 1
ATOM 2947 O O . GLY B 1 114 ? 5.953 -36 2.035 1 95.38 114 GLY B O 1
ATOM 2948 N N . ILE B 1 115 ? 4.957 -34.094 2.123 1 97.81 115 ILE B N 1
ATOM 2949 C CA . ILE B 1 115 ? 4.711 -34.062 0.687 1 97.81 115 ILE B CA 1
ATOM 2950 C C . ILE B 1 115 ? 5.676 -33.062 0.024 1 97.81 115 ILE B C 1
ATOM 2952 O O . ILE B 1 115 ? 6.398 -33.438 -0.906 1 97.81 115 ILE B O 1
ATOM 2956 N N . ILE B 1 116 ? 5.676 -31.875 0.542 1 98.19 116 ILE B N 1
ATOM 2957 C CA . ILE B 1 116 ? 6.691 -30.891 0.19 1 98.19 116 ILE B CA 1
ATOM 2958 C C . ILE B 1 116 ? 7.574 -30.609 1.401 1 98.19 116 ILE B C 1
ATOM 2960 O O . ILE B 1 116 ? 7.074 -30.219 2.465 1 98.19 116 ILE B O 1
ATOM 2964 N N . PRO B 1 117 ? 8.828 -30.797 1.254 1 98.19 117 PRO B N 1
ATOM 2965 C CA . PRO B 1 117 ? 9.703 -30.609 2.412 1 98.19 117 PRO B CA 1
ATOM 2966 C C . PRO B 1 117 ? 9.695 -29.172 2.93 1 98.19 117 PRO B C 1
ATOM 2968 O O . PRO B 1 117 ? 9.641 -28.219 2.139 1 98.19 117 PRO B O 1
ATOM 2971 N N . LYS B 1 118 ? 9.773 -29.031 4.227 1 98.06 118 LYS B N 1
ATOM 2972 C CA . LYS B 1 118 ? 9.891 -27.734 4.863 1 98.06 118 LYS B CA 1
ATOM 2973 C C . LYS B 1 118 ? 11.164 -27.016 4.418 1 98.06 118 LYS B C 1
ATOM 2975 O O . LYS B 1 118 ? 12.195 -27.656 4.195 1 98.06 118 LYS B O 1
ATOM 2980 N N . ASP B 1 119 ? 11.094 -25.672 4.312 1 98.38 119 ASP B N 1
ATOM 2981 C CA . ASP B 1 119 ? 12.234 -24.812 4.023 1 98.38 119 ASP B CA 1
ATOM 2982 C C . ASP B 1 119 ? 12.961 -25.266 2.76 1 98.38 119 ASP B C 1
ATOM 2984 O O . ASP B 1 119 ? 14.188 -25.297 2.725 1 98.38 119 ASP B O 1
ATOM 2988 N N . SER B 1 120 ? 12.227 -25.625 1.723 1 98.69 120 SER B N 1
ATOM 2989 C CA . SER B 1 120 ? 12.859 -26.188 0.537 1 98.69 120 SER B CA 1
ATOM 2990 C C . SER B 1 120 ? 12.508 -25.391 -0.713 1 98.69 120 SER B C 1
ATOM 2992 O O . SER B 1 120 ? 13.133 -25.562 -1.764 1 98.69 120 SER B O 1
ATOM 2994 N N . VAL B 1 121 ? 11.578 -24.531 -0.615 1 98.88 121 VAL B N 1
ATOM 2995 C CA . VAL B 1 121 ? 11.016 -23.875 -1.788 1 98.88 121 VAL B CA 1
ATOM 2996 C C . VAL B 1 121 ? 11.656 -22.5 -1.977 1 98.88 121 VAL B C 1
ATOM 2998 O O . VAL B 1 121 ? 11.844 -21.766 -1.01 1 98.88 121 VAL B O 1
ATOM 3001 N N . ASP B 1 122 ? 12.016 -22.172 -3.207 1 98.88 122 ASP B N 1
ATOM 3002 C CA . ASP B 1 122 ? 12.617 -20.891 -3.527 1 98.88 122 ASP B CA 1
ATOM 3003 C C . ASP B 1 122 ? 11.547 -19.844 -3.814 1 98.88 122 ASP B C 1
ATOM 3005 O O . ASP B 1 122 ? 11.672 -18.688 -3.398 1 98.88 122 ASP B O 1
ATOM 3009 N N . PHE B 1 123 ? 10.523 -20.234 -4.555 1 98.88 123 PHE B N 1
ATOM 3010 C CA . PHE B 1 123 ? 9.484 -19.297 -4.984 1 98.88 123 PHE B CA 1
ATOM 3011 C C . PHE B 1 123 ? 8.102 -19.922 -4.832 1 98.88 123 PHE B C 1
ATOM 3013 O O . PHE B 1 123 ? 7.898 -21.094 -5.184 1 98.88 123 PHE B O 1
ATOM 3020 N N . ILE B 1 124 ? 7.156 -19.141 -4.301 1 98.94 124 ILE B N 1
ATOM 3021 C CA . ILE B 1 124 ? 5.766 -19.547 -4.176 1 98.94 124 ILE B CA 1
ATOM 3022 C C . ILE B 1 124 ? 4.855 -18.516 -4.828 1 98.94 124 ILE B C 1
ATOM 3024 O O . ILE B 1 124 ? 5.062 -17.312 -4.664 1 98.94 124 ILE B O 1
ATOM 3028 N N . THR B 1 125 ? 3.93 -18.953 -5.59 1 98.88 125 THR B N 1
ATOM 3029 C CA . THR B 1 125 ? 2.832 -18.094 -6.016 1 98.88 125 THR B CA 1
ATOM 3030 C C . THR B 1 125 ? 1.512 -18.547 -5.406 1 98.88 125 THR B C 1
ATOM 3032 O O . THR B 1 125 ? 1.34 -19.734 -5.121 1 98.88 125 THR B O 1
ATOM 3035 N N . CYS B 1 126 ? 0.632 -17.594 -5.234 1 98.31 126 CYS B N 1
ATOM 3036 C CA . CYS B 1 126 ? -0.695 -17.953 -4.746 1 98.31 126 CYS B CA 1
ATOM 3037 C C . CYS B 1 126 ? -1.721 -16.891 -5.125 1 98.31 126 CYS B C 1
ATOM 3039 O O . CYS B 1 126 ? -1.509 -15.703 -4.887 1 98.31 126 CYS B O 1
ATOM 3041 N N . ASN B 1 127 ? -2.738 -17.281 -5.758 1 95.94 127 ASN B N 1
ATOM 3042 C CA . ASN B 1 127 ? -3.988 -16.547 -5.938 1 95.94 127 ASN B CA 1
ATOM 3043 C C . ASN B 1 127 ? -5.117 -17.156 -5.117 1 95.94 127 ASN B C 1
ATOM 3045 O O . ASN B 1 127 ? -5.91 -17.953 -5.633 1 95.94 127 ASN B O 1
ATOM 3049 N N . PRO B 1 128 ? -5.152 -16.781 -3.865 1 93.75 128 PRO B N 1
ATOM 3050 C CA . PRO B 1 128 ? -6.062 -17.484 -2.957 1 93.75 128 PRO B CA 1
ATOM 3051 C C . PRO B 1 128 ? -7.531 -17.188 -3.248 1 93.75 128 PRO B C 1
ATOM 3053 O O . PRO B 1 128 ? -7.852 -16.172 -3.869 1 93.75 128 PRO B O 1
ATOM 3056 N N . PRO B 1 129 ? -8.375 -18.078 -2.828 1 83.19 129 PRO B N 1
ATOM 3057 C CA . PRO B 1 129 ? -9.805 -17.781 -2.959 1 83.19 129 PRO B CA 1
ATOM 3058 C C . PRO B 1 129 ? -10.266 -16.656 -2.037 1 83.19 129 PRO B C 1
ATOM 3060 O O . PRO B 1 129 ? -9.75 -16.516 -0.928 1 83.19 129 PRO B O 1
ATOM 3063 N N . TYR B 1 130 ? -10.789 -15.555 -2.57 1 67.12 130 TYR B N 1
ATOM 3064 C CA . TYR B 1 130 ? -11.117 -14.344 -1.813 1 67.12 130 TYR B CA 1
ATOM 3065 C C . TYR B 1 130 ? -12.016 -14.672 -0.63 1 67.12 130 TYR B C 1
ATOM 3067 O O . TYR B 1 130 ? -12.93 -15.5 -0.744 1 67.12 130 TYR B O 1
ATOM 3075 N N . PHE B 1 131 ? -11.469 -14.453 0.48 1 53.22 131 PHE B N 1
ATOM 3076 C CA . PHE B 1 131 ? -12.086 -14.672 1.784 1 53.22 131 PHE B CA 1
ATOM 3077 C C . PHE B 1 131 ? -13.102 -13.586 2.094 1 53.22 131 PHE B C 1
ATOM 3079 O O . PHE B 1 131 ? -12.82 -12.398 1.933 1 53.22 131 PHE B O 1
ATOM 3086 N N . LYS B 1 132 ? -14.383 -13.758 1.619 1 46.22 132 LYS B N 1
ATOM 3087 C CA . LYS B 1 132 ? -15.305 -12.719 2.078 1 46.22 132 LYS B CA 1
ATOM 3088 C C . LYS B 1 132 ? -15.281 -12.602 3.6 1 46.22 132 LYS B C 1
ATOM 3090 O O . LYS B 1 132 ? -15.211 -13.609 4.305 1 46.22 132 LYS B O 1
ATOM 3095 N N . VAL B 1 133 ? -14.812 -11.57 4.203 1 41.41 133 VAL B N 1
ATOM 3096 C CA . VAL B 1 133 ? -15.328 -11.352 5.547 1 41.41 133 VAL B CA 1
ATOM 3097 C C . VAL B 1 133 ? -16.859 -11.453 5.535 1 41.41 133 VAL B C 1
ATOM 3099 O O . VAL B 1 133 ? -17.5 -10.984 4.598 1 41.41 133 VAL B O 1
ATOM 3102 N N . LYS B 1 134 ? -17.375 -12.211 6.469 1 39.69 134 LYS B N 1
ATOM 3103 C CA . LYS B 1 134 ? -18.797 -12.453 6.707 1 39.69 134 LYS B CA 1
ATOM 3104 C C . LYS B 1 134 ? -19.609 -11.188 6.469 1 39.69 134 LYS B C 1
ATOM 3106 O O . LYS B 1 134 ? -19.562 -10.258 7.273 1 39.69 134 LYS B O 1
ATOM 3111 N N . GLU B 1 135 ? -19.688 -10.531 5.363 1 35.28 135 GLU B N 1
ATOM 3112 C CA . GLU B 1 135 ? -20.969 -9.844 5.473 1 35.28 135 GLU B CA 1
ATOM 3113 C C . GLU B 1 135 ? -22.125 -10.844 5.633 1 35.28 135 GLU B C 1
ATOM 3115 O O . GLU B 1 135 ? -22.156 -11.867 4.949 1 35.28 135 GLU B O 1
ATOM 3120 N N . THR B 1 136 ? -22.906 -10.891 6.816 1 31.23 136 THR B N 1
ATOM 3121 C CA . THR B 1 136 ? -24.078 -11.664 7.215 1 31.23 136 THR B CA 1
ATOM 3122 C C . THR B 1 136 ? -25.062 -11.805 6.051 1 31.23 136 THR B C 1
ATOM 3124 O O . THR B 1 136 ? -25.781 -12.805 5.953 1 31.23 136 THR B O 1
ATOM 3127 N N . ASN B 1 137 ? -25.703 -10.82 5.387 1 29.64 137 ASN B N 1
ATOM 3128 C CA . ASN B 1 137 ? -27.094 -10.961 5.008 1 29.64 137 ASN B CA 1
ATOM 3129 C C . ASN B 1 137 ? -27.25 -11.797 3.742 1 29.64 137 ASN B C 1
ATOM 3131 O O . ASN B 1 137 ? -28.375 -12.188 3.383 1 29.64 137 ASN B O 1
ATOM 3135 N N . LEU B 1 138 ? -26.953 -11.398 2.465 1 29.66 138 LEU B N 1
ATOM 3136 C CA . LEU B 1 138 ? -27.828 -11.719 1.345 1 29.66 138 LEU B CA 1
ATOM 3137 C C . LEU B 1 138 ? -27.734 -13.195 0.99 1 29.66 138 LEU B C 1
ATOM 3139 O O . LEU B 1 138 ? -26.641 -13.719 0.767 1 29.66 138 LEU B O 1
ATOM 3143 N N . THR B 1 139 ? -28.828 -14.117 1.011 1 30.34 139 THR B N 1
ATOM 3144 C CA . THR B 1 139 ? -29.312 -15.5 1.006 1 30.34 139 THR B CA 1
ATOM 3145 C C . THR B 1 139 ? -28.812 -16.234 -0.229 1 30.34 139 THR B C 1
ATOM 3147 O O . THR B 1 139 ? -28.344 -17.375 -0.13 1 30.34 139 THR B O 1
ATOM 3150 N N . ASN B 1 140 ? -29.547 -16.062 -1.507 1 31.34 140 ASN B N 1
ATOM 3151 C CA . ASN B 1 140 ? -30.016 -17.078 -2.434 1 31.34 140 ASN B CA 1
ATOM 3152 C C . ASN B 1 140 ? -28.875 -17.609 -3.312 1 31.34 140 ASN B C 1
ATOM 3154 O O . ASN B 1 140 ? -28.781 -18.812 -3.559 1 31.34 140 ASN B O 1
ATOM 3158 N N . LEU B 1 141 ? -28.5 -16.812 -4.348 1 31.41 141 LEU B N 1
ATOM 3159 C CA . LEU B 1 141 ? -27.906 -17.406 -5.539 1 31.41 141 LEU B CA 1
ATOM 3160 C C . LEU B 1 141 ? -26.594 -18.094 -5.203 1 31.41 141 LEU B C 1
ATOM 3162 O O . LEU B 1 141 ? -25.969 -18.719 -6.07 1 31.41 141 LEU B O 1
ATOM 3166 N N . LYS B 1 142 ? -25.781 -17.562 -4.242 1 37.81 142 LYS B N 1
ATOM 3167 C CA . LYS B 1 142 ? -24.391 -17.969 -4.086 1 37.81 142 LYS B CA 1
ATOM 3168 C C . LYS B 1 142 ? -24.297 -19.344 -3.418 1 37.81 142 LYS B C 1
ATOM 3170 O O . LYS B 1 142 ? -24.266 -19.438 -2.189 1 37.81 142 LYS B O 1
ATOM 3175 N N . GLU B 1 143 ? -25.125 -20.203 -3.676 1 33.06 143 GLU B N 1
ATOM 3176 C CA . GLU B 1 143 ? -25 -21.516 -3.039 1 33.06 143 GLU B CA 1
ATOM 3177 C C . GLU B 1 143 ? -23.656 -22.172 -3.373 1 33.06 143 GLU B C 1
ATOM 3179 O O . GLU B 1 143 ? -22.969 -22.656 -2.484 1 33.06 143 GLU B O 1
ATOM 3184 N N . ALA B 1 144 ? -23.516 -22.672 -4.707 1 34.09 144 ALA B N 1
ATOM 3185 C CA . ALA B 1 144 ? -22.344 -23.484 -5.008 1 34.09 144 ALA B CA 1
ATOM 3186 C C . ALA B 1 144 ? -21.062 -22.672 -4.828 1 34.09 144 ALA B C 1
ATOM 3188 O O . ALA B 1 144 ? -20.062 -23.188 -4.316 1 34.09 144 ALA B O 1
ATOM 3189 N N . TYR B 1 145 ? -21.031 -21.422 -5.375 1 35.88 145 TYR B N 1
ATOM 3190 C CA . TYR B 1 145 ? -19.922 -20.5 -5.137 1 35.88 145 TYR B CA 1
ATOM 3191 C C . TYR B 1 145 ? -19.797 -20.172 -3.654 1 35.88 145 TYR B C 1
ATOM 3193 O O . TYR B 1 145 ? -18.688 -20 -3.145 1 35.88 145 TYR B O 1
ATOM 3201 N N . THR B 1 146 ? -20.984 -20.094 -2.963 1 38.44 146 THR B N 1
ATOM 3202 C CA . THR B 1 146 ? -21.094 -19.828 -1.532 1 38.44 146 THR B CA 1
ATOM 3203 C C . THR B 1 146 ? -20.625 -21.031 -0.722 1 38.44 146 THR B C 1
ATOM 3205 O O . THR B 1 146 ? -19.938 -20.875 0.298 1 38.44 146 THR B O 1
ATOM 3208 N N . ILE B 1 147 ? -21.156 -22.203 -1.123 1 37.56 147 ILE B N 1
ATOM 3209 C CA . ILE B 1 147 ? -20.609 -23.359 -0.433 1 37.56 147 ILE B CA 1
ATOM 3210 C C . ILE B 1 147 ? -19.094 -23.422 -0.625 1 37.56 147 ILE B C 1
ATOM 3212 O O . ILE B 1 147 ? -18.359 -23.656 0.33 1 37.56 147 ILE B O 1
ATOM 3216 N N . ALA B 1 148 ? -18.609 -23.453 -1.968 1 37.97 148 ALA B N 1
ATOM 3217 C CA . ALA B 1 148 ? -17.172 -23.453 -2.23 1 37.97 148 ALA B CA 1
ATOM 3218 C C . ALA B 1 148 ? -16.5 -22.25 -1.575 1 37.97 148 ALA B C 1
ATOM 3220 O O . ALA B 1 148 ? -15.406 -22.359 -1.029 1 37.97 148 ALA B O 1
ATOM 3221 N N . ARG B 1 149 ? -17.062 -21.125 -1.639 1 38.12 149 ARG B N 1
ATOM 3222 C CA . ARG B 1 149 ? -16.547 -19.891 -1.06 1 38.12 149 ARG B CA 1
ATOM 3223 C C . ARG B 1 149 ? -16.625 -19.922 0.463 1 38.12 149 ARG B C 1
ATOM 3225 O O . ARG B 1 149 ? -15.734 -19.406 1.149 1 38.12 149 ARG B O 1
ATOM 3232 N N . HIS B 1 150 ? -17.656 -20.297 0.955 1 40.97 150 HIS B N 1
ATOM 3233 C CA . HIS B 1 150 ? -17.891 -20.328 2.395 1 40.97 150 HIS B CA 1
ATOM 3234 C C . HIS B 1 150 ? -17.031 -21.406 3.072 1 40.97 150 HIS B C 1
ATOM 3236 O O . HIS B 1 150 ? -16.578 -21.219 4.203 1 40.97 150 HIS B O 1
ATOM 3242 N N . GLU B 1 151 ? -17.109 -22.703 2.516 1 39.5 151 GLU B N 1
ATOM 3243 C CA . GLU B 1 151 ? -16.438 -23.828 3.146 1 39.5 151 GLU B CA 1
ATOM 3244 C C . GLU B 1 151 ? -14.93 -23.688 3.076 1 39.5 151 GLU B C 1
ATOM 3246 O O . GLU B 1 151 ? -14.211 -24.125 3.977 1 39.5 151 GLU B O 1
ATOM 3251 N N . VAL B 1 152 ? -14.414 -23.375 1.947 1 48.25 152 VAL B N 1
ATOM 3252 C CA . VAL B 1 152 ? -12.961 -23.484 1.832 1 48.25 152 VAL B CA 1
ATOM 3253 C C . VAL B 1 152 ? -12.312 -22.141 2.199 1 48.25 152 VAL B C 1
ATOM 3255 O O . VAL B 1 152 ? -12.086 -21.297 1.333 1 48.25 152 VAL B O 1
ATOM 3258 N N . HIS B 1 153 ? -12.789 -21.469 3.215 1 61.25 153 HIS B N 1
ATOM 3259 C CA . HIS B 1 153 ? -12.164 -20.219 3.637 1 61.25 153 HIS B CA 1
ATOM 3260 C C . HIS B 1 153 ? -10.75 -20.469 4.145 1 61.25 153 HIS B C 1
ATOM 3262 O O . HIS B 1 153 ? -10.531 -21.297 5.039 1 61.25 153 HIS B O 1
ATOM 3268 N N . LEU B 1 154 ? -9.82 -20.328 3.293 1 78.44 154 LEU B N 1
ATOM 3269 C CA . LEU B 1 154 ? -8.422 -20.344 3.715 1 78.44 154 LEU B CA 1
ATOM 3270 C C . LEU B 1 154 ? -8.078 -19.094 4.512 1 78.44 154 LEU B C 1
ATOM 3272 O O . LEU B 1 154 ? -7.945 -18.016 3.945 1 78.44 154 LEU B O 1
ATOM 3276 N N . PRO B 1 155 ? -8.109 -19.328 5.867 1 88.69 155 PRO B N 1
ATOM 3277 C CA . PRO B 1 155 ? -7.691 -18.172 6.672 1 88.69 155 PRO B CA 1
ATOM 3278 C C . PRO B 1 155 ? -6.312 -17.656 6.281 1 88.69 155 PRO B C 1
ATOM 3280 O O . PRO B 1 155 ? -5.422 -18.438 5.949 1 88.69 155 PRO B O 1
ATOM 3283 N N . LEU B 1 156 ? -6.199 -16.391 6.277 1 92.75 156 LEU B N 1
ATOM 3284 C CA . LEU B 1 156 ? -4.945 -15.734 5.938 1 92.75 156 LEU B CA 1
ATOM 3285 C C . LEU B 1 156 ? -3.795 -16.297 6.766 1 92.75 156 LEU B C 1
ATOM 3287 O O . LEU B 1 156 ? -2.699 -16.516 6.246 1 92.75 156 LEU B O 1
ATOM 3291 N N . GLU B 1 157 ? -4.016 -16.547 8.008 1 94.19 157 GLU B N 1
ATOM 3292 C CA . GLU B 1 157 ? -2.998 -17.062 8.906 1 94.19 157 GLU B CA 1
ATOM 3293 C C . GLU B 1 157 ? -2.479 -18.422 8.43 1 94.19 157 GLU B C 1
ATOM 3295 O O . GLU B 1 157 ? -1.27 -18.656 8.43 1 94.19 157 GLU B O 1
ATOM 3300 N N . ASP B 1 158 ? -3.406 -19.281 8.016 1 94.94 158 ASP B N 1
ATOM 3301 C CA . ASP B 1 158 ? -3.01 -20.594 7.531 1 94.94 158 ASP B CA 1
ATOM 3302 C C . ASP B 1 158 ? -2.188 -20.484 6.25 1 94.94 158 ASP B C 1
ATOM 3304 O O . ASP B 1 158 ? -1.188 -21.188 6.086 1 94.94 158 ASP B O 1
ATOM 3308 N N . LEU B 1 159 ? -2.637 -19.641 5.387 1 96.38 159 LEU B N 1
ATOM 3309 C CA . LEU B 1 159 ? -1.925 -19.438 4.129 1 96.38 159 LEU B CA 1
ATOM 3310 C C . LEU B 1 159 ? -0.497 -18.969 4.383 1 96.38 159 LEU B C 1
ATOM 3312 O O . LEU B 1 159 ? 0.457 -19.562 3.881 1 96.38 159 LEU B O 1
ATOM 3316 N N . LEU B 1 160 ? -0.366 -17.969 5.18 1 97.75 160 LEU B N 1
ATOM 3317 C CA . LEU B 1 160 ? 0.945 -17.359 5.395 1 97.75 160 LEU B CA 1
ATOM 3318 C C . LEU B 1 160 ? 1.837 -18.281 6.219 1 97.75 160 LEU B C 1
ATOM 3320 O O . LEU B 1 160 ? 3.055 -18.312 6.023 1 97.75 160 LEU B O 1
ATOM 3324 N N . SER B 1 161 ? 1.249 -19.031 7.109 1 97.88 161 SER B N 1
ATOM 3325 C CA . SER B 1 161 ? 1.995 -20.047 7.848 1 97.88 161 SER B CA 1
ATOM 3326 C C . SER B 1 161 ? 2.564 -21.094 6.906 1 97.88 161 SER B C 1
ATOM 3328 O O . SER B 1 161 ? 3.732 -21.469 7.02 1 97.88 161 SER B O 1
ATOM 3330 N N . THR B 1 162 ? 1.742 -21.547 6 1 98.25 162 THR B N 1
ATOM 3331 C CA . THR B 1 162 ? 2.176 -22.547 5.031 1 98.25 162 THR B CA 1
ATOM 3332 C C . THR B 1 162 ? 3.289 -22 4.145 1 98.25 162 THR B C 1
ATOM 3334 O O . THR B 1 162 ? 4.312 -22.656 3.943 1 98.25 162 THR B O 1
ATOM 3337 N N . ILE B 1 163 ? 3.072 -20.781 3.688 1 98.69 163 ILE B N 1
ATOM 3338 C CA . ILE B 1 163 ? 4.066 -20.125 2.838 1 98.69 163 ILE B CA 1
ATOM 3339 C C . ILE B 1 163 ? 5.398 -20.031 3.58 1 98.69 163 ILE B C 1
ATOM 3341 O O . ILE B 1 163 ? 6.434 -20.453 3.061 1 98.69 163 ILE B O 1
ATOM 3345 N N . SER B 1 164 ? 5.32 -19.562 4.754 1 98.75 164 SER B N 1
ATOM 3346 C CA . SER B 1 164 ? 6.527 -19.391 5.559 1 98.75 164 SER B CA 1
ATOM 3347 C C . SER B 1 164 ? 7.219 -20.719 5.816 1 98.75 164 SER B C 1
ATOM 3349 O O . SER B 1 164 ? 8.445 -20.812 5.758 1 98.75 164 SER B O 1
ATOM 3351 N N . GLY B 1 165 ? 6.48 -21.719 6.098 1 98.56 165 GLY B N 1
ATOM 3352 C CA . GLY B 1 165 ? 7.027 -23.031 6.406 1 98.56 165 GLY B CA 1
ATOM 3353 C C . GLY B 1 165 ? 7.707 -23.688 5.219 1 98.56 165 GLY B C 1
ATOM 3354 O O . GLY B 1 165 ? 8.664 -24.438 5.387 1 98.56 165 GLY B O 1
ATOM 3355 N N . LEU B 1 166 ? 7.266 -23.406 4.051 1 98.81 166 LEU B N 1
ATOM 3356 C CA . LEU B 1 166 ? 7.781 -24.047 2.848 1 98.81 166 LEU B CA 1
ATOM 3357 C C . LEU B 1 166 ? 9 -23.297 2.314 1 98.81 166 LEU B C 1
ATOM 3359 O O . LEU B 1 166 ? 9.922 -23.922 1.779 1 98.81 166 LEU B O 1
ATOM 3363 N N . LEU B 1 167 ? 9.008 -22 2.484 1 98.88 167 LEU B N 1
ATOM 3364 C CA . LEU B 1 167 ? 10.039 -21.172 1.877 1 98.88 167 LEU B CA 1
ATOM 3365 C C . LEU B 1 167 ? 11.391 -21.391 2.555 1 98.88 167 LEU B C 1
ATOM 3367 O O . LEU B 1 167 ? 11.461 -21.516 3.779 1 98.88 167 LEU B O 1
ATOM 3371 N N . LYS B 1 168 ? 12.406 -21.359 1.713 1 98.5 168 LYS B N 1
ATOM 3372 C CA . LYS B 1 168 ? 13.766 -21.203 2.221 1 98.5 168 LYS B CA 1
ATOM 3373 C C . LYS B 1 168 ? 13.977 -19.797 2.789 1 98.5 168 LYS B C 1
ATOM 3375 O O . LYS B 1 168 ? 13.211 -18.875 2.488 1 98.5 168 LYS B O 1
ATOM 3380 N N . MET B 1 169 ? 15.094 -19.75 3.566 1 98.06 169 MET B N 1
ATOM 3381 C CA . MET B 1 169 ? 15.5 -18.406 3.938 1 98.06 169 MET B CA 1
ATOM 3382 C C . MET B 1 169 ? 15.719 -17.531 2.697 1 98.06 169 MET B C 1
ATOM 3384 O O . MET B 1 169 ? 16.344 -17.969 1.733 1 98.06 169 MET B O 1
ATOM 3388 N N . LYS B 1 170 ? 15.117 -16.359 2.693 1 98.06 170 LYS B N 1
ATOM 3389 C CA . LYS B 1 170 ? 15.203 -15.367 1.626 1 98.06 170 LYS B CA 1
ATOM 3390 C C . LYS B 1 170 ? 14.391 -15.805 0.408 1 98.06 170 LYS B C 1
ATOM 3392 O O . LYS B 1 170 ? 14.438 -15.148 -0.638 1 98.06 170 LYS B O 1
ATOM 3397 N N . GLY B 1 171 ? 13.711 -17 0.534 1 98.81 171 GLY B N 1
ATOM 3398 C CA . GLY B 1 171 ? 12.75 -17.328 -0.499 1 98.81 171 GLY B CA 1
ATOM 3399 C C . GLY B 1 171 ? 11.633 -16.312 -0.63 1 98.81 171 GLY B C 1
ATOM 3400 O O . GLY B 1 171 ? 11.391 -15.531 0.29 1 98.81 171 GLY B O 1
ATOM 3401 N N . LYS B 1 172 ? 10.953 -16.359 -1.783 1 98.88 172 LYS B N 1
ATOM 3402 C CA . LYS B 1 172 ? 9.961 -15.32 -2.059 1 98.88 172 LYS B CA 1
ATOM 3403 C C . LYS B 1 172 ? 8.602 -15.93 -2.373 1 98.88 172 LYS B C 1
ATOM 3405 O O . LYS B 1 172 ? 8.516 -16.969 -3.021 1 98.88 172 LYS B O 1
ATOM 3410 N N . ALA B 1 173 ? 7.617 -15.25 -1.912 1 98.94 173 ALA B N 1
ATOM 3411 C CA . ALA B 1 173 ? 6.238 -15.57 -2.277 1 98.94 173 ALA B CA 1
ATOM 3412 C C . ALA B 1 173 ? 5.574 -14.391 -2.977 1 98.94 173 ALA B C 1
ATOM 3414 O O . ALA B 1 173 ? 5.801 -13.234 -2.611 1 98.94 173 ALA B O 1
ATOM 3415 N N . TYR B 1 174 ? 4.812 -14.688 -3.941 1 98.94 174 TYR B N 1
ATOM 3416 C CA . TYR B 1 174 ? 4.043 -13.703 -4.695 1 98.94 174 TYR B CA 1
ATOM 3417 C C . TYR B 1 174 ? 2.547 -13.977 -4.57 1 98.94 174 TYR B C 1
ATOM 3419 O O . TYR B 1 174 ? 2.08 -15.078 -4.863 1 98.94 174 TYR B O 1
ATOM 3427 N N . LEU B 1 175 ? 1.838 -12.938 -4.16 1 98.44 175 LEU B N 1
ATOM 3428 C CA . LEU B 1 175 ? 0.403 -13.047 -3.922 1 98.44 175 LEU B CA 1
ATOM 3429 C C . LEU B 1 175 ? -0.363 -12 -4.719 1 98.44 175 LEU B C 1
ATOM 3431 O O . LEU B 1 175 ? 0.15 -10.906 -4.965 1 98.44 175 LEU B O 1
ATOM 3435 N N . VAL B 1 176 ? -1.554 -12.367 -5.109 1 98.06 176 VAL B N 1
ATOM 3436 C CA . VAL B 1 176 ? -2.555 -11.398 -5.547 1 98.06 176 VAL B CA 1
ATOM 3437 C C . VAL B 1 176 ? -3.738 -11.414 -4.578 1 98.06 176 VAL B C 1
ATOM 3439 O O . VAL B 1 176 ? -4.156 -12.477 -4.117 1 98.06 176 VAL B O 1
ATOM 3442 N N . HIS B 1 177 ? -4.215 -10.273 -4.219 1 96.5 177 HIS B N 1
ATOM 3443 C CA . HIS B 1 177 ? -5.297 -10.156 -3.248 1 96.5 177 HIS B CA 1
ATOM 3444 C C . HIS B 1 177 ? -6.066 -8.852 -3.43 1 96.5 177 HIS B C 1
ATOM 3446 O O . HIS B 1 177 ? -5.852 -8.133 -4.406 1 96.5 177 HIS B O 1
ATOM 3452 N N . ARG B 1 178 ? -7.023 -8.688 -2.584 1 95.12 178 ARG B N 1
ATOM 3453 C CA . ARG B 1 178 ? -7.766 -7.426 -2.549 1 95.12 178 ARG B CA 1
ATOM 3454 C C . ARG B 1 178 ? -7.023 -6.379 -1.728 1 95.12 178 ARG B C 1
ATOM 3456 O O . ARG B 1 178 ? -6.5 -6.68 -0.654 1 95.12 178 ARG B O 1
ATOM 3463 N N . PRO B 1 179 ? -7.082 -5.117 -2.201 1 97.12 179 PRO B N 1
ATOM 3464 C CA . PRO B 1 179 ? -6.387 -4.047 -1.481 1 97.12 179 PRO B CA 1
ATOM 3465 C C . PRO B 1 179 ? -6.941 -3.824 -0.076 1 97.12 179 PRO B C 1
ATOM 3467 O O . PRO B 1 179 ? -6.203 -3.434 0.83 1 97.12 179 PRO B O 1
ATOM 3470 N N . ASP B 1 180 ? -8.219 -4.082 0.121 1 95.44 180 ASP B N 1
ATOM 3471 C CA . ASP B 1 180 ? -8.828 -3.811 1.417 1 95.44 180 ASP B CA 1
ATOM 3472 C C . ASP B 1 180 ? -8.281 -4.746 2.492 1 95.44 180 ASP B C 1
ATOM 3474 O O . ASP B 1 180 ? -8.484 -4.516 3.686 1 95.44 180 ASP B O 1
ATOM 3478 N N . ARG B 1 181 ? -7.508 -5.742 2.086 1 93.81 181 ARG B N 1
ATOM 3479 C CA . ARG B 1 181 ? -6.918 -6.699 3.016 1 93.81 181 ARG B CA 1
ATOM 3480 C C . ARG B 1 181 ? -5.43 -6.43 3.211 1 93.81 181 ARG B C 1
ATOM 3482 O O . ARG B 1 181 ? -4.754 -7.145 3.953 1 93.81 181 ARG B O 1
ATOM 3489 N N . LEU B 1 182 ? -4.93 -5.418 2.641 1 96.62 182 LEU B N 1
ATOM 3490 C CA . LEU B 1 182 ? -3.49 -5.172 2.625 1 96.62 182 LEU B CA 1
ATOM 3491 C C . LEU B 1 182 ? -2.939 -5.074 4.043 1 96.62 182 LEU B C 1
ATOM 3493 O O . LEU B 1 182 ? -1.927 -5.699 4.363 1 96.62 182 LEU B O 1
ATOM 3497 N N . SER B 1 183 ? -3.588 -4.305 4.906 1 96.06 183 SER B N 1
ATOM 3498 C CA . SER B 1 183 ? -3.127 -4.148 6.281 1 96.06 183 SER B CA 1
ATOM 3499 C C . SER B 1 183 ? -3.064 -5.492 7 1 96.06 183 SER B C 1
ATOM 3501 O O . SER B 1 183 ? -2.096 -5.777 7.707 1 96.06 183 SER B O 1
ATOM 3503 N N . ASP B 1 184 ? -4.059 -6.34 6.805 1 95.06 184 ASP B N 1
ATOM 3504 C CA . ASP B 1 184 ? -4.086 -7.676 7.387 1 95.06 184 ASP B CA 1
ATOM 3505 C C . ASP B 1 184 ? -2.918 -8.523 6.879 1 95.06 184 ASP B C 1
ATOM 3507 O O . ASP B 1 184 ? -2.244 -9.195 7.664 1 95.06 184 ASP B O 1
ATOM 3511 N N . ILE B 1 185 ? -2.748 -8.438 5.633 1 96.62 185 ILE B N 1
ATOM 3512 C CA . ILE B 1 185 ? -1.732 -9.273 4.996 1 96.62 185 ILE B CA 1
ATOM 3513 C C . ILE B 1 185 ? -0.348 -8.875 5.508 1 96.62 185 ILE B C 1
ATOM 3515 O O . ILE B 1 185 ? 0.433 -9.734 5.926 1 96.62 185 ILE B O 1
ATOM 3519 N N . LEU B 1 186 ? -0.073 -7.559 5.508 1 97 186 LEU B N 1
ATOM 3520 C CA . LEU B 1 186 ? 1.25 -7.098 5.914 1 97 186 LEU B CA 1
ATOM 3521 C C . LEU B 1 186 ? 1.493 -7.383 7.391 1 97 186 LEU B C 1
ATOM 3523 O O . LEU B 1 186 ? 2.582 -7.82 7.773 1 97 186 LEU B O 1
ATOM 3527 N N . THR B 1 187 ? 0.558 -7.168 8.203 1 95.44 187 THR B N 1
ATOM 3528 C CA . THR B 1 187 ? 0.682 -7.395 9.641 1 95.44 187 THR B CA 1
ATOM 3529 C C . THR B 1 187 ? 0.853 -8.883 9.938 1 95.44 187 THR B C 1
ATOM 3531 O O . THR B 1 187 ? 1.748 -9.266 10.695 1 95.44 187 THR B O 1
ATOM 3534 N N . GLU B 1 188 ? 0.031 -9.75 9.32 1 95.38 188 GLU B N 1
ATOM 3535 C CA . GLU B 1 188 ? 0.104 -11.195 9.539 1 95.38 188 GLU B CA 1
ATOM 3536 C C . GLU B 1 188 ? 1.399 -11.773 8.977 1 95.38 188 GLU B C 1
ATOM 3538 O O . GLU B 1 188 ? 1.976 -12.695 9.555 1 95.38 188 GLU B O 1
ATOM 3543 N N . ALA B 1 189 ? 1.824 -11.273 7.859 1 97.88 189 ALA B N 1
ATOM 3544 C CA . ALA B 1 189 ? 3.062 -11.75 7.246 1 97.88 189 ALA B CA 1
ATOM 3545 C C . ALA B 1 189 ? 4.238 -11.617 8.211 1 97.88 189 ALA B C 1
ATOM 3547 O O . ALA B 1 189 ? 5.031 -12.547 8.367 1 97.88 189 ALA B O 1
ATOM 3548 N N . ARG B 1 190 ? 4.297 -10.484 8.867 1 96.19 190 ARG B N 1
ATOM 3549 C CA . ARG B 1 190 ? 5.402 -10.258 9.789 1 96.19 190 ARG B CA 1
ATOM 3550 C C . ARG B 1 190 ? 5.348 -11.227 10.969 1 96.19 190 ARG B C 1
ATOM 3552 O O . ARG B 1 190 ? 6.387 -11.656 11.477 1 96.19 190 ARG B O 1
ATOM 3559 N N . GLN B 1 191 ? 4.195 -11.617 11.312 1 95.81 191 GLN B N 1
ATOM 3560 C CA . GLN B 1 191 ? 4.035 -12.586 12.391 1 95.81 191 GLN B CA 1
ATOM 3561 C C . GLN B 1 191 ? 4.547 -13.961 11.969 1 95.81 191 GLN B C 1
ATOM 3563 O O . GLN B 1 191 ? 4.797 -14.82 12.82 1 95.81 191 GLN B O 1
ATOM 3568 N N . HIS B 1 192 ? 4.684 -14.18 10.68 1 97.75 192 HIS B N 1
ATOM 3569 C CA . HIS B 1 192 ? 5.145 -15.461 10.164 1 97.75 192 HIS B CA 1
ATOM 3570 C C . HIS B 1 192 ? 6.488 -15.32 9.461 1 97.75 192 HIS B C 1
ATOM 3572 O O . HIS B 1 192 ? 6.781 -16.062 8.516 1 97.75 192 HIS B O 1
ATOM 3578 N N . ARG B 1 193 ? 7.219 -14.25 9.82 1 97.75 193 ARG B N 1
ATOM 3579 C CA . ARG B 1 193 ? 8.594 -14.039 9.383 1 97.75 193 ARG B CA 1
ATOM 3580 C C . ARG B 1 193 ? 8.648 -13.781 7.879 1 97.75 193 ARG B C 1
ATOM 3582 O O . ARG B 1 193 ? 9.562 -14.25 7.195 1 97.75 193 ARG B O 1
ATOM 3589 N N . LEU B 1 194 ? 7.656 -13.195 7.371 1 98.69 194 LEU B N 1
ATOM 3590 C CA . LEU B 1 194 ? 7.598 -12.758 5.98 1 98.69 194 LEU B CA 1
ATOM 3591 C C . LEU B 1 194 ? 7.582 -11.234 5.891 1 98.69 194 LEU B C 1
ATOM 3593 O O . LEU B 1 194 ? 6.777 -10.578 6.555 1 98.69 194 LEU B O 1
ATOM 3597 N N . GLU B 1 195 ? 8.438 -10.688 5.074 1 98.5 195 GLU B N 1
ATOM 3598 C CA . GLU B 1 195 ? 8.508 -9.242 4.902 1 98.5 195 GLU B CA 1
ATOM 3599 C C . GLU B 1 195 ? 8.133 -8.836 3.48 1 98.5 195 GLU B C 1
ATOM 3601 O O . GLU B 1 195 ? 8.633 -9.406 2.512 1 98.5 195 GLU B O 1
ATOM 3606 N N . ALA B 1 196 ? 7.234 -7.879 3.402 1 98.62 196 ALA B N 1
ATOM 3607 C CA . ALA B 1 196 ? 6.871 -7.375 2.082 1 98.62 196 ALA B CA 1
ATOM 3608 C C . ALA B 1 196 ? 8.016 -6.566 1.472 1 98.62 196 ALA B C 1
ATOM 3610 O O . ALA B 1 196 ? 8.586 -5.691 2.129 1 98.62 196 ALA B O 1
ATOM 3611 N N . LYS B 1 197 ? 8.328 -6.844 0.218 1 98.56 197 LYS B N 1
ATOM 3612 C CA . LYS B 1 197 ? 9.445 -6.16 -0.427 1 98.56 197 LYS B CA 1
ATOM 3613 C C . LYS B 1 197 ? 8.969 -5.344 -1.626 1 98.56 197 LYS B C 1
ATOM 3615 O O . LYS B 1 197 ? 9.539 -4.301 -1.939 1 98.56 197 LYS B O 1
ATOM 3620 N N . ARG B 1 198 ? 7.949 -5.832 -2.336 1 98.69 198 ARG B N 1
ATOM 3621 C CA . ARG B 1 198 ? 7.332 -5.121 -3.451 1 98.69 198 ARG B CA 1
ATOM 3622 C C . ARG B 1 198 ? 5.812 -5.211 -3.387 1 98.69 198 ARG B C 1
ATOM 3624 O O . ARG B 1 198 ? 5.262 -6.258 -3.033 1 98.69 198 ARG B O 1
ATOM 3631 N N . VAL B 1 199 ? 5.215 -4.164 -3.713 1 98.81 199 VAL B N 1
ATOM 3632 C CA . VAL B 1 199 ? 3.768 -4.129 -3.893 1 98.81 199 VAL B CA 1
ATOM 3633 C C . VAL B 1 199 ? 3.424 -3.367 -5.172 1 98.81 199 VAL B C 1
ATOM 3635 O O . VAL B 1 199 ? 4.07 -2.371 -5.5 1 98.81 199 VAL B O 1
ATOM 3638 N N . GLN B 1 200 ? 2.482 -3.842 -5.898 1 98.81 200 GLN B N 1
ATOM 3639 C CA . GLN B 1 200 ? 1.964 -3.166 -7.086 1 98.81 200 GLN B CA 1
ATOM 3640 C C . GLN B 1 200 ? 0.438 -3.158 -7.09 1 98.81 200 GLN B C 1
ATOM 3642 O O . GLN B 1 200 ? -0.194 -4.199 -6.91 1 98.81 200 GLN B O 1
ATOM 3647 N N . PHE B 1 201 ? -0.074 -1.986 -7.246 1 98.81 201 PHE B N 1
ATOM 3648 C CA . PHE B 1 201 ? -1.524 -1.838 -7.23 1 98.81 201 PHE B CA 1
ATOM 3649 C C . PHE B 1 201 ? -2.076 -1.773 -8.648 1 98.81 201 PHE B C 1
ATOM 3651 O O . PHE B 1 201 ? -1.463 -1.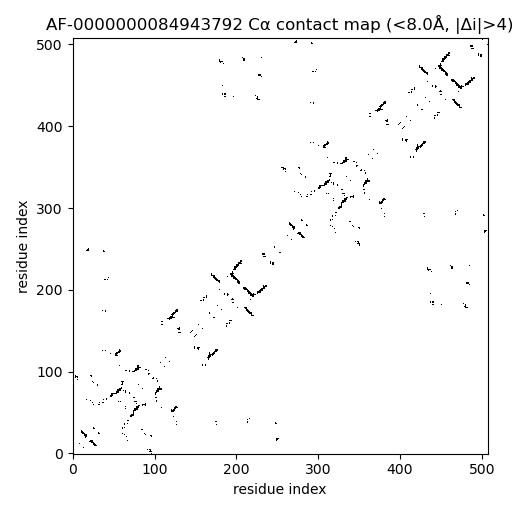169 -9.531 1 98.81 201 PHE B O 1
ATOM 3658 N N . VAL B 1 202 ? -3.189 -2.379 -8.828 1 98.62 202 VAL B N 1
ATOM 3659 C CA . VAL B 1 202 ? -3.898 -2.393 -10.102 1 98.62 202 VAL B CA 1
ATOM 3660 C C . VAL B 1 202 ? -5.23 -1.662 -9.969 1 98.62 202 VAL B C 1
ATOM 3662 O O . VAL B 1 202 ? -5.98 -1.903 -9.016 1 98.62 202 VAL B O 1
ATOM 3665 N N . TYR B 1 203 ? -5.441 -0.787 -10.875 1 98.5 203 TYR B N 1
ATOM 3666 C CA . TYR B 1 203 ? -6.648 0.029 -10.906 1 98.5 203 TYR B CA 1
ATOM 3667 C C . TYR B 1 203 ? -7.512 -0.322 -12.109 1 98.5 203 TYR B C 1
ATOM 3669 O O . TYR B 1 203 ? -7.004 -0.453 -13.227 1 98.5 203 TYR B O 1
ATOM 3677 N N . PRO B 1 204 ? -8.812 -0.472 -11.898 1 97.75 204 PRO B N 1
ATOM 3678 C CA . PRO B 1 204 ? -9.656 -0.824 -13.039 1 97.75 204 PRO B CA 1
ATOM 3679 C C . PRO B 1 204 ? -9.672 0.26 -14.117 1 97.75 204 PRO B C 1
ATOM 3681 O O . PRO B 1 204 ? -9.609 -0.05 -15.312 1 97.75 204 PRO B O 1
ATOM 3684 N N . LYS B 1 205 ? -9.773 1.496 -13.695 1 96.56 205 LYS B N 1
ATOM 3685 C CA . LYS B 1 205 ? -9.75 2.66 -14.578 1 96.56 205 LYS B CA 1
ATOM 3686 C C . LYS B 1 205 ? -9.203 3.885 -13.859 1 96.56 205 LYS B C 1
ATOM 3688 O O . LYS B 1 205 ? -9.078 3.887 -12.625 1 96.56 205 LYS B O 1
ATOM 3693 N N . GLU B 1 206 ? -8.891 4.867 -14.664 1 94.25 206 GLU B N 1
ATOM 3694 C CA . GLU B 1 206 ? -8.422 6.113 -14.07 1 94.25 206 GLU B CA 1
ATOM 3695 C C . GLU B 1 206 ? -9.453 6.699 -13.117 1 94.25 206 GLU B C 1
ATOM 3697 O O . GLU B 1 206 ? -10.648 6.711 -13.422 1 94.25 206 GLU B O 1
ATOM 3702 N N . GLY B 1 207 ? -8.945 7.156 -11.961 1 95.06 207 GLY B N 1
ATOM 3703 C CA . GLY B 1 207 ? -9.828 7.816 -11.016 1 95.06 207 GLY B CA 1
ATOM 3704 C C . GLY B 1 207 ? -10.531 6.852 -10.086 1 95.06 207 GLY B C 1
ATOM 3705 O O . GLY B 1 207 ? -11.195 7.273 -9.133 1 95.06 207 GLY B O 1
ATOM 3706 N N . LYS B 1 208 ? -10.406 5.57 -10.312 1 96.88 208 LYS B N 1
ATOM 3707 C CA . LYS B 1 208 ? -11.055 4.574 -9.469 1 96.88 208 LYS B CA 1
ATOM 3708 C C . LYS B 1 208 ? -10.094 4.02 -8.422 1 96.88 208 LYS B C 1
ATOM 3710 O O . LYS B 1 208 ? -8.875 4.031 -8.633 1 96.88 208 LYS B O 1
ATOM 3715 N N . GLU B 1 209 ? -10.641 3.539 -7.336 1 98.25 209 GLU B N 1
ATOM 3716 C CA . GLU B 1 209 ? -9.852 2.875 -6.309 1 98.25 209 GLU B CA 1
ATOM 3717 C C . GLU B 1 209 ? -9.273 1.558 -6.82 1 98.25 209 GLU B C 1
ATOM 3719 O O . GLU B 1 209 ? -9.844 0.93 -7.715 1 98.25 209 GLU B O 1
ATOM 3724 N N . SER B 1 210 ? -8.172 1.209 -6.227 1 98.62 210 SER B N 1
ATOM 3725 C CA . SER B 1 210 ? -7.559 -0.067 -6.586 1 98.62 210 SER B CA 1
ATOM 3726 C C . SER B 1 210 ? -8.438 -1.238 -6.172 1 98.62 210 SER B C 1
ATOM 3728 O O . SER B 1 210 ? -9.07 -1.206 -5.109 1 98.62 210 SER B O 1
ATOM 3730 N N . ASN B 1 211 ? -8.438 -2.264 -7.004 1 97.38 211 ASN B N 1
ATOM 3731 C CA . ASN B 1 211 ? -9.211 -3.447 -6.648 1 97.38 211 ASN B CA 1
ATOM 3732 C C . ASN B 1 211 ? -8.352 -4.703 -6.648 1 97.38 211 ASN B C 1
ATOM 3734 O O . ASN B 1 211 ? -8.812 -5.781 -6.27 1 97.38 211 ASN B O 1
ATOM 3738 N N . ILE B 1 212 ? -7.09 -4.609 -7.059 1 97.75 212 ILE B N 1
ATOM 3739 C CA . ILE B 1 212 ? -6.141 -5.719 -7.012 1 97.75 212 ILE B CA 1
ATOM 3740 C C . ILE B 1 212 ? -4.816 -5.238 -6.43 1 97.75 212 ILE B C 1
ATOM 3742 O O . ILE B 1 212 ? -4.367 -4.125 -6.723 1 97.75 212 ILE B O 1
ATOM 3746 N N . VAL B 1 213 ? -4.211 -6.02 -5.605 1 98.56 213 VAL B N 1
ATOM 3747 C CA . VAL B 1 213 ? -2.859 -5.746 -5.129 1 98.56 213 VAL B CA 1
ATOM 3748 C C . VAL B 1 213 ? -1.984 -6.984 -5.32 1 98.56 213 VAL B C 1
ATOM 3750 O O . VAL B 1 213 ? -2.41 -8.102 -5.023 1 98.56 213 VAL B O 1
ATOM 3753 N N . LEU B 1 214 ? -0.852 -6.793 -5.918 1 98.88 214 LEU B N 1
ATOM 3754 C CA . LEU B 1 214 ? 0.199 -7.797 -6.039 1 98.88 214 LEU B CA 1
ATOM 3755 C C . LEU B 1 214 ? 1.281 -7.582 -4.984 1 98.88 214 LEU B C 1
ATOM 3757 O O . LEU B 1 214 ? 1.739 -6.453 -4.781 1 98.88 214 LEU B O 1
ATOM 3761 N N . ILE B 1 215 ? 1.707 -8.664 -4.305 1 98.88 215 ILE B N 1
ATOM 3762 C CA . ILE B 1 215 ? 2.609 -8.531 -3.166 1 98.88 215 ILE B CA 1
ATOM 3763 C C . ILE B 1 215 ? 3.744 -9.547 -3.281 1 98.88 215 ILE B C 1
ATOM 3765 O O . ILE B 1 215 ? 3.504 -10.727 -3.541 1 98.88 215 ILE B O 1
ATOM 3769 N N . GLU B 1 216 ? 4.938 -9.094 -3.123 1 98.88 216 GLU B N 1
ATOM 3770 C CA . GLU B 1 216 ? 6.105 -9.945 -2.947 1 98.88 216 GLU B CA 1
ATOM 3771 C C . GLU B 1 216 ? 6.52 -10.023 -1.479 1 98.88 216 GLU B C 1
ATOM 3773 O O . GLU B 1 216 ? 6.812 -9 -0.86 1 98.88 216 GLU B O 1
ATOM 3778 N N . LEU B 1 217 ? 6.527 -11.18 -0.908 1 98.81 217 LEU B N 1
ATOM 3779 C CA . LEU B 1 217 ? 6.992 -11.438 0.451 1 98.81 217 LEU B CA 1
ATOM 3780 C C . LEU B 1 217 ? 8.305 -12.203 0.439 1 98.81 217 LEU B C 1
ATOM 3782 O O . LEU B 1 217 ? 8.5 -13.102 -0.389 1 98.81 217 LEU B O 1
ATOM 3786 N N . MET B 1 218 ? 9.164 -11.883 1.358 1 98.81 218 MET B N 1
ATOM 3787 C CA . MET B 1 218 ? 10.438 -12.586 1.51 1 98.81 218 MET B CA 1
ATOM 3788 C C . MET B 1 218 ? 10.562 -13.188 2.906 1 98.81 218 MET B C 1
ATOM 3790 O O . MET B 1 218 ? 10.352 -12.5 3.904 1 98.81 218 MET B O 1
ATOM 3794 N N . LYS B 1 219 ? 10.844 -14.453 2.947 1 98.75 219 LYS B N 1
ATOM 3795 C CA . LYS B 1 219 ? 11.086 -15.086 4.238 1 98.75 219 LYS B CA 1
ATOM 3796 C C . LYS B 1 219 ? 12.344 -14.531 4.898 1 98.75 219 LYS B C 1
ATOM 3798 O O . LYS B 1 219 ? 13.398 -14.445 4.27 1 98.75 219 LYS B O 1
ATOM 3803 N N . ASP B 1 220 ? 12.188 -14.07 6.09 1 97.88 220 ASP B N 1
ATOM 3804 C CA . ASP B 1 220 ? 13.273 -13.539 6.91 1 97.88 220 ASP B CA 1
ATOM 3805 C C . ASP B 1 220 ? 13.922 -12.336 6.238 1 97.88 220 ASP B C 1
ATOM 3807 O O . ASP B 1 220 ? 15.141 -12.164 6.312 1 97.88 220 ASP B O 1
ATOM 3811 N N . GLY B 1 221 ? 13.172 -11.586 5.512 1 95.5 221 GLY B N 1
ATOM 3812 C CA . GLY B 1 221 ? 13.672 -10.336 4.961 1 95.5 221 GLY B CA 1
ATOM 3813 C C . GLY B 1 221 ? 13.867 -9.258 6.012 1 95.5 221 GLY B C 1
ATOM 3814 O O . GLY B 1 221 ? 13.172 -9.242 7.027 1 95.5 221 GLY B O 1
ATOM 3815 N N . LEU B 1 222 ? 14.742 -8.367 5.738 1 92.38 222 LEU B N 1
ATOM 3816 C CA . LEU B 1 222 ? 14.93 -7.23 6.637 1 92.38 222 LEU B CA 1
ATOM 3817 C C . LEU B 1 222 ? 13.711 -6.309 6.609 1 92.38 222 LEU B C 1
ATOM 3819 O O . LEU B 1 222 ? 13.133 -6.066 5.547 1 92.38 222 LEU B O 1
ATOM 3823 N N . PRO B 1 223 ? 13.383 -5.852 7.777 1 89.38 223 PRO B N 1
ATOM 3824 C CA . PRO B 1 223 ? 12.242 -4.926 7.801 1 89.38 223 PRO B CA 1
ATOM 3825 C C . PRO B 1 223 ? 12.492 -3.67 6.965 1 89.38 223 PRO B C 1
ATOM 3827 O O . PRO B 1 223 ? 13.633 -3.217 6.848 1 89.38 223 PRO B O 1
ATOM 3830 N N . GLY B 1 224 ? 11.398 -3.17 6.395 1 86.81 224 GLY B N 1
ATOM 3831 C CA . GLY B 1 224 ? 11.508 -1.957 5.602 1 86.81 224 GLY B CA 1
ATOM 3832 C C . GLY B 1 224 ? 11.938 -2.219 4.168 1 86.81 224 GLY B C 1
ATOM 3833 O O . GLY B 1 224 ? 11.945 -3.365 3.719 1 86.81 224 GLY B O 1
ATOM 3834 N N . GLY B 1 225 ? 12.07 -1.169 3.436 1 91.31 225 GLY B N 1
ATOM 3835 C CA . GLY B 1 225 ? 12.547 -1.257 2.064 1 91.31 225 GLY B CA 1
ATOM 3836 C C . GLY B 1 225 ? 11.461 -1.663 1.082 1 91.31 225 GLY B C 1
ATOM 3837 O O . GLY B 1 225 ? 11.758 -2.229 0.027 1 91.31 225 GLY B O 1
ATOM 3838 N N . LEU B 1 226 ? 10.242 -1.501 1.424 1 97.12 226 LEU B N 1
ATOM 3839 C CA . LEU B 1 226 ? 9.125 -1.823 0.541 1 97.12 226 LEU B CA 1
ATOM 3840 C C . LEU B 1 226 ? 9.141 -0.933 -0.698 1 97.12 226 LEU B C 1
ATOM 3842 O O . LEU B 1 226 ? 9.242 0.291 -0.587 1 97.12 226 LEU B O 1
ATOM 3846 N N . LYS B 1 227 ? 9.141 -1.523 -1.798 1 98.38 227 LYS B N 1
ATOM 3847 C CA . LYS B 1 227 ? 9.008 -0.795 -3.057 1 98.38 227 LYS B CA 1
ATOM 3848 C C . LYS B 1 227 ? 7.574 -0.838 -3.57 1 98.38 227 LYS B C 1
ATOM 3850 O O . LYS B 1 227 ? 7 -1.917 -3.734 1 98.38 227 LYS B O 1
ATOM 3855 N N . VAL B 1 228 ? 7.004 0.292 -3.758 1 98.69 228 VAL B N 1
ATOM 3856 C CA . VAL B 1 228 ? 5.691 0.391 -4.383 1 98.69 228 VAL B CA 1
ATOM 3857 C C . VAL B 1 228 ? 5.844 0.697 -5.871 1 98.69 228 VAL B C 1
ATOM 3859 O O . VAL B 1 228 ? 6.199 1.817 -6.246 1 98.69 228 VAL B O 1
ATOM 3862 N N . LEU B 1 229 ? 5.562 -0.249 -6.672 1 98.75 229 LEU B N 1
ATOM 3863 C CA . LEU B 1 229 ? 5.824 -0.209 -8.109 1 98.75 229 LEU B CA 1
ATOM 3864 C C . LEU B 1 229 ? 4.809 0.677 -8.82 1 98.75 229 LEU B C 1
ATOM 3866 O O . LEU B 1 229 ? 3.764 1.011 -8.258 1 98.75 229 LEU B O 1
ATOM 3870 N N . PRO B 1 230 ? 5.148 1.109 -10.07 1 98.38 230 PRO B N 1
ATOM 3871 C CA . PRO B 1 230 ? 4.176 1.893 -10.828 1 98.38 230 PRO B CA 1
ATOM 3872 C C . PRO B 1 230 ? 2.811 1.21 -10.922 1 98.38 230 PRO B C 1
ATOM 3874 O O . PRO B 1 230 ? 2.736 -0.012 -11.07 1 98.38 230 PRO B O 1
ATOM 3877 N N . PRO B 1 231 ? 1.77 1.99 -10.773 1 98.25 231 PRO B N 1
ATOM 3878 C CA . PRO B 1 231 ? 0.429 1.403 -10.852 1 98.25 231 PRO B CA 1
ATOM 3879 C C . PRO B 1 231 ? 0.1 0.862 -12.242 1 98.25 231 PRO B C 1
ATOM 3881 O O . PRO B 1 231 ? 0.67 1.318 -13.234 1 98.25 231 PRO B O 1
ATOM 3884 N N . ILE B 1 232 ? -0.752 -0.117 -12.281 1 97.94 232 ILE B N 1
ATOM 3885 C CA . ILE B 1 232 ? -1.287 -0.639 -13.531 1 97.94 232 ILE B CA 1
ATOM 3886 C C . ILE B 1 232 ? -2.758 -0.255 -13.664 1 97.94 232 ILE B C 1
ATOM 3888 O O . ILE B 1 232 ? -3.541 -0.44 -12.734 1 97.94 232 ILE B O 1
ATOM 3892 N N . THR B 1 233 ? -3.088 0.306 -14.75 1 97.88 233 THR B N 1
ATOM 3893 C CA . THR B 1 233 ? -4.484 0.579 -15.07 1 97.88 233 THR B CA 1
ATOM 3894 C C . THR B 1 233 ? -5.004 -0.415 -16.109 1 97.88 233 THR B C 1
ATOM 3896 O O . THR B 1 233 ? -4.367 -0.628 -17.141 1 97.88 233 THR B O 1
ATOM 3899 N N . VAL B 1 234 ? -6.152 -0.976 -15.867 1 97.5 234 VAL B N 1
ATOM 3900 C CA . VAL B 1 234 ? -6.637 -2.078 -16.688 1 97.5 234 VAL B CA 1
ATOM 3901 C C . VAL B 1 234 ? -7.293 -1.527 -17.953 1 97.5 234 VAL B C 1
ATOM 3903 O O . VAL B 1 234 ? -6.934 -1.92 -19.062 1 97.5 234 VAL B O 1
ATOM 3906 N N . PHE B 1 235 ? -8.219 -0.571 -17.781 1 96.94 235 PHE B N 1
ATOM 3907 C CA . PHE B 1 235 ? -8.977 -0.058 -18.906 1 96.94 235 PHE B CA 1
ATOM 3908 C C . PHE B 1 235 ? -8.695 1.423 -19.125 1 96.94 235 PHE B C 1
ATOM 3910 O O . PHE B 1 235 ? -8.57 2.184 -18.172 1 96.94 235 PHE B O 1
ATOM 3917 N N . ASN B 1 236 ? -8.664 1.831 -20.359 1 95.44 236 ASN B N 1
ATOM 3918 C CA . ASN B 1 236 ? -8.547 3.248 -20.688 1 95.44 236 ASN B CA 1
ATOM 3919 C C . ASN B 1 236 ? -9.914 3.922 -20.75 1 95.44 236 ASN B C 1
ATOM 3921 O O . ASN B 1 236 ? -10.922 3.336 -20.344 1 95.44 236 ASN B O 1
ATOM 3925 N N . GLU B 1 237 ? -9.898 5.121 -21.188 1 93.38 237 GLU B N 1
ATOM 3926 C CA . GLU B 1 237 ? -11.133 5.902 -21.234 1 93.38 237 GLU B CA 1
ATOM 3927 C C . GLU B 1 237 ? -12.141 5.289 -22.203 1 93.38 237 GLU B C 1
ATOM 3929 O O . GLU B 1 237 ? -13.352 5.457 -22.031 1 93.38 237 GLU B O 1
ATOM 3934 N N . GLN B 1 238 ? -11.617 4.57 -23.188 1 94.88 238 GLN B N 1
ATOM 3935 C CA . GLN B 1 238 ? -12.461 3.947 -24.203 1 94.88 238 GLN B CA 1
ATOM 3936 C C . GLN B 1 238 ? -12.898 2.551 -23.766 1 94.88 238 GLN B C 1
ATOM 3938 O O . GLN B 1 238 ? -13.438 1.784 -24.562 1 94.88 238 GLN B O 1
ATOM 3943 N N . GLN B 1 239 ? -12.555 2.209 -22.531 1 94.06 239 GLN B N 1
ATOM 3944 C CA . GLN B 1 239 ? -12.938 0.928 -21.953 1 94.06 239 GLN B CA 1
ATOM 3945 C C . GLN B 1 239 ? -12.234 -0.231 -22.641 1 94.06 239 GLN B C 1
ATOM 3947 O O . GLN B 1 239 ? -12.805 -1.31 -22.797 1 94.06 239 GLN B O 1
ATOM 3952 N N . GLU B 1 240 ? -11.117 0.097 -23.188 1 95.31 240 GLU B N 1
ATOM 3953 C CA . GLU B 1 240 ? -10.25 -0.929 -23.75 1 95.31 240 GLU B CA 1
ATOM 3954 C C . GLU B 1 240 ? -9.062 -1.21 -22.828 1 95.31 240 GLU B C 1
ATOM 3956 O O . GLU B 1 240 ? -8.656 -0.345 -22.047 1 95.31 240 GLU B O 1
ATOM 3961 N N . TYR B 1 241 ? -8.555 -2.441 -22.969 1 94.25 241 TYR B N 1
ATOM 3962 C CA . TYR B 1 241 ? -7.355 -2.758 -22.203 1 94.25 241 TYR B CA 1
ATOM 3963 C C . TYR B 1 241 ? -6.234 -1.777 -22.516 1 94.25 241 TYR B C 1
ATOM 3965 O O . TYR B 1 241 ? -6.027 -1.411 -23.672 1 94.25 241 TYR B O 1
ATOM 3973 N N . THR B 1 242 ? -5.492 -1.33 -21.547 1 95.62 242 THR B N 1
ATOM 3974 C CA . THR B 1 242 ? -4.324 -0.475 -21.734 1 95.62 242 THR B CA 1
ATOM 3975 C C . THR B 1 242 ? -3.201 -1.241 -22.422 1 95.62 242 THR B C 1
ATOM 3977 O O . THR B 1 242 ? -3.244 -2.471 -22.516 1 95.62 242 THR B O 1
ATOM 3980 N N . GLU B 1 243 ? -2.236 -0.514 -22.891 1 93.06 243 GLU B N 1
ATOM 3981 C CA . GLU B 1 243 ? -1.097 -1.131 -23.562 1 93.06 243 GLU B CA 1
ATOM 3982 C C . GLU B 1 243 ? -0.37 -2.104 -22.641 1 93.06 243 GLU B C 1
ATOM 3984 O O . GLU B 1 243 ? 0.054 -3.178 -23.062 1 93.06 243 GLU B O 1
ATOM 3989 N N . LYS B 1 244 ? -0.261 -1.725 -21.422 1 93.88 244 LYS B N 1
ATOM 3990 C CA . LYS B 1 244 ? 0.403 -2.584 -20.453 1 93.88 244 LYS B CA 1
ATOM 3991 C C . LYS B 1 244 ? -0.332 -3.912 -20.297 1 93.88 244 LYS B C 1
ATOM 3993 O O . LYS B 1 244 ? 0.288 -4.977 -20.328 1 93.88 244 LYS B O 1
ATOM 3998 N N . ILE B 1 245 ? -1.635 -3.877 -20.188 1 94.25 245 ILE B N 1
ATOM 3999 C CA . ILE B 1 245 ? -2.441 -5.078 -20.016 1 94.25 245 ILE B CA 1
ATOM 4000 C C . ILE B 1 245 ? -2.381 -5.926 -21.281 1 94.25 245 ILE B C 1
ATOM 4002 O O . ILE B 1 245 ? -2.242 -7.152 -21.219 1 94.25 245 ILE B O 1
ATOM 4006 N N . ARG B 1 246 ? -2.389 -5.293 -22.391 1 92.06 246 ARG B N 1
ATOM 4007 C CA . ARG B 1 246 ? -2.285 -6.016 -23.656 1 92.06 246 ARG B CA 1
ATOM 4008 C C . ARG B 1 246 ? -0.953 -6.75 -23.766 1 92.06 246 ARG B C 1
ATOM 4010 O O . ARG B 1 246 ? -0.905 -7.906 -24.188 1 92.06 246 ARG B O 1
ATOM 4017 N N . SER B 1 247 ? 0.074 -6.051 -23.344 1 92.06 247 SER B N 1
ATOM 4018 C CA . SER B 1 247 ? 1.399 -6.66 -23.359 1 92.06 247 SER B CA 1
ATOM 4019 C C . SER B 1 247 ? 1.465 -7.883 -22.453 1 92.06 247 SER B C 1
ATOM 4021 O O . SER B 1 247 ? 2.08 -8.891 -22.797 1 92.06 247 SER B O 1
ATOM 4023 N N . ILE B 1 248 ? 0.803 -7.789 -21.359 1 90.5 248 ILE B N 1
ATOM 4024 C CA . ILE B 1 248 ? 0.806 -8.875 -20.375 1 90.5 248 ILE B CA 1
ATOM 4025 C C . ILE B 1 248 ? -0.02 -10.047 -20.906 1 90.5 248 ILE B C 1
ATOM 4027 O O . ILE B 1 248 ? 0.372 -11.203 -20.766 1 90.5 248 ILE B O 1
ATOM 4031 N N . LEU B 1 249 ? -1.1 -9.734 -21.578 1 88.38 249 LEU B N 1
ATOM 4032 C CA . LEU B 1 249 ? -2.045 -10.75 -22.031 1 88.38 249 LEU B CA 1
ATOM 4033 C C . LEU B 1 249 ? -1.584 -11.375 -23.344 1 88.38 249 LEU B C 1
ATOM 4035 O O . LEU B 1 249 ? -1.706 -12.594 -23.531 1 88.38 249 LEU B O 1
ATOM 4039 N N . TRP B 1 250 ? -0.987 -10.562 -24.25 1 86.69 250 TRP B N 1
ATOM 4040 C CA . TRP B 1 250 ? -0.788 -11.039 -25.609 1 86.69 250 TRP B CA 1
ATOM 4041 C C . TRP B 1 250 ? 0.658 -10.836 -26.062 1 86.69 250 TRP B C 1
ATOM 4043 O O . TRP B 1 250 ? 1.047 -11.258 -27.141 1 86.69 250 TRP B O 1
ATOM 4053 N N . GLY B 1 251 ? 1.521 -10.273 -25.234 1 81.75 251 GLY B N 1
ATOM 4054 C CA . GLY B 1 251 ? 2.885 -9.969 -25.641 1 81.75 251 GLY B CA 1
ATOM 4055 C C . GLY B 1 251 ? 2.99 -8.734 -26.516 1 81.75 251 GLY B C 1
ATOM 4056 O O . GLY B 1 251 ? 1.984 -8.07 -26.781 1 81.75 251 GLY B O 1
ATOM 4057 N N . ASP B 1 252 ? 4.25 -8.055 -26.688 1 68 252 ASP B N 1
ATOM 4058 C CA . ASP B 1 252 ? 4.516 -6.836 -27.438 1 68 252 ASP B CA 1
ATOM 4059 C C . ASP B 1 252 ? 4.094 -6.992 -28.906 1 68 252 ASP B C 1
ATOM 4061 O O . ASP B 1 252 ? 4.055 -6.012 -29.656 1 68 252 ASP B O 1
ATOM 4065 N N . LYS B 1 253 ? 3.77 -8.086 -29.422 1 56 253 LYS B N 1
ATOM 4066 C CA . LYS B 1 253 ? 3.496 -8.25 -30.844 1 56 253 LYS B CA 1
ATOM 4067 C C . LYS B 1 253 ? 2.164 -7.609 -31.219 1 56 253 LYS B C 1
ATOM 4069 O O . LYS B 1 253 ? 1.839 -7.492 -32.406 1 56 253 LYS B O 1
ATOM 4074 N N . ALA B 1 254 ? 1.247 -7.27 -30.344 1 42.12 254 ALA B N 1
ATOM 4075 C CA . ALA B 1 254 ? -0.029 -6.887 -30.938 1 42.12 254 ALA B CA 1
ATOM 4076 C C . ALA B 1 254 ? 0.002 -5.438 -31.422 1 42.12 254 ALA B C 1
ATOM 4078 O O . ALA B 1 254 ? 0.54 -4.562 -30.734 1 42.12 254 ALA B O 1
#

Foldseek 3Di:
DPQDDDDADPQWDWDALAQLGFIAIDHPVFDDDDLLLLVLLVPDDDEAEPEFAEEEEQCFLNSNVSSNLSRHVYAYEYEHADPVRLVRNVRSCRRRVNCVRYHYDHDDLLPCVPPQAWQGGQEYEYEDQAQPPPPPDDDPPCPPVVCVNVVVRDPLLSVLLSVLGRHHAFGKYKYKYFPVCVVVNQVSNVVSQKHWQEKEFEAAEPPGDTGMMMTMITHNDDHDNYYYDDYHYQAYPVRHGDPVSCCSRNNPPD/DPQDDDDADPQWDWDAQAQLGFIAIDHPVFDDDDLLLLVLLVPDDDEAEPEFAEEEEQCFLNSNVSSNLSRHVYAYEYEHADPVSLVRNVRSCRRRVNCVRYHYDHDDLLPCVPPQAWQGGQEYEYEDQAQPDPPPDDDPDCVVVCCVNVVVRDPLLSVLLSVLGRHHAFGKYKYKYFPVCVVVNQVSNVVSQKHWQEKEFEAAEPPGDTGMMMTMITHNDDHDNYYYDDYHYQAYPVRHGDPVSCCSRNNPPD

Nearest PDB structures (foldseek):
  3lpm-assembly1_B  TM=9.708E-01  e=1.156E-32  Listeria monocytogenes serotype 4b str. CLIP 80459
  7wm6-assembly2_D  TM=9.254E-01  e=1.990E-26  Mycoplasma capricolum subsp. capricolum
  7wm6-assembly1_A  TM=9.070E-01  e=1.189E-25  Mycoplasma capricolum subsp. capricolum
  7wm6-assembly1_B  TM=9.619E-01  e=2.422E-21  Mycoplasma capricolum subsp. capricolum
  7wm5-assembly1_A-2  TM=9.212E-01  e=5.519E-22  Mycoplasma capricolum subsp. capricolum

Sequence (508 aa):
MIKKTVTLKSHERLDRLEKENIDIIQSREVFSFSLDAVLLADFATIAERRKANIVDLCSGNGAVAFLLSHKTTNPITAVEIQEQLYDMAMRTTQLNGLEDRITFIHQDIRNLKGIIPKDSVDFITCNPPYFKVKETNLTNLKEAYTIARHEVHLPLEDLLSTISGLLKMKGKAYLVHRPDRLSDILTEARQHRLEAKRVQFVYPKEGKESNIVLIELMKDGLPGGLKVLPPITVFNEQQEYTEKIRSILWGDKAMIKKTVTLKSHERLDRLEKENIDIIQSREVFSFSLDAVLLADFATIAERRKANIVDLCSGNGAVAFLLSHKTTNPITAVEIQEQLYDMAMRTTQLNGLEDRITFIHQDIRNLKGIIPKDSVDFITCNPPYFKVKETNLTNLKEAYTIARHEVHLPLEDLLSTISGLLKMKGKAYLVHRPDRLSDILTEARQHRLEAKRVQFVYPKEGKESNIVLIELMKDGLPGGLKVLPPITVFNEQQEYTEKIRSILWGDKA

Organism: NCBI:txid638301

Solvent-accessible surface area (backbone atoms only — not comparable to full-atom values): 27090 Å² total; per-residue (Å²): 128,81,66,46,91,67,87,78,57,91,70,45,45,78,46,70,45,63,62,72,71,39,59,38,49,32,19,85,85,77,49,61,88,49,70,62,40,56,51,42,40,68,67,50,86,70,60,37,77,57,88,52,40,37,36,26,42,56,29,50,47,30,58,37,57,60,56,40,50,73,58,25,76,43,48,36,40,29,29,15,61,50,63,70,33,35,49,34,24,52,48,24,29,49,27,62,66,33,66,86,41,43,45,79,42,83,38,52,77,87,64,37,79,90,72,52,61,67,49,57,27,40,36,36,38,33,56,59,76,76,60,71,72,82,72,81,73,93,79,75,90,44,48,69,64,32,46,55,44,61,71,62,51,68,50,66,66,56,53,43,45,42,50,42,46,29,30,20,86,67,12,37,35,33,35,40,46,51,38,32,43,44,66,57,51,52,43,53,28,50,76,41,46,26,25,61,42,38,35,33,44,30,19,60,32,86,82,34,51,40,63,34,28,37,38,33,32,20,26,72,43,68,85,52,69,27,40,38,44,42,71,44,52,41,27,44,96,83,69,39,70,23,72,68,44,42,33,72,58,54,34,84,81,115,126,81,64,46,90,67,87,77,58,92,70,45,46,80,45,70,44,64,63,71,70,38,58,39,48,31,18,86,86,77,49,62,88,50,71,62,39,57,51,40,40,68,66,50,86,70,59,36,76,57,90,50,41,36,38,26,42,56,29,49,48,30,57,38,56,59,55,40,51,73,58,25,74,43,49,35,40,30,28,14,62,53,62,71,32,35,49,35,24,53,46,23,30,50,28,62,66,33,67,86,40,44,44,79,41,83,38,51,77,87,64,36,78,89,74,53,62,67,48,59,26,40,37,36,38,34,56,60,75,76,61,72,71,82,74,85,72,94,79,74,86,54,43,71,63,32,46,56,43,63,71,60,53,66,51,65,67,56,52,43,45,42,51,42,46,29,31,20,88,67,12,37,35,32,37,40,47,52,40,32,43,43,66,57,50,54,41,52,28,50,76,42,45,26,24,61,42,37,37,34,43,30,20,59,32,86,82,35,50,40,61,34,28,38,38,32,30,20,25,72,43,69,84,52,68,27,40,36,45,44,71,45,52,41,25,45,97,85,70,38,71,24,70,68,45,42,32,71,58,53,33,84,82,112

InterPro domains:
  IPR007848 Methyltransferase small domain [PF05175] (44-142)
  IPR029063 S-adenosyl-L-methionine-dependent methyltransferase superfamily [G3DSA:3.40.50.150] (12-253)
  IPR029063 S-adenosyl-L-methionine-dependent methyltransferase superfamily [SSF53335] (18-203)
  IPR050210 tRNA (adenine-N(6)-)-methyltransferase [PTHR47739] (9-249)

Radius of gyration: 26.28 Å; Cα contacts (8 Å, |Δi|>4): 1089; chains: 2; bounding box: 60×80×61 Å

Secondary structure (DSSP, 8-state):
--PPP----TTEEEEEETTTTEEEEEETTTB---HHHHHHHHH----SSS---EEEES-TTSHHHHHHHTT-SS-EEEEE--HHHHHHHHHHHHHHT-TTTEEEEES-GGG-TTTS-TT-EEEEEE-------------STTHHHHHHHHHS---HHHHHHHHHHHEEEEEEEEEEE-GGGHHHHHHHHHHTTEEEEEEEEEESSTTSPP-EEEEEEEETPPS---EEPPPEE-B-TTSPBPHHHHHHHH-TT-/--PPP----TTEEEEEETTTTEEEEEETTTB---HHHHHHHHH----SSS---EEEES-TTSHHHHHHHTT-SS-EEEEE--HHHHHHHHHHHHHTT-TTTEEEEES-GGG-TTTS-TT-EEEEEE-------------SS-SHHHHHHHHS---HHHHHHHHHHHEEEEEEEEEEE-GGGHHHHHHHHHHTTEEEEEEEEEESSTTSPP-EEEEEEEETPPS---EEPPPEE-B-TTSPBPHHHHHHHH-TT-